Protein 6FNW (pdb70)

B-factor: mean 54.75, std 22.1, range [22.87, 188.76]

Nearest PDB structures (foldseek):
  7p5y-assembly1_B  TM=9.742E-01  e=2.264E-50  Mus musculus
  8ben-assembly4_D  TM=9.569E-01  e=2.189E-40  Mus musculus
  6djb-assembly1_A  TM=9.454E-01  e=6.236E-39  Homo sapiens
  8rts-assembly1_A  TM=9.700E-01  e=1.092E-35  Homo sapiens
  8f79-assembly1_F  TM=9.368E-01  e=4.057E-35  Mus musculus

Foldseek 3Di:
DVVVVVLQVVVQVVCDLVNQVVQWDCDPVSFIEGEDEDGQEDHPSVLVPQRHAEYEYAHHEPYEDELSVVSNVNHAEYEAHQYAYHYDDNNLVSQLPHHAEYHYEHADCSRQHPSPLSSQQYAYYAYHEAQADVVGHNVNCLSVVSNLNYAYYEYAHQDQEDDLSVLVSLVRHAEYAYANLQRAYDYPQSNLSNQNYQYYHDENNLPQADDPSVLSNLNHQEYAYADNQHAEHPVCLSVLNNQNHAYYHPAHHAHAEDDLSCLSNQNHAAYHHANYAYAEHDLSNLNVQNHAHYAHAHYAYAADDLSCLSNQNHAEYAHHQYAYAEYDPSPLNNQNHAEYHHEQYAHAADDLSVLSNQNHAAYAYYNYNYPEHHQSVLSHVNYAPVRYHYDVVNVVRHPPVSSVVNPVNVVD

Secondary structure (DSSP, 8-state):
-HHHHHHHHHHHHHS-HHHHHHH-EE-TTS-EEEEEES-SS--GGGGG-TT--EEEEES-SSEEE-GGGGG-TT--EEEEES--EEE-HHHHHHHHHH--EEEEE-SSGGGS-GGGGG-TT--EEEEES---BTTBTTHHHHGGGG-TT--EEEEES--SB--HHHHHGGGT--EEEEE-TTPPPB-TTGGGG-TT-SEEEEES---SS--GGGGG-TT--EEE--SS-----GGGGGGGG-TT--EEE--SS------GGGGG-TT-SEEE--SS------GGGGG-TT--EEE--SS------GGGGG-TT--EEE-TTS------GGGGG-TT--EEE--SS--S---GGGGG-TT--EEE--SS--SS--GGGGG-TT--GGGEE--HHHHHTS-HHHHHHHHHHHH-

GO terms:
  GO:0005225 volume-sensitive anion channel activity (F, IDA)
  GO:0034214 protein hexamerization (P, IDA)
  GO:0005886 plasma membrane (C, IDA)
  GO:0034702 monoatomic ion channel complex (C, IDA)
  GO:0140361 cyclic-GMP-AMP transmembrane import across plasma membrane (P, IDA)
  GO:0098656 monoatomic anion transmembrane transport (P, IDA)
  GO:0140360 cyclic-GMP-AMP transmembrane transporter activity (F, IDA)
  GO:0005886 plasma membrane (C, EXP)
  GO:0001678 intracellular glucose homeostasis (P, IMP)
  GO:0002329 pre-B cell differentiation (P, IMP)
  GO:0005225 volume-sensitive anion channel activity (F, IMP)
  GO:0045663 positive regulation of myoblast differentiation (P, IMP)
  GO:0032024 positive regulation of insulin secretion (P, IMP)
  GO:0007283 spermatogenesis (P, IMP)
  GO:0042802 identical protein binding (F, IPI)

Organism: Mus musculus (NCBI:txid10090)

Structure (mmCIF, N/CA/C/O backbone):
data_6FNW
#
_entry.id   6FNW
#
_cell.length_a   140.130
_cell.length_b   140.130
_cell.length_c   42.270
_cell.angle_alpha   90.00
_cell.angle_beta   90.00
_cell.angle_gamma   120.00
#
_symmetry.space_group_name_H-M   'P 65'
#
loop_
_entity.id
_entity.type
_entity.pdbx_description
1 polymer 'Volume-regulated anion channel subunit LRRC8A'
2 non-polymer 1,2-ETHANEDIOL
3 water water
#
loop_
_atom_site.group_PDB
_atom_site.id
_atom_site.type_symbol
_atom_site.label_atom_id
_atom_site.label_alt_id
_atom_site.label_comp_id
_atom_site.label_asym_id
_atom_site.label_entity_id
_atom_site.label_seq_id
_atom_site.pdbx_PDB_ins_code
_atom_site.Cartn_x
_atom_site.Cartn_y
_atom_site.Cartn_z
_atom_site.occupancy
_atom_site.B_iso_or_equiv
_atom_site.auth_seq_id
_atom_site.auth_comp_id
_atom_site.auth_asym_id
_atom_site.auth_atom_id
_atom_site.pdbx_PDB_model_num
ATOM 1 N N . SER A 1 3 ? -9.942 -80.420 6.487 1.00 69.56 397 SER A N 1
ATOM 2 C CA . SER A 1 3 ? -10.882 -80.293 7.595 1.00 72.11 397 SER A CA 1
ATOM 3 C C . SER A 1 3 ? -12.091 -79.462 7.194 1.00 77.22 397 SER A C 1
ATOM 4 O O . SER A 1 3 ? -11.968 -78.492 6.449 1.00 71.47 397 SER A O 1
ATOM 11 N N . SER A 1 4 ? -13.255 -79.849 7.714 1.00 87.89 398 SER A N 1
ATOM 12 C CA . SER A 1 4 ? -14.502 -79.206 7.321 1.00 92.86 398 SER A CA 1
ATOM 13 C C . SER A 1 4 ? -14.532 -77.746 7.743 1.00 94.34 398 SER A C 1
ATOM 14 O O . SER A 1 4 ? -15.041 -76.890 7.010 1.00 90.50 398 SER A O 1
ATOM 22 N N . GLU A 1 5 ? -14.015 -77.444 8.932 1.00 100.39 399 GLU A N 1
ATOM 23 C CA . GLU A 1 5 ? -13.978 -76.061 9.393 1.00 103.23 399 GLU A CA 1
ATOM 24 C C . GLU A 1 5 ? -13.127 -75.210 8.464 1.00 93.50 399 GLU A C 1
ATOM 25 O O . GLU A 1 5 ? -13.550 -74.139 8.017 1.00 98.08 399 GLU A O 1
ATOM 37 N N . ASN A 1 6 ? -11.928 -75.682 8.145 1.00 79.08 400 ASN A N 1
ATOM 38 C CA . ASN A 1 6 ? -11.071 -74.952 7.226 1.00 70.88 400 ASN A CA 1
ATOM 39 C C . ASN A 1 6 ? -11.724 -74.788 5.861 1.00 63.00 400 ASN A C 1
ATOM 40 O O . ASN A 1 6 ? -11.516 -73.767 5.194 1.00 63.98 400 ASN A O 1
ATOM 51 N N . LYS A 1 7 ? -12.471 -75.801 5.394 1.00 52.85 401 LYS A N 1
ATOM 52 C CA . LYS A 1 7 ? -13.032 -75.711 4.049 1.00 46.26 401 LYS A CA 1
ATOM 53 C C . LYS A 1 7 ? -14.072 -74.591 3.967 1.00 42.59 401 LYS A C 1
ATOM 54 O O . LYS A 1 7 ? -14.067 -73.783 3.028 1.00 38.20 401 LYS A O 1
ATOM 73 N N . LEU A 1 8 ? -14.957 -74.517 4.956 1.00 48.21 402 LEU A N 1
ATOM 74 C CA . LEU A 1 8 ? -16.017 -73.512 4.934 1.00 53.06 402 LEU A CA 1
ATOM 75 C C . LEU A 1 8 ? -15.449 -72.098 5.020 1.00 57.11 402 LEU A C 1
ATOM 76 O O . LEU A 1 8 ? -15.924 -71.188 4.332 1.00 58.17 402 LEU A O 1
ATOM 92 N N . ARG A 1 9 ? -14.447 -71.911 5.850 1.00 58.61 403 ARG A N 1
ATOM 93 C CA . ARG A 1 9 ? -13.828 -70.615 5.972 1.00 57.86 403 ARG A CA 1
ATOM 94 C C . ARG A 1 9 ? -13.156 -70.236 4.655 1.00 47.35 403 ARG A C 1
ATOM 95 O O . ARG A 1 9 ? -13.230 -69.106 4.217 1.00 46.83 403 ARG A O 1
ATOM 116 N N . GLN A 1 10 ? -12.538 -71.205 4.003 1.00 37.85 404 GLN A N 1
ATOM 117 C CA . GLN A 1 10 ? -11.869 -70.956 2.743 1.00 32.61 404 GLN A CA 1
ATOM 118 C C . GLN A 1 10 ? -12.866 -70.630 1.642 1.00 31.23 404 GLN A C 1
ATOM 119 O O . GLN A 1 10 ? -12.633 -69.737 0.816 1.00 31.41 404 GLN A O 1
ATOM 133 N N . LEU A 1 11 ? -13.955 -71.386 1.575 1.00 30.80 405 LEU A N 1
ATOM 134 C CA . LEU A 1 11 ? -15.014 -71.088 0.627 1.00 31.79 405 LEU A CA 1
ATOM 135 C C . LEU A 1 11 ? -15.541 -69.665 0.807 1.00 33.44 405 LEU A C 1
ATOM 136 O O . LEU A 1 11 ? -15.754 -68.950 -0.171 1.00 31.49 405 LEU A O 1
ATOM 152 N N . ASN A 1 12 ? -15.789 -69.262 2.047 1.00 36.02 406 ASN A N 1
ATOM 153 C CA A ASN A 1 12 ? -16.284 -67.907 2.297 0.52 38.56 406 ASN A CA 1
ATOM 154 C CA B ASN A 1 12 ? -16.236 -67.897 2.353 0.48 38.55 406 ASN A CA 1
ATOM 155 C C . ASN A 1 12 ? -15.272 -66.850 1.806 1.00 36.97 406 ASN A C 1
ATOM 156 O O . ASN A 1 12 ? -15.666 -65.886 1.145 1.00 34.94 406 ASN A O 1
ATOM 177 N N . LEU A 1 13 ? -13.982 -67.018 2.116 1.00 33.24 407 LEU A N 1
ATOM 178 C CA . LEU A 1 13 ? -12.939 -66.110 1.642 1.00 32.28 407 LEU A CA 1
ATOM 179 C C . LEU A 1 13 ? -12.887 -66.052 0.117 1.00 32.71 407 LEU A C 1
ATOM 180 O O . LEU A 1 13 ? -12.783 -64.974 -0.463 1.00 31.64 407 LEU A O 1
ATOM 196 N N . ASN A 1 14 ? -12.972 -67.204 -0.561 1.00 30.05 408 ASN A N 1
ATOM 197 C CA . ASN A 1 14 ? -12.993 -67.209 -2.026 1.00 28.71 408 ASN A CA 1
ATOM 198 C C . ASN A 1 14 ? -14.216 -66.469 -2.577 1.00 32.69 408 ASN A C 1
ATOM 199 O O . ASN A 1 14 ? -14.121 -65.778 -3.600 1.00 35.87 408 ASN A O 1
ATOM 210 N N . ASN A 1 15 ? -15.373 -66.659 -1.960 1.00 32.59 409 ASN A N 1
ATOM 211 C CA . ASN A 1 15 ? -16.584 -65.947 -2.421 1.00 33.76 409 ASN A CA 1
ATOM 212 C C . ASN A 1 15 ? -16.432 -64.441 -2.232 1.00 35.67 409 ASN A C 1
ATOM 213 O O . ASN A 1 15 ? -17.027 -63.659 -2.981 1.00 36.24 409 ASN A O 1
ATOM 224 N N . GLU A 1 16 ? -15.695 -64.027 -1.215 1.00 34.92 410 GLU A N 1
ATOM 225 C CA . GLU A 1 16 ? -15.514 -62.590 -0.945 1.00 34.85 410 GLU A CA 1
ATOM 226 C C . GLU A 1 16 ? -14.467 -61.958 -1.837 1.00 33.97 410 GLU A C 1
ATOM 227 O O . GLU A 1 16 ? -14.434 -60.729 -1.969 1.00 36.34 410 GLU A O 1
ATOM 239 N N . TRP A 1 17 ? -13.600 -62.763 -2.461 1.00 29.64 411 TRP A N 1
ATOM 240 C CA . TRP A 1 17 ? -12.483 -62.266 -3.228 1.00 30.87 411 TRP A CA 1
ATOM 241 C C . TRP A 1 17 ? -12.536 -62.889 -4.624 1.00 34.60 411 TRP A C 1
ATOM 242 O O . TRP A 1 17 ? -11.703 -63.747 -4.951 1.00 33.51 411 TRP A O 1
ATOM 263 N N . THR A 1 18 ? -13.481 -62.407 -5.429 1.00 35.60 412 THR A N 1
ATOM 264 C CA . THR A 1 18 ? -13.602 -62.822 -6.817 1.00 36.51 412 THR A CA 1
ATOM 265 C C . THR A 1 18 ? -12.397 -62.326 -7.629 1.00 37.94 412 THR A C 1
ATOM 266 O O . THR A 1 18 ? -11.654 -61.406 -7.242 1.00 33.21 412 THR A O 1
ATOM 277 N N . LEU A 1 19 ? -12.241 -62.895 -8.815 1.00 41.02 413 LEU A N 1
ATOM 278 C CA . LEU A 1 19 ? -11.134 -62.471 -9.656 1.00 44.30 413 LEU A CA 1
ATOM 279 C C . LEU A 1 19 ? -11.255 -61.003 -10.047 1.00 44.88 413 LEU A C 1
ATOM 280 O O . LEU A 1 19 ? -10.241 -60.306 -10.145 1.00 44.25 413 LEU A O 1
ATOM 296 N N . ASP A 1 20 ? -12.476 -60.514 -10.318 1.00 46.67 414 ASP A N 1
ATOM 297 C CA . ASP A 1 20 ? -12.611 -59.097 -10.665 1.00 48.20 414 ASP A CA 1
ATOM 298 C C . ASP A 1 20 ? -12.175 -58.200 -9.513 1.00 43.23 414 ASP A C 1
ATOM 299 O O . ASP A 1 20 ? -11.540 -57.165 -9.739 1.00 42.41 414 ASP A O 1
ATOM 308 N N . LYS A 1 21 ? -12.540 -58.560 -8.276 1.00 39.82 415 LYS A N 1
ATOM 309 C CA . LYS A 1 21 ? -12.161 -57.770 -7.107 1.00 38.92 415 LYS A CA 1
ATOM 310 C C . LYS A 1 21 ? -10.659 -57.779 -6.880 1.00 37.17 415 LYS A C 1
ATOM 311 O O . LYS A 1 21 ? -10.074 -56.763 -6.508 1.00 32.35 415 LYS A O 1
ATOM 330 N N . LEU A 1 22 ? -10.012 -58.929 -7.062 1.00 33.97 416 LEU A N 1
ATOM 331 C CA . LEU A 1 22 ? -8.577 -58.991 -6.971 1.00 31.87 416 LEU A CA 1
ATOM 332 C C . LEU A 1 22 ? -7.901 -58.167 -8.053 1.00 30.01 416 LEU A C 1
ATOM 333 O O . LEU A 1 22 ? -6.868 -57.534 -7.807 1.00 30.89 416 LEU A O 1
ATOM 349 N N . ARG A 1 23 ? -8.434 -58.189 -9.266 1.00 31.97 417 ARG A N 1
ATOM 350 C CA . ARG A 1 23 ? -7.808 -57.399 -10.318 1.00 36.13 417 ARG A CA 1
ATOM 351 C C . ARG A 1 23 ? -7.945 -55.901 -10.052 1.00 34.48 417 ARG A C 1
ATOM 352 O O . ARG A 1 23 ? -7.032 -55.126 -10.358 1.00 38.49 417 ARG A O 1
ATOM 373 N N . GLN A 1 24 ? -9.062 -55.484 -9.465 1.00 35.33 418 GLN A N 1
ATOM 374 C CA . GLN A 1 24 ? -9.226 -54.090 -9.053 1.00 38.05 418 GLN A CA 1
ATOM 375 C C . GLN A 1 24 ? -8.280 -53.699 -7.930 1.00 38.03 418 GLN A C 1
ATOM 376 O O . GLN A 1 24 ? -7.903 -52.531 -7.827 1.00 40.07 418 GLN A O 1
ATOM 390 N N . ARG A 1 25 ? -7.848 -54.642 -7.115 1.00 33.21 419 ARG A N 1
ATOM 391 C CA . ARG A 1 25 ? -6.919 -54.383 -6.044 1.00 30.98 419 ARG A CA 1
ATOM 392 C C . ARG A 1 25 ? -5.454 -54.400 -6.494 1.00 31.93 419 ARG A C 1
ATOM 393 O O . ARG A 1 25 ? -4.622 -53.731 -5.880 1.00 32.86 419 ARG A O 1
ATOM 414 N N . LEU A 1 26 ? -5.144 -55.034 -7.603 1.00 34.06 420 LEU A N 1
ATOM 415 C CA . LEU A 1 26 ? -3.765 -55.007 -8.092 1.00 32.62 420 LEU A CA 1
ATOM 416 C C . LEU A 1 26 ? -3.233 -53.593 -8.267 1.00 35.54 420 LEU A C 1
ATOM 417 O O . LEU A 1 26 ? -3.931 -52.685 -8.747 1.00 37.04 420 LEU A O 1
ATOM 433 N N . THR A 1 27 ? -1.945 -53.469 -8.069 1.00 34.62 421 THR A N 1
ATOM 434 C CA . THR A 1 27 ? -1.259 -52.203 -8.298 1.00 40.31 421 THR A CA 1
ATOM 435 C C . THR A 1 27 ? 0.002 -52.424 -9.117 1.00 40.00 421 THR A C 1
ATOM 436 O O . THR A 1 27 ? 0.763 -53.361 -8.863 1.00 36.54 421 THR A O 1
ATOM 447 N N . LYS A 1 28 ? 0.231 -51.548 -10.093 1.00 43.22 422 LYS A N 1
ATOM 448 C CA . LYS A 1 28 ? 1.551 -51.442 -10.716 1.00 43.89 422 LYS A CA 1
ATOM 449 C C . LYS A 1 28 ? 2.385 -50.559 -9.800 1.00 43.41 422 LYS A C 1
ATOM 450 O O . LYS A 1 28 ? 2.116 -49.354 -9.691 1.00 44.64 422 LYS A O 1
ATOM 469 N N . ASN A 1 29 ? 3.353 -51.152 -9.092 1.00 41.39 423 ASN A N 1
ATOM 470 C CA . ASN A 1 29 ? 3.931 -50.453 -7.968 1.00 41.67 423 ASN A CA 1
ATOM 471 C C . ASN A 1 29 ? 5.087 -49.582 -8.450 1.00 44.60 423 ASN A C 1
ATOM 472 O O . ASN A 1 29 ? 5.376 -49.486 -9.645 1.00 42.87 423 ASN A O 1
ATOM 483 N N . ALA A 1 30 ? 5.733 -48.923 -7.502 1.00 46.18 424 ALA A N 1
ATOM 484 C CA . ALA A 1 30 ? 6.701 -47.884 -7.857 1.00 53.39 424 ALA A CA 1
ATOM 485 C C . ALA A 1 30 ? 7.863 -48.436 -8.680 1.00 56.04 424 ALA A C 1
ATOM 486 O O . ALA A 1 30 ? 8.492 -47.691 -9.455 1.00 57.69 424 ALA A O 1
ATOM 493 N N . GLN A 1 31 ? 8.174 -49.727 -8.516 1.00 49.86 425 GLN A N 1
ATOM 494 C CA . GLN A 1 31 ? 9.257 -50.367 -9.243 1.00 47.15 425 GLN A CA 1
ATOM 495 C C . GLN A 1 31 ? 8.783 -50.983 -10.544 1.00 44.93 425 GLN A C 1
ATOM 496 O O . GLN A 1 31 ? 9.481 -51.831 -11.102 1.00 45.94 425 GLN A O 1
ATOM 510 N N . ASP A 1 32 ? 7.599 -50.579 -11.016 1.00 47.41 426 ASP A N 1
ATOM 511 C CA . ASP A 1 32 ? 6.958 -51.097 -12.221 1.00 54.83 426 ASP A CA 1
ATOM 512 C C . ASP A 1 32 ? 6.621 -52.586 -12.108 1.00 50.93 426 ASP A C 1
ATOM 513 O O . ASP A 1 32 ? 6.589 -53.304 -13.110 1.00 52.42 426 ASP A O 1
ATOM 522 N N . LYS A 1 33 ? 6.373 -53.069 -10.898 1.00 44.16 427 LYS A N 1
ATOM 523 C CA . LYS A 1 33 ? 6.039 -54.473 -10.690 1.00 37.27 427 LYS A CA 1
ATOM 524 C C . LYS A 1 33 ? 4.571 -54.608 -10.320 1.00 35.99 427 LYS A C 1
ATOM 525 O O . LYS A 1 33 ? 4.053 -53.827 -9.517 1.00 37.57 427 LYS A O 1
ATOM 544 N N . LEU A 1 34 ? 3.942 -55.620 -10.901 1.00 32.66 428 LEU A N 1
ATOM 545 C CA . LEU A 1 34 ? 2.538 -55.940 -10.614 1.00 34.26 428 LEU A CA 1
ATOM 546 C C . LEU A 1 34 ? 2.477 -56.590 -9.234 1.00 34.14 428 LEU A C 1
ATOM 547 O O . LEU A 1 34 ? 3.069 -57.662 -9.011 1.00 30.94 428 LEU A O 1
ATOM 563 N N . GLU A 1 35 ? 1.774 -55.955 -8.322 1.00 32.48 429 GLU A N 1
ATOM 564 C CA . GLU A 1 35 ? 1.679 -56.480 -6.996 1.00 31.01 429 GLU A CA 1
ATOM 565 C C . GLU A 1 35 ? 0.264 -56.547 -6.483 1.00 28.18 429 GLU A C 1
ATOM 566 O O . GLU A 1 35 ? -0.590 -55.785 -6.872 1.00 29.15 429 GLU A O 1
ATOM 578 N N . LEU A 1 36 ? 0.058 -57.512 -5.613 1.00 27.35 430 LEU A N 1
ATOM 579 C CA . LEU A 1 36 ? -1.181 -57.693 -4.874 1.00 26.07 430 LEU A CA 1
ATOM 580 C C . LEU A 1 36 ? -0.8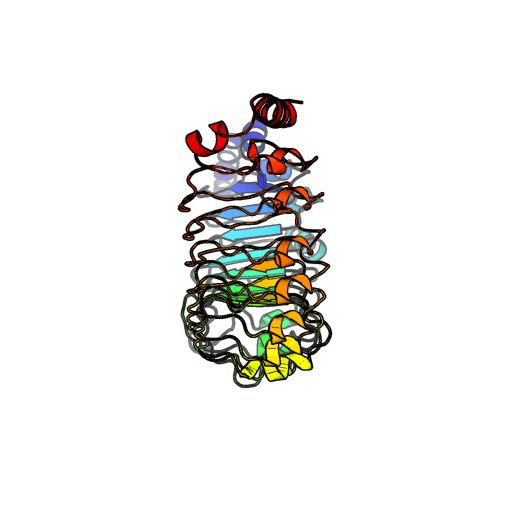27 -57.569 -3.394 1.00 24.60 430 LEU A C 1
ATOM 581 O O . LEU A 1 36 ? 0.009 -58.312 -2.883 1.00 27.88 430 LEU A O 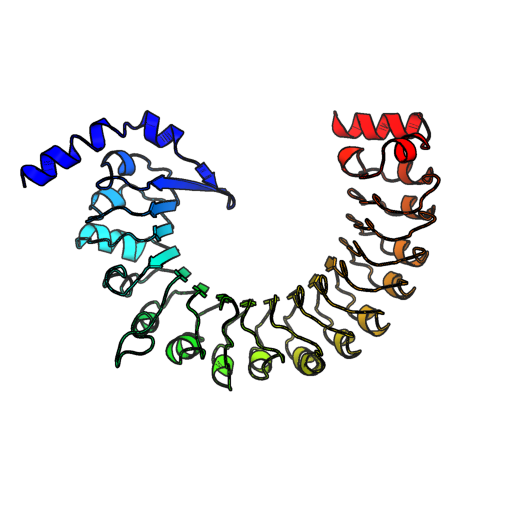1
ATOM 597 N N . HIS A 1 37 ? -1.519 -56.725 -2.708 1.00 24.55 431 HIS A N 1
ATOM 598 C CA . HIS A 1 37 ? -1.418 -56.512 -1.270 1.00 27.80 431 HIS A CA 1
ATOM 599 C C . HIS A 1 37 ? -2.740 -56.904 -0.631 1.00 29.48 431 HIS A C 1
ATOM 600 O O . HIS A 1 37 ? -3.785 -56.286 -0.921 1.00 28.97 431 HIS A O 1
ATOM 614 N N . LEU A 1 38 ? -2.671 -57.855 0.316 1.00 26.69 432 LEU A N 1
ATOM 615 C CA . LEU A 1 38 ? -3.811 -58.273 1.094 1.00 25.16 432 LEU A CA 1
ATOM 616 C C . LEU A 1 38 ? -3.522 -58.040 2.560 1.00 24.26 432 LEU A C 1
ATOM 617 O O . LEU A 1 38 ? -2.397 -58.211 2.997 1.00 28.28 432 LEU A O 1
ATOM 633 N N . PHE A 1 39 ? -4.515 -57.638 3.314 1.00 24.99 433 PHE A N 1
ATOM 634 C CA . PHE A 1 39 ? -4.326 -57.281 4.718 1.00 27.79 433 PHE A CA 1
ATOM 635 C C . PHE A 1 39 ? -5.564 -57.567 5.524 1.00 30.81 433 PHE A C 1
ATOM 636 O O . PHE A 1 39 ? -6.686 -57.351 5.050 1.00 30.16 433 PHE A O 1
ATOM 653 N N A MET A 1 40 ? -5.348 -58.046 6.755 0.44 31.72 434 MET A N 1
ATOM 654 N N B MET A 1 40 ? -5.375 -57.988 6.774 0.56 31.79 434 MET A N 1
ATOM 655 C CA A MET A 1 40 ? -6.409 -58.197 7.752 0.44 33.73 434 MET A CA 1
ATOM 656 C CA B MET A 1 40 ? -6.488 -58.128 7.711 0.56 33.31 434 MET A CA 1
ATOM 657 C C A MET A 1 40 ? -7.560 -59.044 7.222 0.44 31.31 434 MET A C 1
ATOM 658 C C B MET A 1 40 ? -7.587 -59.054 7.206 0.56 31.24 434 MET A C 1
ATOM 659 O O A MET A 1 40 ? -8.733 -58.752 7.464 0.44 31.49 434 MET A O 1
ATOM 660 O O B MET A 1 40 ? -8.775 -58.798 7.433 0.56 31.54 434 MET A O 1
ATOM 687 N N . LEU A 1 41 ? -7.218 -60.084 6.477 1.00 30.83 435 LEU A N 1
ATOM 688 C CA . LEU A 1 41 ? -8.154 -61.131 6.070 1.00 30.84 435 LEU A CA 1
ATOM 689 C C . LEU A 1 41 ? -7.944 -62.350 6.958 1.00 33.99 435 LEU A C 1
ATOM 690 O O . LEU A 1 41 ? -6.934 -62.453 7.647 1.00 31.03 435 LEU A O 1
ATOM 707 N N . SER A 1 42 ? -8.858 -63.333 6.860 1.00 32.83 436 SER A N 1
ATOM 708 C CA . SER A 1 42 ? -8.726 -64.574 7.631 1.00 34.79 436 SER A CA 1
ATOM 709 C C . SER A 1 42 ? -7.759 -65.590 7.011 1.00 34.90 436 SER A C 1
ATOM 710 O O . SER A 1 42 ? -7.373 -66.561 7.674 1.00 36.00 436 SER A O 1
ATOM 718 N N . GLY A 1 43 ? -7.407 -65.454 5.743 1.00 31.73 437 GLY A N 1
ATOM 719 C CA . GLY A 1 43 ? -6.393 -66.298 5.133 1.00 34.47 437 GLY A CA 1
ATOM 720 C C . GLY A 1 43 ? -6.069 -65.770 3.747 1.00 32.25 437 GLY A C 1
ATOM 721 O O . GLY A 1 43 ? -6.325 -64.577 3.513 1.00 31.75 437 GLY A O 1
ATOM 725 N N . ILE A 1 44 ? -5.619 -66.611 2.826 1.00 29.16 438 ILE A N 1
ATOM 726 C CA . ILE A 1 44 ? -5.385 -66.227 1.431 1.00 27.42 438 ILE A CA 1
ATOM 727 C C . ILE A 1 44 ? -6.481 -66.807 0.571 1.00 30.27 438 ILE A C 1
ATOM 728 O O . ILE A 1 44 ? -6.660 -68.038 0.545 1.00 29.76 438 ILE A O 1
ATOM 744 N N . PRO A 1 45 ? -7.258 -65.992 -0.149 1.00 32.50 439 PRO A N 1
ATOM 745 C CA . PRO A 1 45 ? -8.223 -66.530 -1.101 1.00 34.25 439 PRO A CA 1
ATOM 746 C C . PRO A 1 45 ? -7.535 -67.351 -2.180 1.00 32.81 439 PRO A C 1
ATOM 747 O O . PRO A 1 45 ? -6.477 -66.977 -2.684 1.00 32.79 439 PRO A O 1
ATOM 758 N N . ASP A 1 46 ? -8.169 -68.497 -2.551 1.00 31.29 440 ASP A N 1
ATOM 759 C CA . ASP A 1 46 ? -7.587 -69.354 -3.567 1.00 30.12 440 ASP A CA 1
ATOM 760 C C . ASP A 1 46 ? -7.571 -68.669 -4.915 1.00 32.06 440 ASP A C 1
ATOM 761 O O . ASP A 1 46 ? -6.708 -68.951 -5.733 1.00 31.28 440 ASP A O 1
ATOM 770 N N . THR A 1 47 ? -8.454 -67.700 -5.143 1.00 28.83 441 THR A N 1
ATOM 771 C CA . THR A 1 47 ? -8.427 -66.969 -6.414 1.00 31.09 441 THR A CA 1
ATOM 772 C C . THR A 1 47 ? -7.150 -66.163 -6.629 1.00 27.98 441 THR A C 1
ATOM 773 O O . THR A 1 47 ? -6.817 -65.814 -7.771 1.00 31.32 441 THR A O 1
ATOM 784 N N . VAL A 1 48 ? -6.374 -65.937 -5.583 1.00 28.35 442 VAL A N 1
ATOM 785 C CA . VAL A 1 48 ? -5.114 -65.226 -5.762 1.00 30.49 442 VAL A CA 1
ATOM 786 C C . VAL A 1 48 ? -4.304 -65.940 -6.795 1.00 33.87 442 VAL A C 1
ATOM 787 O O . VAL A 1 48 ? -3.603 -65.309 -7.584 1.00 30.87 442 VAL A O 1
ATOM 800 N N . PHE A 1 49 ? -4.329 -67.280 -6.790 1.00 32.44 443 PHE A N 1
ATOM 801 C CA . PHE A 1 49 ? -3.351 -68.023 -7.573 1.00 33.23 443 PHE A CA 1
ATOM 802 C C . PHE A 1 49 ? -3.748 -68.193 -9.018 1.00 32.69 443 PHE A C 1
ATOM 803 O O . PHE A 1 49 ? -2.957 -68.752 -9.794 1.00 36.96 443 PHE A O 1
ATOM 820 N N . ASP A 1 50 ? -4.876 -67.602 -9.417 1.00 30.46 444 ASP A N 1
ATOM 821 C CA . ASP A 1 50 ? -5.209 -67.389 -10.826 1.00 32.52 444 ASP A CA 1
ATOM 822 C C . ASP A 1 50 ? -4.667 -66.076 -11.401 1.00 33.53 444 ASP A C 1
ATOM 823 O O . ASP A 1 50 ? -4.813 -65.827 -12.604 1.00 36.33 444 ASP A O 1
ATOM 832 N N . LEU A 1 51 ? -4.016 -65.260 -10.599 1.00 32.34 445 LEU A N 1
ATOM 833 C CA . LEU A 1 51 ? -3.427 -64.024 -11.112 1.00 33.39 445 LEU A CA 1
ATOM 834 C C . LEU A 1 51 ? -2.026 -64.286 -11.672 1.00 33.22 445 LEU A C 1
ATOM 835 O O . LEU A 1 51 ? -1.039 -63.831 -11.130 1.00 31.28 445 LEU A O 1
ATOM 851 N N . VAL A 1 52 ? -1.959 -64.942 -12.841 1.00 36.65 446 VAL A N 1
ATOM 852 C CA . VAL A 1 52 ? -0.698 -65.530 -13.303 1.00 40.19 446 VAL A CA 1
ATOM 853 C C . VAL A 1 52 ? 0.342 -64.489 -13.676 1.00 43.34 446 VAL A C 1
ATOM 854 O O . VAL A 1 52 ? 1.534 -64.819 -13.806 1.00 44.75 446 VAL A O 1
ATOM 867 N N . GLU A 1 53 ? -0.058 -63.234 -13.828 1.00 42.93 447 GLU A N 1
ATOM 868 C CA . GLU A 1 53 ? 0.887 -62.175 -14.162 1.00 45.15 447 GLU A CA 1
ATOM 869 C C . GLU A 1 53 ? 1.542 -61.560 -12.932 1.00 38.53 447 GLU A C 1
ATOM 870 O O . GLU A 1 53 ? 2.418 -60.685 -13.072 1.00 37.57 447 GLU A O 1
ATOM 882 N N . LEU A 1 54 ? 1.181 -62.009 -11.734 1.00 34.84 448 LEU A N 1
ATOM 883 C CA . LEU A 1 54 ? 1.651 -61.354 -10.516 1.00 34.64 448 LEU A CA 1
ATOM 884 C C . LEU A 1 54 ? 3.154 -61.512 -10.301 1.00 34.40 448 LEU A C 1
ATOM 885 O O . LEU A 1 54 ? 3.688 -62.620 -10.418 1.00 34.15 448 LEU A O 1
ATOM 901 N N . GLU A 1 55 ? 3.828 -60.412 -9.916 1.00 32.15 449 GLU A N 1
ATOM 902 C CA A GLU A 1 55 ? 5.248 -60.443 -9.605 0.49 30.37 449 GLU A CA 1
ATOM 903 C CA B GLU A 1 55 ? 5.251 -60.459 -9.602 0.51 30.37 449 GLU A CA 1
ATOM 904 C C . GLU A 1 55 ? 5.547 -60.336 -8.117 1.00 29.35 449 GLU A C 1
ATOM 905 O O . GLU A 1 55 ? 6.554 -60.887 -7.653 1.00 31.61 449 GLU A O 1
ATOM 928 N N . VAL A 1 56 ? 4.701 -59.650 -7.365 1.00 26.99 450 VAL A N 1
ATOM 929 C CA . VAL A 1 56 ? 4.890 -59.344 -5.947 1.00 25.09 450 VAL A CA 1
ATOM 930 C C . VAL A 1 56 ? 3.614 -59.676 -5.190 1.00 24.86 450 VAL A C 1
ATOM 931 O O . VAL A 1 56 ? 2.545 -59.134 -5.498 1.00 26.58 450 VAL A O 1
ATOM 944 N N . LEU A 1 57 ? 3.739 -60.494 -4.142 1.00 25.92 451 LEU A N 1
ATOM 945 C CA . LEU A 1 57 ? 2.648 -60.749 -3.219 1.00 26.76 451 LEU A CA 1
ATOM 946 C C . LEU A 1 57 ? 2.997 -60.221 -1.842 1.00 26.38 451 LEU A C 1
ATOM 947 O O . LEU A 1 57 ? 4.027 -60.594 -1.262 1.00 27.84 451 LEU A O 1
ATOM 963 N N . LYS A 1 58 ? 2.132 -59.360 -1.311 1.00 25.67 452 LYS A N 1
ATOM 964 C CA . LYS A 1 58 ? 2.334 -58.782 0.011 1.00 26.24 452 LYS A CA 1
ATOM 965 C C . LYS A 1 58 ? 1.204 -59.188 0.931 1.00 27.79 452 LYS A C 1
ATOM 966 O O . LYS A 1 58 ? 0.059 -58.816 0.684 1.00 27.45 452 LYS A O 1
ATOM 985 N N . LEU A 1 59 ? 1.530 -59.845 2.045 1.00 28.15 453 LEU A N 1
ATOM 986 C CA . LEU A 1 59 ? 0.550 -60.275 3.040 1.00 27.71 453 LEU A CA 1
ATOM 987 C C . LEU A 1 59 ? 0.785 -59.555 4.355 1.00 29.66 453 LEU A C 1
ATOM 988 O O . LEU A 1 59 ? 1.897 -59.588 4.896 1.00 30.12 453 LEU A O 1
ATOM 1004 N N . GLU A 1 60 ? -0.240 -58.884 4.855 1.00 27.44 454 GLU A N 1
ATOM 1005 C CA . GLU A 1 60 ? -0.104 -58.055 6.041 1.00 26.65 454 GLU A CA 1
ATOM 1006 C C . GLU A 1 60 ? -1.166 -58.409 7.052 1.00 31.01 454 GLU A C 1
ATOM 1007 O O . GLU A 1 60 ? -2.367 -58.267 6.792 1.00 31.66 454 GLU A O 1
ATOM 1019 N N . LEU A 1 61 ? -0.716 -58.775 8.240 1.00 30.67 455 LEU A N 1
ATOM 1020 C CA . LEU A 1 61 ? -1.607 -58.971 9.365 1.00 32.43 455 LEU A CA 1
ATOM 1021 C C . LEU A 1 61 ? -2.700 -59.990 9.020 1.00 32.36 455 LEU A C 1
ATOM 1022 O O . LEU A 1 61 ? -3.904 -59.744 9.175 1.00 32.63 455 LEU A O 1
ATOM 1038 N N . ILE A 1 62 ? -2.267 -61.151 8.546 1.00 31.76 456 ILE A N 1
ATOM 1039 C CA . ILE A 1 62 ? -3.147 -62.264 8.226 1.00 31.32 456 ILE A CA 1
ATOM 1040 C C . ILE A 1 62 ? -2.792 -63.418 9.156 1.00 34.64 456 ILE A C 1
ATOM 1041 O O . ILE A 1 62 ? -1.649 -63.893 9.133 1.00 33.94 456 ILE A O 1
ATOM 1057 N N . PRO A 1 63 ? -3.726 -63.933 9.952 1.00 37.79 457 PRO A N 1
ATOM 1058 C CA . PRO A 1 63 ? -3.388 -65.001 10.900 1.00 42.06 457 PRO A CA 1
ATOM 1059 C C . PRO A 1 63 ? -3.371 -66.410 10.296 1.00 44.52 457 PRO A C 1
ATOM 1060 O O . PRO A 1 63 ? -4.030 -66.730 9.305 1.00 41.83 457 PRO A O 1
ATOM 1071 N N . ASP A 1 64 ? -2.607 -67.277 10.950 1.00 47.70 458 ASP A N 1
ATOM 1072 C CA . ASP A 1 64 ? -2.677 -68.729 10.699 1.00 50.95 458 ASP A CA 1
ATOM 1073 C C . ASP A 1 64 ? -2.531 -69.081 9.217 1.00 46.16 458 ASP A C 1
ATOM 1074 O O . ASP A 1 64 ? -3.210 -69.968 8.692 1.00 49.98 458 ASP A O 1
ATOM 1083 N N . VAL A 1 65 ? -1.636 -68.413 8.535 1.00 38.08 459 VAL A N 1
ATOM 1084 C CA . VAL A 1 65 ? -1.604 -68.511 7.083 1.00 37.85 459 VAL A CA 1
ATOM 1085 C C . VAL A 1 65 ? -0.893 -69.803 6.702 1.00 37.02 459 VAL A C 1
ATOM 1086 O O . VAL A 1 65 ? 0.152 -70.124 7.270 1.00 36.59 459 VAL A O 1
ATOM 1099 N N . THR A 1 66 ? -1.428 -70.513 5.708 1.00 36.68 460 THR A N 1
ATOM 1100 C CA . THR A 1 66 ? -0.724 -71.595 5.033 1.00 37.40 460 THR A CA 1
ATOM 1101 C C . THR A 1 66 ? -0.559 -71.228 3.564 1.00 35.56 460 THR A C 1
ATOM 1102 O O . THR A 1 66 ? -1.528 -70.870 2.895 1.00 36.90 460 THR A O 1
ATOM 1113 N N . ILE A 1 67 ? 0.678 -71.209 3.089 1.00 30.63 461 ILE A N 1
ATOM 1114 C CA A ILE A 1 67 ? 0.973 -70.964 1.681 0.28 31.37 461 ILE A CA 1
ATOM 1115 C CA B ILE A 1 67 ? 0.945 -70.956 1.679 0.72 30.91 461 ILE A CA 1
ATOM 1116 C C . ILE A 1 67 ? 0.693 -72.260 0.923 1.00 31.43 461 ILE A C 1
ATOM 1117 O O . ILE A 1 67 ? 1.405 -73.237 1.166 1.00 31.55 461 ILE A O 1
ATOM 1148 N N . PRO A 1 68 ? -0.258 -72.283 -0.012 1.00 31.62 462 PRO A N 1
ATOM 1149 C CA . PRO A 1 68 ? -0.698 -73.563 -0.628 1.00 29.04 462 PRO A CA 1
ATOM 1150 C C . PRO A 1 68 ? 0.048 -73.903 -1.905 1.00 29.37 462 PRO A C 1
ATOM 1151 O O . PRO A 1 68 ? 0.686 -73.033 -2.527 1.00 29.48 462 PRO A O 1
ATOM 1162 N N . PRO A 1 69 ? -0.069 -75.168 -2.352 1.00 31.19 463 PRO A N 1
ATOM 1163 C CA . PRO A 1 69 ? 0.702 -75.613 -3.519 1.00 30.84 463 PRO A CA 1
ATOM 1164 C C . PRO A 1 69 ? 0.348 -74.869 -4.787 1.00 30.22 463 PRO A C 1
ATOM 1165 O O . PRO A 1 69 ? 1.189 -74.805 -5.704 1.00 30.89 463 PRO A O 1
ATOM 1176 N N . SER A 1 70 ? -0.854 -74.259 -4.850 1.00 30.39 464 SER A N 1
ATOM 1177 C CA . SER A 1 70 ? -1.220 -73.448 -6.010 1.00 29.78 464 SER A CA 1
ATOM 1178 C C . SER A 1 70 ? -0.375 -72.203 -6.167 1.00 29.35 464 SER A C 1
ATOM 1179 O O . SER A 1 70 ? -0.479 -71.561 -7.218 1.00 33.03 464 SER A O 1
ATOM 1187 N N . ILE A 1 71 ? 0.459 -71.869 -5.189 1.00 28.51 465 ILE A N 1
ATOM 1188 C CA . ILE A 1 71 ? 1.387 -70.743 -5.408 1.00 29.01 465 ILE A CA 1
ATOM 1189 C C . ILE A 1 71 ? 2.280 -71.005 -6.611 1.00 30.47 465 ILE A C 1
ATOM 1190 O O . ILE A 1 71 ? 2.699 -70.066 -7.291 1.00 30.98 465 ILE A O 1
ATOM 1206 N N . ALA A 1 72 ? 2.540 -72.281 -6.947 1.00 30.09 466 ALA A N 1
ATOM 1207 C CA . ALA A 1 72 ? 3.328 -72.570 -8.134 1.00 30.24 466 ALA A CA 1
ATOM 1208 C C . ALA A 1 72 ? 2.666 -72.150 -9.448 1.00 31.89 466 ALA A C 1
ATOM 1209 O O . ALA A 1 72 ? 3.348 -72.120 -10.477 1.00 34.96 466 ALA A O 1
ATOM 1216 N N . GLN A 1 73 ? 1.364 -71.850 -9.452 1.00 31.94 467 GLN A N 1
ATOM 1217 C CA . GLN A 1 73 ? 0.725 -71.292 -10.632 1.00 34.04 467 GLN A CA 1
ATOM 1218 C C . GLN A 1 73 ? 1.193 -69.877 -10.959 1.00 33.66 467 GLN A C 1
ATOM 1219 O O . GLN A 1 73 ? 1.072 -69.450 -12.115 1.00 34.58 467 GLN A O 1
ATOM 1233 N N . LEU A 1 74 ? 1.742 -69.181 -9.979 1.00 32.54 468 LEU A N 1
ATOM 1234 C CA . LEU A 1 74 ? 2.239 -67.808 -10.158 1.00 32.30 468 LEU A CA 1
ATOM 1235 C C . LEU A 1 74 ? 3.671 -67.882 -10.672 1.00 32.38 468 LEU A C 1
ATOM 1236 O O . LEU A 1 74 ? 4.635 -67.600 -9.962 1.00 33.57 468 LEU A O 1
ATOM 1252 N N . THR A 1 75 ? 3.804 -68.220 -11.954 1.00 35.75 469 THR A N 1
ATOM 1253 C CA . THR A 1 75 ? 5.092 -68.571 -12.524 1.00 41.02 469 THR A CA 1
ATOM 1254 C C . THR A 1 75 ? 6.049 -67.397 -12.588 1.00 41.93 469 THR A C 1
ATOM 1255 O O . THR A 1 75 ? 7.258 -67.615 -12.663 1.00 43.10 469 THR A O 1
ATOM 1266 N N . GLY A 1 76 ? 5.541 -66.174 -12.503 1.00 38.45 470 GLY A N 1
ATOM 1267 C CA . GLY A 1 76 ? 6.348 -64.967 -12.469 1.00 36.64 470 GLY A CA 1
ATOM 1268 C C . GLY A 1 76 ? 6.497 -64.332 -11.110 1.00 35.68 470 GLY A C 1
ATOM 1269 O O . GLY A 1 76 ? 7.010 -63.207 -11.022 1.00 36.94 470 GLY A O 1
ATOM 1273 N N . LEU A 1 77 ? 6.078 -65.010 -10.046 1.00 33.16 471 LEU A N 1
ATOM 1274 C CA . LEU A 1 77 ? 6.247 -64.481 -8.702 1.00 30.87 471 LEU A CA 1
ATOM 1275 C C . LEU A 1 77 ? 7.720 -64.363 -8.360 1.00 31.55 471 LEU A C 1
ATOM 1276 O O . LEU A 1 77 ? 8.476 -65.335 -8.492 1.00 33.45 471 LEU A O 1
ATOM 1292 N N . LYS A 1 78 ? 8.146 -63.162 -7.949 1.00 30.10 472 LYS A N 1
ATOM 1293 C CA . LYS A 1 78 ? 9.556 -62.925 -7.607 1.00 30.07 472 LYS A CA 1
ATOM 1294 C C . LYS A 1 78 ? 9.745 -62.456 -6.179 1.00 28.46 472 LYS A C 1
ATOM 1295 O O . LYS A 1 78 ? 10.828 -62.617 -5.598 1.00 28.89 472 LYS A O 1
ATOM 1314 N N . GLU A 1 79 ? 8.737 -61.859 -5.600 1.00 27.57 473 GLU A N 1
ATOM 1315 C CA . GLU A 1 79 ? 8.845 -61.288 -4.274 1.00 23.78 473 GLU A CA 1
ATOM 1316 C C . GLU A 1 79 ? 7.661 -61.627 -3.391 1.00 26.81 473 GLU A C 1
ATOM 1317 O O . GLU A 1 79 ? 6.500 -61.574 -3.821 1.00 27.83 473 GLU A O 1
ATOM 1329 N N . LEU A 1 80 ? 7.972 -61.897 -2.129 1.00 28.95 474 LEU A N 1
ATOM 1330 C CA . LEU A 1 80 ? 6.979 -62.156 -1.104 1.00 28.68 474 LEU A CA 1
ATOM 1331 C C . LEU A 1 80 ? 7.279 -61.296 0.095 1.00 28.83 474 LEU A C 1
ATOM 1332 O O . LEU A 1 80 ? 8.429 -61.271 0.581 1.00 28.30 474 LEU A O 1
ATOM 1348 N N . TRP A 1 81 ? 6.265 -60.545 0.513 1.00 26.69 475 TRP A N 1
ATOM 1349 C CA . TRP A 1 81 ? 6.375 -59.711 1.700 1.00 27.06 475 TRP A CA 1
ATOM 1350 C C . TRP A 1 81 ? 5.431 -60.231 2.784 1.00 31.43 475 TRP A C 1
ATOM 1351 O O . TRP A 1 81 ? 4.210 -60.374 2.567 1.00 27.45 475 TRP A O 1
ATOM 1372 N N . LEU A 1 82 ? 6.005 -60.490 3.946 1.00 28.19 476 LEU A N 1
ATOM 1373 C CA . LEU A 1 82 ? 5.266 -60.992 5.103 1.00 26.57 476 LEU A CA 1
ATOM 1374 C C . LEU A 1 82 ? 5.347 -59.917 6.192 1.00 31.52 476 LEU A C 1
ATOM 1375 O O . LEU A 1 82 ? 6.359 -59.777 6.901 1.00 31.62 476 LEU A O 1
ATOM 1391 N N . TYR A 1 83 ? 4.266 -59.167 6.362 1.00 26.22 477 TYR A N 1
ATOM 1392 C CA . TYR A 1 83 ? 4.194 -58.187 7.420 1.00 26.46 477 TYR A CA 1
ATOM 1393 C C . TYR A 1 83 ? 3.292 -58.691 8.533 1.00 28.88 477 TYR A C 1
ATOM 1394 O O . TYR A 1 83 ? 2.050 -58.740 8.396 1.00 30.46 477 TYR A O 1
ATOM 1412 N N . HIS A 1 84 ? 3.919 -58.997 9.672 1.00 26.50 478 HIS A N 1
ATOM 1413 C CA . HIS A 1 84 ? 3.186 -59.538 10.831 1.00 29.42 478 HIS A CA 1
ATOM 1414 C C . HIS A 1 84 ? 2.276 -60.687 10.408 1.00 29.38 478 HIS A C 1
ATOM 1415 O O . HIS A 1 84 ? 1.091 -60.760 10.766 1.00 28.69 478 HIS A O 1
ATOM 1429 N N . THR A 1 85 ? 2.840 -61.598 9.605 1.00 27.51 479 THR A N 1
ATOM 1430 C CA . THR A 1 85 ? 2.082 -62.714 9.047 1.00 28.45 479 THR A CA 1
ATOM 1431 C C . THR A 1 85 ? 2.975 -63.946 9.150 1.00 33.13 479 THR A C 1
ATOM 1432 O O . THR A 1 85 ? 3.859 -64.134 8.287 1.00 31.32 479 THR A O 1
ATOM 1443 N N . ALA A 1 86 ? 2.738 -64.780 10.167 1.00 35.57 480 ALA A N 1
ATOM 1444 C CA . ALA A 1 86 ? 3.384 -66.090 10.220 1.00 37.50 480 ALA A CA 1
ATOM 1445 C C . ALA A 1 86 ? 2.868 -66.915 9.056 1.00 38.46 480 ALA A C 1
ATOM 1446 O O . ALA A 1 86 ? 1.726 -66.760 8.620 1.00 43.74 480 ALA A O 1
ATOM 1453 N N . ALA A 1 87 ? 3.727 -67.746 8.494 1.00 34.92 481 ALA A N 1
ATOM 1454 C CA . ALA A 1 87 ? 3.343 -68.488 7.304 1.00 34.20 481 ALA A CA 1
ATOM 1455 C C . ALA A 1 87 ? 3.864 -69.914 7.387 1.00 34.59 481 ALA A C 1
ATOM 1456 O O . ALA A 1 87 ? 5.069 -70.145 7.510 1.00 32.80 481 ALA A O 1
ATOM 1463 N N . LYS A 1 88 ? 2.928 -70.855 7.351 1.00 31.77 482 LYS A N 1
ATOM 1464 C CA A LYS A 1 88 ? 3.223 -72.273 7.242 0.38 34.45 482 LYS A CA 1
ATOM 1465 C CA B LYS A 1 88 ? 3.221 -72.275 7.243 0.62 34.62 482 LYS A CA 1
ATOM 1466 C C . LYS A 1 88 ? 3.269 -72.653 5.767 1.00 34.77 482 LYS A C 1
ATOM 1467 O O . LYS A 1 88 ? 2.734 -71.943 4.909 1.00 34.83 482 LYS A O 1
ATOM 1504 N N . ILE A 1 89 ? 3.895 -73.795 5.473 1.00 35.14 483 ILE A N 1
ATOM 1505 C CA . ILE A 1 89 ? 3.990 -74.249 4.087 1.00 34.22 483 ILE A CA 1
ATOM 1506 C C . ILE A 1 89 ? 4.280 -75.744 4.100 1.00 35.21 483 ILE A C 1
ATOM 1507 O O . ILE A 1 89 ? 4.954 -76.239 5.008 1.00 34.71 483 ILE A O 1
ATOM 1523 N N . GLU A 1 90 ? 3.795 -76.464 3.066 1.00 36.39 484 GLU A N 1
ATOM 1524 C CA . GLU A 1 90 ? 4.212 -77.847 2.800 1.00 37.00 484 GLU A CA 1
ATOM 1525 C C . GLU A 1 90 ? 5.248 -77.899 1.687 1.00 36.10 484 GLU A C 1
ATOM 1526 O O . GLU A 1 90 ? 5.583 -76.875 1.042 1.00 36.49 484 GLU A O 1
ATOM 1538 N N . ALA A 1 91 ? 5.779 -79.109 1.473 1.00 36.49 485 ALA A N 1
ATOM 1539 C CA . ALA A 1 91 ? 6.947 -79.243 0.626 1.00 37.23 485 ALA A CA 1
ATOM 1540 C C . ALA A 1 91 ? 6.765 -78.830 -0.828 1.00 36.78 485 ALA A C 1
ATOM 1541 O O . ALA A 1 91 ? 7.701 -78.220 -1.375 1.00 37.52 485 ALA A O 1
ATOM 1548 N N . PRO A 1 92 ? 5.653 -79.099 -1.493 1.00 37.56 486 PRO A N 1
ATOM 1549 C CA . PRO A 1 92 ? 5.536 -78.676 -2.899 1.00 36.64 486 PRO A CA 1
ATOM 1550 C C . PRO A 1 92 ? 5.583 -77.167 -3.065 1.00 32.79 486 PRO A C 1
ATOM 1551 O O . PRO A 1 92 ? 6.380 -76.665 -3.867 1.00 31.62 486 PRO A O 1
ATOM 1562 N N . ALA A 1 93 ? 4.818 -76.429 -2.261 1.00 32.64 487 ALA A N 1
ATOM 1563 C CA . ALA A 1 93 ? 4.866 -74.963 -2.306 1.00 31.25 487 ALA A CA 1
ATOM 1564 C C . ALA A 1 93 ? 6.259 -74.452 -1.970 1.00 33.76 487 ALA A C 1
ATOM 1565 O O . ALA A 1 93 ? 6.775 -73.552 -2.642 1.00 31.33 487 ALA A O 1
ATOM 1572 N N . LEU A 1 94 ? 6.893 -75.033 -0.943 1.00 31.51 488 LEU A N 1
ATOM 1573 C CA . LEU A 1 94 ? 8.250 -74.615 -0.578 1.00 32.26 488 LEU A CA 1
ATOM 1574 C C . LEU A 1 94 ? 9.239 -74.883 -1.701 1.00 31.33 488 LEU A C 1
ATOM 1575 O O . LEU A 1 94 ? 10.146 -74.078 -1.914 1.00 34.22 488 LEU A O 1
ATOM 1591 N N . ALA A 1 95 ? 9.119 -76.024 -2.400 1.00 33.48 489 ALA A N 1
ATOM 1592 C CA . ALA A 1 95 ? 10.068 -76.316 -3.484 1.00 35.17 489 ALA A CA 1
ATOM 1593 C C . ALA A 1 95 ? 9.942 -75.269 -4.582 1.00 33.23 489 ALA A C 1
ATOM 1594 O O . ALA A 1 95 ? 10.939 -74.836 -5.175 1.00 35.74 489 ALA A O 1
ATOM 1601 N N . PHE A 1 96 ? 8.712 -74.811 -4.838 1.00 33.75 490 PHE A N 1
ATOM 1602 C CA . PHE A 1 96 ? 8.526 -73.737 -5.805 1.00 33.11 490 PHE A CA 1
ATOM 1603 C C . PHE A 1 96 ? 9.217 -72.465 -5.332 1.00 31.36 490 PHE A C 1
ATOM 1604 O O . PHE A 1 96 ? 9.961 -71.817 -6.097 1.00 33.38 490 PHE A O 1
ATOM 1621 N N . LEU A 1 97 ? 9.013 -72.095 -4.070 1.00 27.51 491 LEU A N 1
ATOM 1622 C CA . LEU A 1 97 ? 9.664 -70.868 -3.593 1.00 28.66 491 LEU A CA 1
ATOM 1623 C C . LEU A 1 97 ? 11.177 -71.008 -3.569 1.00 30.12 491 LEU A C 1
ATOM 1624 O O . LEU A 1 97 ? 11.894 -70.050 -3.906 1.00 29.14 491 LEU A O 1
ATOM 1640 N N . ARG A 1 98 ? 11.667 -72.203 -3.209 1.00 31.15 492 ARG A N 1
ATOM 1641 C CA . ARG A 1 98 ? 13.101 -72.427 -3.144 1.00 32.61 492 ARG A CA 1
ATOM 1642 C C . ARG A 1 98 ? 13.732 -72.207 -4.496 1.00 36.33 492 ARG A C 1
ATOM 1643 O O . ARG A 1 98 ? 14.867 -71.732 -4.559 1.00 33.84 492 ARG A O 1
ATOM 1664 N N . GLU A 1 99 ? 13.024 -72.530 -5.582 1.00 38.28 493 GLU A N 1
ATOM 1665 C CA . GLU A 1 99 ? 13.576 -72.429 -6.929 1.00 44.45 493 GLU A CA 1
ATOM 1666 C C . GLU A 1 99 ? 13.239 -71.138 -7.674 1.00 42.34 493 GLU A C 1
ATOM 1667 O O . GLU A 1 99 ? 13.833 -70.876 -8.727 1.00 42.67 493 GLU A O 1
ATOM 1679 N N . ASN A 1 100 ? 12.337 -70.314 -7.172 1.00 38.83 494 ASN A N 1
ATOM 1680 C CA . ASN A 1 100 ? 11.905 -69.147 -7.945 1.00 38.32 494 ASN A CA 1
ATOM 1681 C C . ASN A 1 100 ? 11.878 -67.820 -7.203 1.00 34.16 494 ASN A C 1
ATOM 1682 O O . ASN A 1 100 ? 11.938 -66.777 -7.866 1.00 34.90 494 ASN A O 1
ATOM 1693 N N . LEU A 1 101 ? 11.791 -67.799 -5.879 1.00 30.17 495 LEU A N 1
ATOM 1694 C CA . LEU A 1 101 ? 11.633 -66.553 -5.176 1.00 26.71 495 LEU A CA 1
ATOM 1695 C C . LEU A 1 101 ? 12.961 -65.784 -5.122 1.00 28.88 495 LEU A C 1
ATOM 1696 O O . LEU A 1 101 ? 13.994 -66.325 -4.697 1.00 28.70 495 LEU A O 1
ATOM 1712 N N . ARG A 1 102 ? 12.907 -64.510 -5.483 1.00 28.75 496 ARG A N 1
ATOM 1713 C CA . ARG A 1 102 ? 14.132 -63.683 -5.514 1.00 30.46 496 ARG A CA 1
ATOM 1714 C C . ARG A 1 102 ? 14.260 -62.703 -4.363 1.00 29.25 496 ARG A C 1
ATOM 1715 O O . ARG A 1 102 ? 15.380 -62.373 -3.965 1.00 29.41 496 ARG A O 1
ATOM 1736 N N . ALA A 1 103 ? 13.182 -62.194 -3.814 1.00 24.97 497 ALA A N 1
ATOM 1737 C CA . ALA A 1 103 ? 13.243 -61.259 -2.714 1.00 25.15 497 ALA A CA 1
ATOM 1738 C C . ALA A 1 103 ? 12.224 -61.625 -1.649 1.00 29.12 497 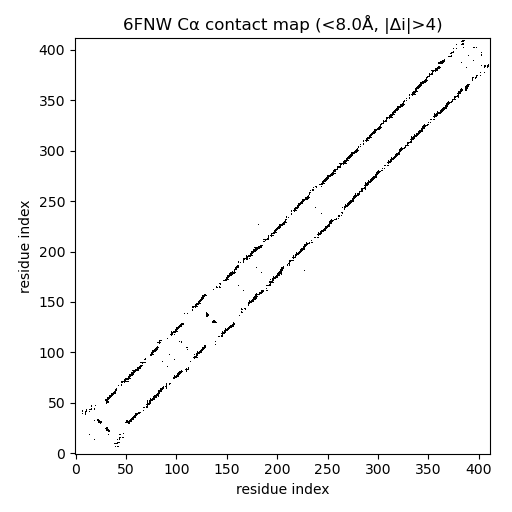ALA A C 1
ATOM 1739 O O . ALA A 1 103 ? 11.080 -61.986 -1.959 1.00 29.15 497 ALA A O 1
ATOM 1746 N N . LEU A 1 104 ? 12.634 -61.517 -0.399 1.00 28.49 498 LEU A N 1
ATOM 1747 C CA . LEU A 1 104 ? 11.769 -61.799 0.738 1.00 27.88 498 LEU A CA 1
ATOM 1748 C C . LEU A 1 104 ? 11.880 -60.649 1.711 1.00 25.80 498 LEU A C 1
ATOM 1749 O O . LEU A 1 104 ? 12.989 -60.234 2.075 1.00 26.74 498 LEU A O 1
ATOM 1765 N N . HIS A 1 105 ? 10.748 -60.074 2.027 1.00 23.67 499 HIS A N 1
ATOM 1766 C CA . HIS A 1 105 ? 10.636 -59.037 3.019 1.00 23.83 499 HIS A CA 1
ATOM 1767 C C . HIS A 1 105 ? 9.835 -59.541 4.204 1.00 28.17 499 HIS A C 1
ATOM 1768 O O . HIS A 1 105 ? 8.699 -60.008 4.039 1.00 27.93 499 HIS A O 1
ATOM 1782 N N . ILE A 1 106 ? 10.350 -59.324 5.399 1.00 26.47 500 ILE A N 1
ATOM 1783 C CA . ILE A 1 106 ? 9.655 -59.775 6.600 1.00 27.03 500 ILE A CA 1
ATOM 1784 C C . ILE A 1 106 ? 9.688 -58.647 7.619 1.00 29.00 500 ILE A C 1
ATOM 1785 O O . ILE A 1 106 ? 10.768 -58.126 7.943 1.00 27.05 500 ILE A O 1
ATOM 1801 N N . LYS A 1 107 ? 8.520 -58.242 8.094 1.00 26.53 501 LYS A N 1
ATOM 1802 C CA . LYS A 1 107 ? 8.407 -57.342 9.225 1.00 25.31 501 LYS A CA 1
ATOM 1803 C C . LYS A 1 107 ? 7.755 -58.117 10.347 1.00 29.82 501 LYS A C 1
ATOM 1804 O O . LYS A 1 107 ? 6.689 -58.730 10.170 1.00 28.90 501 LYS A O 1
ATOM 1823 N N . PHE A 1 108 ? 8.419 -58.146 11.487 1.00 31.32 502 PHE A N 1
ATOM 1824 C CA . PHE A 1 108 ? 7.997 -59.092 12.495 1.00 31.27 502 PHE A CA 1
ATOM 1825 C C . PHE A 1 108 ? 8.159 -58.473 13.864 1.00 34.72 502 PHE A C 1
ATOM 1826 O O . PHE A 1 108 ? 8.960 -57.556 14.077 1.00 34.50 502 PHE A O 1
ATOM 1843 N N . THR A 1 109 ? 7.342 -58.970 14.783 1.00 36.97 503 THR A N 1
ATOM 1844 C CA . THR A 1 109 ? 7.380 -58.592 16.181 1.00 43.42 503 THR A CA 1
ATOM 1845 C C . THR A 1 109 ? 8.295 -59.495 16.976 1.00 48.94 503 THR A C 1
ATOM 1846 O O . THR A 1 109 ? 9.022 -59.015 17.851 1.00 51.62 503 THR A O 1
ATOM 1857 N N . ASP A 1 110 ? 8.277 -60.791 16.699 1.00 49.91 504 ASP A N 1
ATOM 1858 C CA . ASP A 1 110 ? 9.217 -61.683 17.366 1.00 53.51 504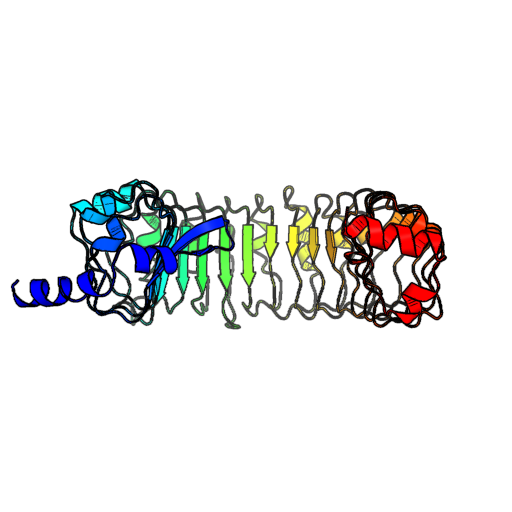 ASP A CA 1
ATOM 1859 C C . ASP A 1 110 ? 9.345 -62.960 16.546 1.00 49.10 504 ASP A C 1
ATOM 1860 O O . ASP A 1 110 ? 8.789 -63.071 15.448 1.00 40.94 504 ASP A O 1
ATOM 1869 N N . ILE A 1 111 ? 10.048 -63.949 17.108 1.00 50.87 505 ILE A N 1
ATOM 1870 C CA . ILE A 1 111 ? 10.508 -65.081 16.319 1.00 50.98 505 ILE A CA 1
ATOM 1871 C C . ILE A 1 111 ? 9.323 -65.858 15.811 1.00 48.25 505 ILE A C 1
ATOM 1872 O O . ILE A 1 111 ? 9.389 -66.475 14.741 1.00 47.93 505 ILE A O 1
ATOM 1888 N N . LYS A 1 112 ? 8.195 -65.784 16.528 1.00 47.83 506 LYS A N 1
ATOM 1889 C CA . LYS A 1 112 ? 7.000 -66.474 16.088 1.00 51.07 506 LYS A CA 1
ATOM 1890 C C . LYS A 1 112 ? 6.581 -66.054 14.693 1.00 46.42 506 LYS A C 1
ATOM 1891 O O . LYS A 1 112 ? 5.863 -66.789 14.029 1.00 48.25 506 LYS A O 1
ATOM 1910 N N . GLU A 1 113 ? 6.977 -64.883 14.231 1.00 42.61 507 GLU A N 1
ATOM 1911 C CA . GLU A 1 113 ? 6.586 -64.439 12.908 1.00 41.53 507 GLU A CA 1
ATOM 1912 C C . GLU A 1 113 ? 7.696 -64.627 11.883 1.00 45.13 507 GLU A C 1
ATOM 1913 O O . GLU A 1 113 ? 7.622 -64.039 10.801 1.00 47.12 507 GLU A O 1
ATOM 1925 N N . ILE A 1 114 ? 8.726 -65.404 12.207 1.00 43.17 508 ILE A N 1
ATOM 1926 C CA . ILE A 1 114 ? 9.793 -65.750 11.265 1.00 39.59 508 ILE A CA 1
ATOM 1927 C C . ILE A 1 114 ? 9.584 -67.199 10.826 1.00 34.72 508 ILE A C 1
ATOM 1928 O O . ILE A 1 114 ? 9.645 -68.102 11.668 1.00 39.45 508 ILE A O 1
ATOM 1944 N N . PRO A 1 115 ? 9.294 -67.454 9.554 1.00 30.84 509 PRO A N 1
ATOM 1945 C CA . PRO A 1 115 ? 9.120 -68.865 9.134 1.00 32.00 509 PRO A CA 1
ATOM 1946 C C . PRO A 1 115 ? 10.449 -69.594 9.197 1.00 35.54 509 PRO A C 1
ATOM 1947 O O . PRO A 1 115 ? 11.445 -69.128 8.639 1.00 36.87 509 PRO A O 1
ATOM 1958 N N . LEU A 1 116 ? 10.459 -70.777 9.822 1.00 34.43 510 LEU A N 1
ATOM 1959 C CA . LEU A 1 116 ? 11.753 -71.470 9.888 1.00 36.57 510 LEU A CA 1
ATOM 1960 C C . LEU A 1 116 ? 12.276 -71.918 8.526 1.00 34.88 510 LEU A C 1
ATOM 1961 O O . LEU A 1 116 ? 13.468 -72.262 8.421 1.00 36.54 510 LEU A O 1
ATOM 1977 N N . TRP A 1 117 ? 11.421 -71.981 7.504 1.00 35.38 511 TRP A N 1
ATOM 1978 C CA . TRP A 1 117 ? 11.834 -72.467 6.194 1.00 35.24 511 TRP A CA 1
ATOM 1979 C C . TRP A 1 117 ? 12.550 -71.408 5.357 1.00 35.20 511 TRP A C 1
ATOM 1980 O O . TRP A 1 117 ? 13.053 -71.733 4.279 1.00 36.88 511 TRP A O 1
ATOM 2001 N N . ILE A 1 118 ? 12.609 -70.152 5.798 1.00 33.73 512 ILE A N 1
ATOM 2002 C CA . ILE A 1 118 ? 13.173 -69.134 4.916 1.00 31.16 512 ILE A CA 1
ATOM 2003 C C . ILE A 1 118 ? 14.654 -69.357 4.624 1.00 31.66 512 ILE A C 1
ATOM 2004 O O . ILE A 1 118 ? 15.109 -68.969 3.553 1.00 31.65 512 ILE A O 1
ATOM 2020 N N . TYR A 1 119 ? 15.419 -69.962 5.542 1.00 34.77 513 TYR A N 1
ATOM 2021 C CA . TYR A 1 119 ? 16.846 -70.138 5.314 1.00 38.82 513 TYR A CA 1
ATOM 2022 C C . TYR A 1 119 ? 17.120 -71.174 4.246 1.00 39.50 513 TYR A C 1
ATOM 2023 O O . TYR A 1 119 ? 18.253 -71.250 3.767 1.00 36.73 513 TYR A O 1
ATOM 2041 N N . SER A 1 120 ? 16.122 -71.979 3.877 1.00 36.38 514 SER A N 1
ATOM 2042 C CA . SER A 1 120 ? 16.244 -72.957 2.806 1.00 35.71 514 SER A CA 1
ATOM 2043 C C . SER A 1 120 ? 15.892 -72.378 1.439 1.00 33.44 514 SER A C 1
ATOM 2044 O O . SER A 1 120 ? 15.900 -73.122 0.458 1.00 33.95 514 SER A O 1
ATOM 2052 N N . LEU A 1 121 ? 15.730 -71.053 1.320 1.00 31.26 515 LEU A N 1
ATOM 2053 C CA . LEU A 1 121 ? 15.335 -70.465 0.044 1.00 29.55 515 LEU A CA 1
ATOM 2054 C C . LEU A 1 121 ? 16.581 -70.212 -0.779 1.00 31.37 515 LEU A C 1
ATOM 2055 O O . LEU A 1 121 ? 17.141 -69.094 -0.822 1.00 33.90 515 LEU A O 1
ATOM 2071 N N . LYS A 1 122 ? 16.980 -71.261 -1.477 1.00 35.86 516 LYS A N 1
ATOM 2072 C CA . LYS A 1 122 ? 18.313 -71.342 -2.031 1.00 38.46 516 LYS A CA 1
ATOM 2073 C C . LYS A 1 122 ? 18.541 -70.355 -3.154 1.00 37.69 516 LYS A C 1
ATOM 2074 O O . LYS A 1 122 ? 19.680 -69.973 -3.367 1.00 38.89 516 LYS A O 1
ATOM 2093 N N . THR A 1 123 ? 17.511 -69.889 -3.859 1.00 38.25 517 THR A N 1
ATOM 2094 C CA . THR A 1 123 ? 17.805 -68.926 -4.912 1.00 40.68 517 THR A CA 1
ATOM 2095 C C . THR A 1 123 ? 17.512 -67.485 -4.516 1.00 33.35 517 THR A C 1
ATOM 2096 O O . THR A 1 123 ? 17.528 -66.608 -5.375 1.00 31.52 517 THR A O 1
ATOM 2107 N N . LEU A 1 124 ? 17.241 -67.218 -3.249 1.00 30.11 518 LEU A N 1
ATOM 2108 C CA . LEU A 1 124 ? 16.920 -65.862 -2.847 1.00 28.90 518 LEU A CA 1
ATOM 2109 C C . LEU A 1 124 ? 18.118 -64.928 -3.107 1.00 28.56 518 LEU A C 1
ATOM 2110 O O . LEU A 1 124 ? 19.274 -65.249 -2.753 1.00 27.77 518 LEU A O 1
ATOM 2126 N N . GLU A 1 125 ? 17.821 -63.766 -3.692 1.00 28.00 519 GLU A N 1
ATOM 2127 C CA . GLU A 1 125 ? 18.827 -62.717 -3.916 1.00 28.99 519 GLU A CA 1
ATOM 2128 C C . GLU A 1 125 ? 18.683 -61.533 -2.980 1.00 28.02 519 GLU A C 1
ATOM 2129 O O . GLU A 1 125 ? 19.662 -60.774 -2.798 1.00 29.14 519 GLU A O 1
ATOM 2141 N N . GLU A 1 126 ? 17.517 -61.320 -2.375 1.00 25.58 520 GLU A N 1
ATOM 2142 C CA . GLU A 1 126 ? 17.361 -60.228 -1.426 1.00 25.04 520 GLU A CA 1
ATOM 2143 C C . GLU A 1 126 ? 16.573 -60.627 -0.201 1.00 30.21 520 GLU A C 1
ATOM 2144 O O . GLU A 1 126 ? 15.522 -61.284 -0.281 1.00 29.92 520 GLU A O 1
ATOM 2156 N N . LEU A 1 127 ? 17.045 -60.153 0.935 1.00 28.30 521 LEU A N 1
ATOM 2157 C CA . LEU A 1 127 ? 16.335 -60.341 2.192 1.00 28.86 521 LEU A CA 1
ATOM 2158 C C . LEU A 1 127 ? 16.261 -59.032 2.953 1.00 30.31 521 LEU A C 1
ATOM 2159 O O . LEU A 1 127 ? 17.298 -58.401 3.210 1.00 26.78 521 LEU A O 1
ATOM 2175 N N . HIS A 1 128 ? 15.051 -58.655 3.365 1.00 25.11 522 HIS A N 1
ATOM 2176 C CA . HIS A 1 128 ? 14.788 -57.384 4.038 1.00 26.65 522 HIS A CA 1
ATOM 2177 C C . HIS A 1 128 ? 14.098 -57.722 5.340 1.00 26.33 522 HIS A C 1
ATOM 2178 O O . HIS A 1 128 ? 12.999 -58.283 5.321 1.00 26.99 522 HIS A O 1
ATOM 2192 N N . LEU A 1 129 ? 14.735 -57.440 6.451 1.00 24.65 523 LEU A N 1
ATOM 2193 C CA . LEU A 1 129 ? 14.165 -57.734 7.756 1.00 27.47 523 LEU A CA 1
ATOM 2194 C C . LEU A 1 129 ? 13.937 -56.452 8.564 1.00 30.09 523 LEU A C 1
ATOM 2195 O O . LEU A 1 129 ? 14.838 -55.598 8.739 1.00 28.54 523 LEU A O 1
ATOM 2211 N N . THR A 1 130 ? 12.738 -56.325 9.073 1.00 25.23 524 THR A N 1
ATOM 2212 C CA . THR A 1 130 ? 12.386 -55.243 9.983 1.00 26.27 524 THR A CA 1
ATOM 2213 C C . THR A 1 130 ? 11.886 -55.838 11.289 1.00 27.75 524 THR A C 1
ATOM 2214 O O . THR A 1 130 ? 10.809 -56.461 11.321 1.00 28.61 524 THR A O 1
ATOM 2225 N N . GLY A 1 131 ? 12.646 -55.652 12.355 1.00 28.88 525 GLY A N 1
ATOM 2226 C CA . GLY A 1 131 ? 12.291 -56.199 13.654 1.00 33.00 525 GLY A CA 1
ATOM 2227 C C . GLY A 1 131 ? 13.518 -56.582 14.449 1.00 36.42 525 GLY A C 1
ATOM 2228 O O . GLY A 1 131 ? 14.620 -56.634 13.939 1.00 33.17 525 GLY A O 1
ATOM 2232 N N . ASN A 1 132 ? 13.291 -56.942 15.709 1.00 42.99 526 ASN A N 1
ATOM 2233 C CA . ASN A 1 132 ? 14.390 -57.320 16.605 1.00 49.55 526 ASN A CA 1
ATOM 2234 C C . ASN A 1 132 ? 14.985 -58.682 16.248 1.00 50.18 526 ASN A C 1
ATOM 2235 O O . ASN A 1 132 ? 14.269 -59.677 16.110 1.00 48.21 526 ASN A O 1
ATOM 2246 N N . LEU A 1 133 ? 16.314 -58.766 16.153 1.00 52.92 527 LEU A N 1
ATOM 2247 C CA . LEU A 1 133 ? 16.888 -60.010 15.647 1.00 53.11 527 LEU A CA 1
ATOM 2248 C C . LEU A 1 133 ? 17.306 -61.019 16.729 1.00 56.51 527 LEU A C 1
ATOM 2249 O O . LEU A 1 133 ? 17.840 -62.086 16.393 1.00 60.26 527 LEU A O 1
ATOM 2265 N N . SER A 1 134 ? 17.081 -60.732 18.006 1.00 53.37 528 SER A N 1
ATOM 2266 C CA . SER A 1 134 ? 17.694 -61.510 19.070 1.00 54.59 528 SER A CA 1
ATOM 2267 C C . SER A 1 134 ? 16.646 -62.035 20.038 1.00 58.38 528 SER A C 1
ATOM 2268 O O . SER A 1 134 ? 15.507 -61.555 20.090 1.00 58.06 528 SER A O 1
ATOM 2276 N N . ALA A 1 135 ? 17.056 -63.061 20.788 1.00 61.42 529 ALA A N 1
ATOM 2277 C CA . ALA A 1 135 ? 16.315 -63.602 21.918 1.00 65.64 529 ALA A CA 1
ATOM 2278 C C . ALA A 1 135 ? 17.287 -63.827 23.071 1.00 70.06 529 ALA A C 1
ATOM 2279 O O . ALA A 1 135 ? 18.503 -63.662 22.926 1.00 68.27 529 ALA A O 1
ATOM 2286 N N . GLU A 1 136 ? 16.740 -64.170 24.235 1.00 75.25 530 GLU A N 1
ATOM 2287 C CA . GLU A 1 136 ? 17.571 -64.440 25.400 1.00 79.33 530 GLU A CA 1
ATOM 2288 C C . GLU A 1 136 ? 18.540 -65.570 25.086 1.00 79.60 530 GLU A C 1
ATOM 2289 O O . GLU A 1 136 ? 18.139 -66.628 24.594 1.00 78.15 530 GLU A O 1
ATOM 2301 N N . ASN A 1 137 ? 19.821 -65.340 25.364 1.00 82.29 531 ASN A N 1
ATOM 2302 C CA . ASN A 1 137 ? 20.874 -66.322 25.109 1.00 86.38 531 ASN A CA 1
ATOM 2303 C C . ASN A 1 137 ? 20.941 -66.752 23.644 1.00 85.38 531 ASN A C 1
ATOM 2304 O O . ASN A 1 137 ? 21.430 -67.849 23.338 1.00 88.38 531 ASN A O 1
ATOM 2315 N N . ASN A 1 138 ? 20.458 -65.905 22.737 1.00 79.55 532 ASN A N 1
ATOM 2316 C CA . ASN A 1 138 ? 20.359 -66.224 21.315 1.00 73.33 532 ASN A CA 1
ATOM 2317 C C . ASN A 1 138 ? 20.573 -64.956 20.484 1.00 68.12 532 ASN A C 1
ATOM 2318 O O . ASN A 1 138 ? 19.733 -64.548 19.663 1.00 63.20 532 ASN A O 1
ATOM 2329 N N . ARG A 1 139 ? 21.694 -64.287 20.681 1.00 66.06 533 ARG A N 1
ATOM 2330 C CA . ARG A 1 139 ? 21.896 -63.050 19.954 1.00 61.29 533 ARG A CA 1
ATOM 2331 C C . ARG A 1 139 ? 21.970 -63.278 18.445 1.00 55.12 533 ARG A C 1
ATOM 2332 O O . ARG A 1 139 ? 22.700 -64.122 17.956 1.00 53.95 533 ARG A O 1
ATOM 2353 N N . TYR A 1 140 ? 21.185 -62.492 17.722 1.00 52.75 534 TYR A N 1
ATOM 2354 C CA . TYR A 1 140 ? 21.153 -62.513 16.261 1.00 51.53 534 TYR A CA 1
ATOM 2355 C C . TYR A 1 140 ? 20.750 -63.876 15.680 1.00 51.91 534 TYR A C 1
ATOM 2356 O O . TYR A 1 140 ? 21.011 -64.148 14.509 1.00 50.20 534 TYR A O 1
ATOM 2374 N N . ILE A 1 141 ? 20.045 -64.723 16.443 1.00 51.50 535 ILE A N 1
ATOM 2375 C CA . ILE A 1 141 ? 19.715 -66.067 15.945 1.00 49.67 535 ILE A CA 1
ATOM 2376 C C . ILE A 1 141 ? 18.887 -65.985 14.666 1.00 44.17 535 ILE A C 1
ATOM 2377 O O . ILE A 1 141 ? 19.030 -66.807 13.760 1.00 48.90 535 ILE A O 1
ATOM 2393 N N . VAL A 1 142 ? 18.095 -64.945 14.522 1.00 43.55 536 VAL A N 1
ATOM 2394 C CA . VAL A 1 142 ? 17.244 -64.795 13.350 1.00 43.87 536 VAL A CA 1
ATOM 2395 C C . VAL A 1 142 ? 18.056 -64.774 12.067 1.00 41.77 536 VAL A C 1
ATOM 2396 O O . VAL A 1 142 ? 17.526 -65.089 10.993 1.00 41.45 536 VAL A O 1
ATOM 2409 N N . ILE A 1 143 ? 19.347 -64.425 12.152 1.00 39.22 537 ILE A N 1
ATOM 2410 C CA . ILE A 1 143 ? 20.165 -64.356 10.953 1.00 34.03 537 ILE A CA 1
ATOM 2411 C C . ILE A 1 143 ? 21.327 -65.343 10.969 1.00 31.77 537 ILE A C 1
ATOM 2412 O O . ILE A 1 143 ? 22.119 -65.333 10.037 1.00 32.58 537 ILE A O 1
ATOM 2428 N N . ASP A 1 144 ? 21.455 -66.171 12.009 1.00 34.92 538 ASP A N 1
ATOM 2429 C CA . ASP A 1 144 ? 22.459 -67.233 11.992 1.00 41.19 538 ASP A CA 1
ATOM 2430 C C . ASP A 1 144 ? 22.392 -68.031 10.691 1.00 38.19 538 ASP A C 1
ATOM 2431 O O . ASP A 1 144 ? 23.413 -68.480 10.176 1.00 40.01 538 ASP A O 1
ATOM 2440 N N . GLY A 1 145 ? 21.186 -68.296 10.193 1.00 35.95 539 GLY A N 1
ATOM 2441 C CA . GLY A 1 145 ? 21.026 -69.042 8.958 1.00 37.79 539 GLY A CA 1
ATOM 2442 C C . GLY A 1 145 ? 21.302 -68.351 7.667 1.00 41.29 539 GLY A C 1
ATOM 2443 O O . GLY A 1 145 ? 21.160 -68.987 6.621 1.00 39.63 539 GLY A O 1
ATOM 2447 N N . LEU A 1 146 ? 21.787 -67.103 7.701 1.00 39.99 540 LEU A N 1
ATOM 2448 C CA . LEU A 1 146 ? 22.085 -66.410 6.463 1.00 37.66 540 LEU A CA 1
ATOM 2449 C C . LEU A 1 146 ? 23.123 -67.144 5.626 1.00 36.03 540 LEU A C 1
ATOM 2450 O O . LEU A 1 146 ? 23.152 -66.990 4.400 1.00 36.94 540 LEU A O 1
ATOM 2466 N N . ARG A 1 147 ? 24.024 -67.879 6.267 1.00 39.04 541 ARG A N 1
ATOM 2467 C CA . ARG A 1 147 ? 25.073 -68.557 5.532 1.00 45.38 541 ARG A CA 1
ATOM 2468 C C . ARG A 1 147 ? 24.513 -69.455 4.445 1.00 46.28 541 ARG A C 1
ATOM 2469 O O . ARG A 1 147 ? 25.192 -69.692 3.428 1.00 43.94 541 ARG A O 1
ATOM 2490 N N . GLU A 1 148 ? 23.307 -70.022 4.665 1.00 43.74 542 GLU A N 1
ATOM 2491 C CA . GLU A 1 148 ? 22.775 -70.961 3.698 1.00 44.96 542 GLU A CA 1
ATOM 2492 C C . GLU A 1 148 ? 22.166 -70.261 2.511 1.00 40.69 542 GLU A C 1
ATOM 2493 O O . GLU A 1 148 ? 21.846 -70.924 1.517 1.00 40.14 542 GLU A O 1
ATOM 2505 N N . LEU A 1 149 ? 21.951 -68.941 2.599 1.00 36.52 543 LEU A N 1
ATOM 2506 C CA . LEU A 1 149 ? 21.400 -68.201 1.479 1.00 34.21 543 LEU A CA 1
ATOM 2507 C C . LEU A 1 149 ? 22.561 -67.770 0.586 1.00 34.99 543 LEU A C 1
ATOM 2508 O O . LEU A 1 149 ? 22.962 -66.600 0.547 1.00 34.11 543 LEU A O 1
ATOM 2524 N N . LYS A 1 150 ? 23.058 -68.726 -0.188 1.00 37.07 544 LYS A N 1
ATOM 2525 C CA . LYS A 1 150 ? 24.341 -68.572 -0.876 1.00 38.06 544 LYS A CA 1
ATOM 2526 C C . LYS A 1 150 ? 24.271 -67.697 -2.116 1.00 35.56 544 LYS A C 1
ATOM 2527 O O . LYS A 1 150 ? 25.325 -67.233 -2.587 1.00 36.72 544 LYS A O 1
ATOM 2546 N N . ARG A 1 151 ? 23.080 -67.350 -2.561 1.00 34.24 545 ARG A N 1
ATOM 2547 C CA . ARG A 1 151 ? 22.891 -66.500 -3.723 1.00 37.66 545 ARG A CA 1
ATOM 2548 C C . ARG A 1 151 ? 22.558 -65.066 -3.337 1.00 32.30 545 ARG A C 1
ATOM 2549 O O . ARG A 1 151 ? 22.229 -64.259 -4.202 1.00 32.73 545 ARG A O 1
ATOM 2570 N N . LEU A 1 152 ? 22.563 -64.759 -2.051 1.00 30.34 546 LEU A N 1
ATOM 2571 C CA . LEU A 1 152 ? 22.067 -63.470 -1.591 1.00 28.34 546 LEU A CA 1
ATOM 2572 C C . LEU A 1 152 ? 22.987 -62.355 -2.065 1.00 30.01 546 LEU A C 1
ATOM 2573 O O . LEU A 1 152 ? 24.232 -62.480 -2.009 1.00 29.61 546 LEU A O 1
ATOM 2589 N N . LYS A 1 153 ? 22.377 -61.329 -2.617 1.00 31.21 547 LYS A N 1
ATOM 2590 C CA . LYS A 1 153 ? 23.063 -60.124 -3.087 1.00 33.10 547 LYS A CA 1
ATOM 2591 C C . LYS A 1 153 ? 22.786 -58.890 -2.246 1.00 29.97 547 LYS A C 1
ATOM 2592 O O . LYS A 1 153 ? 23.625 -57.961 -2.215 1.00 28.99 547 LYS A O 1
ATOM 2611 N N . VAL A 1 154 ? 21.614 -58.823 -1.609 1.00 26.86 548 VAL A N 1
ATOM 2612 C CA . VAL A 1 154 ? 21.110 -57.632 -0.921 1.00 26.76 548 VAL A CA 1
ATOM 2613 C C . VAL A 1 154 ? 20.585 -58.080 0.435 1.00 28.18 548 VAL A C 1
ATOM 2614 O O . VAL A 1 154 ? 19.690 -58.945 0.512 1.00 27.67 548 VAL A O 1
ATOM 2627 N N . LEU A 1 155 ? 21.095 -57.470 1.485 1.00 26.40 549 LEU A N 1
ATOM 2628 C CA . LEU A 1 155 ? 20.621 -57.650 2.848 1.00 26.08 549 LEU A CA 1
ATOM 2629 C C . LEU A 1 155 ? 20.286 -56.283 3.414 1.00 27.83 549 LEU A C 1
ATOM 2630 O O . LEU A 1 155 ? 21.150 -55.386 3.472 1.00 25.40 549 LEU A O 1
ATOM 2646 N N . ARG A 1 156 ? 19.050 -56.138 3.869 1.00 23.71 550 ARG A N 1
ATOM 2647 C CA . ARG A 1 156 ? 18.590 -54.926 4.511 1.00 24.14 550 ARG A CA 1
ATOM 2648 C C . ARG A 1 156 ? 18.110 -55.271 5.908 1.00 25.59 550 ARG A C 1
ATOM 2649 O O . ARG A 1 156 ? 17.241 -56.141 6.085 1.00 28.67 550 ARG A O 1
ATOM 2670 N N . LEU A 1 157 ? 18.622 -54.559 6.884 1.00 24.43 551 LEU A N 1
ATOM 2671 C CA . LEU A 1 157 ? 18.266 -54.757 8.280 1.00 27.63 551 LEU A CA 1
ATOM 2672 C C . LEU A 1 157 ? 17.769 -53.470 8.916 1.00 29.29 551 LEU A C 1
ATOM 2673 O O . LEU A 1 157 ? 18.477 -52.463 8.921 1.00 28.04 551 LEU A O 1
ATOM 2689 N N . LYS A 1 158 ? 16.583 -53.519 9.515 1.00 27.11 552 LYS A N 1
ATOM 2690 C CA . LYS A 1 158 ? 16.062 -52.427 10.325 1.00 27.68 552 LYS A CA 1
ATOM 2691 C C . LYS A 1 158 ? 15.708 -53.036 11.680 1.00 31.02 552 LYS A C 1
ATOM 2692 O O . LYS A 1 158 ? 14.559 -53.424 11.949 1.00 32.55 552 LYS A O 1
ATOM 2711 N N . SER A 1 159 ? 16.710 -53.093 12.537 1.00 31.41 553 SER A N 1
ATOM 2712 C CA . SER A 1 159 ? 16.685 -53.964 13.704 1.00 32.71 553 SER A CA 1
ATOM 2713 C C . SER A 1 159 ? 17.361 -53.394 14.947 1.00 35.91 553 SER A C 1
ATOM 2714 O O . SER A 1 159 ? 17.640 -54.170 15.868 1.00 38.54 553 SER A O 1
ATOM 2722 N N . ASN A 1 160 ? 17.660 -52.091 15.010 1.00 34.83 554 ASN A N 1
ATOM 2723 C CA . ASN A 1 160 ? 18.199 -51.459 16.205 1.00 37.17 554 ASN A CA 1
ATOM 2724 C C . ASN A 1 160 ? 19.428 -52.200 16.740 1.00 39.41 554 ASN A C 1
ATOM 2725 O O . ASN A 1 160 ? 19.469 -52.625 17.889 1.00 42.31 554 ASN A O 1
ATOM 2736 N N . LEU A 1 161 ? 20.412 -52.396 15.874 1.00 40.13 555 LEU A N 1
ATOM 2737 C CA . LEU A 1 161 ? 21.600 -53.162 16.234 1.00 41.40 555 LEU A CA 1
ATOM 2738 C C . LEU A 1 161 ? 22.615 -52.309 16.973 1.00 43.45 555 LEU A C 1
ATOM 2739 O O . LEU A 1 161 ? 23.006 -51.230 16.506 1.00 43.33 555 LEU A O 1
ATOM 2755 N N . SER A 1 162 ? 23.099 -52.842 18.095 1.00 49.47 556 SER A N 1
ATOM 2756 C CA . SER A 1 162 ? 24.239 -52.256 18.787 1.00 54.21 556 SER A CA 1
ATOM 2757 C C . SER A 1 162 ? 25.536 -52.484 18.023 1.00 49.91 556 SER A C 1
ATOM 2758 O O . SER A 1 162 ? 26.445 -51.656 18.095 1.00 51.42 556 SER A O 1
ATOM 2766 N N . LYS A 1 163 ? 25.620 -53.566 17.254 1.00 46.31 557 LYS A N 1
ATOM 2767 C CA . LYS A 1 163 ? 26.829 -53.870 16.504 1.00 45.72 557 LYS A CA 1
ATOM 2768 C C . LYS A 1 163 ? 26.440 -54.590 15.228 1.00 40.95 557 LYS A C 1
ATOM 2769 O O . LYS A 1 163 ? 25.333 -55.103 15.098 1.00 40.97 557 LYS A O 1
ATOM 2788 N N . LEU A 1 164 ? 27.363 -54.666 14.289 1.00 37.87 558 LEU A N 1
ATOM 2789 C CA . LEU A 1 164 ? 27.082 -55.445 13.086 1.00 35.40 558 LEU A CA 1
ATOM 2790 C C . LEU A 1 164 ? 27.307 -56.920 13.398 1.00 35.23 558 LEU A C 1
ATOM 2791 O O . LEU A 1 164 ? 28.424 -57.304 13.776 1.00 39.84 558 LEU A O 1
ATOM 2807 N N . PRO A 1 165 ? 26.320 -57.767 13.251 1.00 33.85 559 PRO A N 1
ATOM 2808 C CA . PRO A 1 165 ? 26.506 -59.171 13.645 1.00 35.68 559 PRO A CA 1
ATOM 2809 C C . PRO A 1 165 ? 27.637 -59.841 12.854 1.00 34.43 559 PRO A C 1
ATOM 2810 O O . PRO A 1 165 ? 27.755 -59.665 11.633 1.00 35.58 559 PRO A O 1
ATOM 2821 N N . GLN A 1 166 ? 28.392 -60.695 13.539 1.00 39.18 560 GLN A N 1
ATOM 2822 C CA . GLN A 1 166 ? 29.465 -61.414 12.856 1.00 40.60 560 GLN A CA 1
ATOM 2823 C C . GLN A 1 166 ? 28.934 -62.176 11.642 1.00 39.13 560 GLN A C 1
ATOM 2824 O O . GLN A 1 166 ? 29.588 -62.227 10.597 1.00 38.75 560 GLN A O 1
ATOM 2838 N N . VAL A 1 167 ? 27.720 -62.741 11.738 1.00 38.58 561 VAL A N 1
ATOM 2839 C CA . VAL A 1 167 ? 27.240 -63.562 10.624 1.00 40.87 561 VAL A CA 1
ATOM 2840 C C . VAL A 1 167 ? 27.053 -62.744 9.365 1.00 41.99 561 VAL A C 1
ATOM 2841 O O . VAL A 1 167 ? 27.101 -63.287 8.250 1.00 45.23 561 VAL A O 1
ATOM 2854 N N . VAL A 1 168 ? 26.778 -61.444 9.513 1.00 40.30 562 VAL A N 1
ATOM 2855 C CA . VAL A 1 168 ? 26.637 -60.581 8.356 1.00 45.11 562 VAL A CA 1
ATOM 2856 C C . VAL A 1 168 ? 27.979 -60.459 7.676 1.00 54.53 562 VAL A C 1
ATOM 2857 O O . VAL A 1 168 ? 28.145 -60.868 6.517 1.00 54.92 562 VAL A O 1
ATOM 2870 N N . THR A 1 169 ? 28.974 -59.966 8.443 1.00 60.58 563 THR A N 1
ATOM 2871 C CA . THR A 1 169 ? 30.332 -59.796 7.940 1.00 67.15 563 THR A CA 1
ATOM 2872 C C . THR A 1 169 ? 30.859 -61.073 7.316 1.00 68.33 563 THR A C 1
ATOM 2873 O O . THR A 1 169 ? 31.678 -61.016 6.394 1.00 69.68 563 THR A O 1
ATOM 2884 N N . ASP A 1 170 ? 30.391 -62.233 7.778 1.00 66.72 564 ASP A N 1
ATOM 2885 C CA . ASP A 1 170 ? 30.847 -63.470 7.164 1.00 69.58 564 ASP A CA 1
ATOM 2886 C C . ASP A 1 170 ? 30.271 -63.633 5.756 1.00 66.77 564 ASP A C 1
ATOM 2887 O O . ASP A 1 170 ? 30.950 -64.150 4.873 1.00 66.92 564 ASP A O 1
ATOM 2896 N N . VAL A 1 171 ? 29.044 -63.173 5.498 1.00 64.38 565 VAL A N 1
ATOM 2897 C CA . VAL A 1 171 ? 28.411 -63.355 4.182 1.00 58.93 565 VAL A CA 1
ATOM 2898 C C . VAL A 1 171 ? 28.967 -62.356 3.150 1.00 58.23 565 VAL A C 1
ATOM 2899 O O . VAL A 1 171 ? 28.445 -62.205 2.033 1.00 46.19 565 VAL A O 1
ATOM 2912 N N . GLY A 1 172 ? 30.082 -61.713 3.483 1.00 70.47 566 GLY A N 1
ATOM 2913 C CA . GLY A 1 172 ? 30.642 -60.693 2.611 1.00 72.77 566 GLY A CA 1
ATOM 2914 C C . GLY A 1 172 ? 31.245 -61.193 1.312 1.00 68.32 566 GLY A C 1
ATOM 2915 O O . GLY A 1 172 ? 31.562 -60.365 0.450 1.00 67.97 566 GLY A O 1
ATOM 2919 N N . VAL A 1 173 ? 31.378 -62.501 1.124 1.00 64.32 567 VAL A N 1
ATOM 2920 C CA . VAL A 1 173 ? 32.020 -62.968 -0.099 1.00 61.58 567 VAL A CA 1
ATOM 2921 C C . VAL A 1 173 ? 31.138 -62.671 -1.293 1.00 55.29 567 VAL A C 1
ATOM 2922 O O . VAL A 1 173 ? 31.635 -62.405 -2.396 1.00 51.39 567 VAL A O 1
ATOM 2935 N N . HIS A 1 174 ? 29.808 -62.738 -1.107 1.00 50.66 568 HIS A N 1
ATOM 2936 C CA . HIS A 1 174 ? 28.894 -62.669 -2.238 1.00 46.54 568 HIS A CA 1
ATOM 2937 C C . HIS A 1 174 ? 27.940 -61.488 -2.154 1.00 35.23 568 HIS A C 1
ATOM 2938 O O . HIS A 1 174 ? 27.411 -61.061 -3.182 1.00 37.08 568 HIS A O 1
ATOM 2952 N N . LEU A 1 175 ? 27.700 -60.969 -0.967 1.00 32.78 569 LEU A N 1
ATOM 2953 C CA . LEU A 1 175 ? 26.798 -59.833 -0.838 1.00 32.78 569 LEU A CA 1
ATOM 2954 C C . LEU A 1 175 ? 27.334 -58.632 -1.620 1.00 32.20 569 LEU A C 1
ATOM 2955 O O . LEU A 1 175 ? 28.536 -58.317 -1.605 1.00 33.20 569 LEU A O 1
ATOM 2971 N N . GLN A 1 176 ? 26.419 -57.960 -2.275 1.00 29.92 570 GLN A N 1
ATOM 2972 C CA . GLN A 1 176 ? 26.694 -56.775 -3.055 1.00 32.49 570 GLN A CA 1
ATOM 2973 C C . GLN A 1 176 ? 26.195 -55.492 -2.414 1.00 32.27 570 GLN A C 1
ATOM 2974 O O . GLN A 1 176 ? 26.830 -54.439 -2.594 1.00 30.93 570 GLN A O 1
ATOM 2988 N N . LYS A 1 177 ? 25.084 -55.557 -1.669 1.00 27.84 571 LYS A N 1
ATOM 2989 C CA . LYS A 1 177 ? 24.480 -54.373 -1.049 1.00 26.60 571 LYS A CA 1
ATOM 2990 C C . LYS A 1 177 ? 24.094 -54.703 0.383 1.00 27.98 571 LYS A C 1
ATOM 2991 O O . LYS A 1 177 ? 23.429 -55.709 0.657 1.00 28.18 571 LYS A O 1
ATOM 3010 N N . LEU A 1 178 ? 24.627 -53.926 1.301 1.00 25.21 572 LEU A N 1
ATOM 3011 C CA . LEU A 1 178 ? 24.242 -53.976 2.695 1.00 25.91 572 LEU A CA 1
ATOM 3012 C C . LEU A 1 178 ? 23.595 -52.662 3.092 1.00 26.88 572 LEU A C 1
ATOM 3013 O O . LEU A 1 178 ? 24.180 -51.590 2.917 1.00 25.27 572 LEU A O 1
ATOM 3029 N N . SER A 1 179 ? 22.386 -52.732 3.644 1.00 24.25 573 SER A N 1
ATOM 3030 C CA . SER A 1 179 ? 21.671 -51.528 4.056 1.00 24.08 573 SER A CA 1
ATOM 3031 C C . SER A 1 179 ? 21.223 -51.713 5.496 1.00 26.63 573 SER A C 1
ATOM 3032 O O . SER A 1 179 ? 20.449 -52.643 5.802 1.00 28.35 573 SER A O 1
ATOM 3040 N N . ILE A 1 180 ? 21.698 -50.844 6.372 1.00 24.05 574 ILE A N 1
ATOM 3041 C CA . ILE A 1 180 ? 21.289 -50.827 7.773 1.00 25.87 574 ILE A CA 1
ATOM 3042 C C . ILE A 1 180 ? 20.545 -49.531 8.060 1.00 29.85 574 ILE A C 1
ATOM 3043 O O . ILE A 1 180 ? 21.143 -48.464 7.942 1.00 29.86 574 ILE A O 1
ATOM 3059 N N . ASN A 1 181 ? 19.264 -49.606 8.489 1.00 27.05 575 ASN A N 1
ATOM 3060 C CA . ASN A 1 181 ? 18.578 -48.431 9.044 1.00 29.84 575 ASN A CA 1
ATOM 3061 C C . ASN A 1 181 ? 18.372 -48.695 10.530 1.00 32.21 575 ASN A C 1
ATOM 3062 O O . ASN A 1 181 ? 17.541 -49.519 10.903 1.00 33.17 575 ASN A O 1
ATOM 3073 N N . ASN A 1 182 ? 19.113 -47.994 11.378 1.00 30.04 576 ASN A N 1
ATOM 3074 C CA . ASN A 1 182 ? 19.142 -48.295 12.807 1.00 32.17 576 ASN A CA 1
ATOM 3075 C C . ASN A 1 182 ? 18.230 -47.401 13.624 1.00 35.79 576 ASN A C 1
ATOM 3076 O O . ASN A 1 182 ? 18.278 -47.460 14.855 1.00 37.58 576 ASN A O 1
ATOM 3087 N N . GLU A 1 183 ? 17.400 -46.581 12.970 1.00 36.62 577 GLU A N 1
ATOM 3088 C CA . GLU A 1 183 ? 16.416 -45.734 13.671 1.00 38.58 577 GLU A CA 1
ATOM 3089 C C . GLU A 1 183 ? 17.046 -44.957 14.833 1.00 40.51 577 GLU A C 1
ATOM 3090 O O . GLU A 1 183 ? 16.480 -44.788 15.916 1.00 42.05 577 GLU A O 1
ATOM 3102 N N . GLY A 1 184 ? 18.254 -44.501 14.619 1.00 39.28 578 GLY A N 1
ATOM 3103 C CA . GLY A 1 184 ? 18.934 -43.667 15.594 1.00 42.79 578 GLY A CA 1
ATOM 3104 C C . GLY A 1 184 ? 19.698 -44.423 16.659 1.00 43.59 578 GLY A C 1
ATOM 3105 O O . GLY A 1 184 ? 20.373 -43.793 17.486 1.00 45.68 578 GLY A O 1
ATOM 3109 N N . THR A 1 185 ? 19.636 -45.755 16.642 1.00 40.66 579 THR A N 1
ATOM 3110 C CA . THR A 1 185 ? 20.433 -46.565 17.550 1.00 42.19 579 THR A CA 1
ATOM 3111 C C . THR A 1 185 ? 21.883 -46.532 17.087 1.00 42.94 579 THR A C 1
ATOM 3112 O O . THR A 1 185 ? 22.169 -46.697 15.895 1.00 43.06 579 THR A O 1
ATOM 3123 N N . LYS A 1 186 ? 22.804 -46.305 18.014 1.00 44.71 580 LYS A N 1
ATOM 3124 C CA . LYS A 1 186 ? 24.197 -46.171 17.613 1.00 44.99 580 LYS A CA 1
ATOM 3125 C C . LYS A 1 186 ? 24.738 -47.541 17.231 1.00 41.64 580 LYS A C 1
ATOM 3126 O O . LYS A 1 186 ? 24.682 -48.479 18.027 1.00 46.07 580 LYS A O 1
ATOM 3145 N N . LEU A 1 187 ? 25.212 -47.668 16.001 1.00 40.32 581 LEU A N 1
ATOM 3146 C CA . LEU A 1 187 ? 25.870 -48.880 15.539 1.00 41.96 581 LEU A CA 1
ATOM 3147 C C . LEU A 1 187 ? 27.376 -48.752 15.765 1.00 49.25 581 LEU A C 1
ATOM 3148 O O . LEU A 1 187 ? 27.982 -47.772 15.327 1.00 49.40 581 LEU A O 1
ATOM 3164 N N . ILE A 1 188 ? 27.975 -49.749 16.409 1.00 56.71 582 ILE A N 1
ATOM 3165 C CA . ILE A 1 188 ? 29.434 -49.859 16.514 1.00 63.00 582 ILE A CA 1
ATOM 3166 C C . ILE A 1 188 ? 29.933 -50.861 15.468 1.00 63.42 582 ILE A C 1
ATOM 3167 O O . ILE A 1 188 ? 29.486 -52.016 15.420 1.00 63.40 582 ILE A O 1
ATOM 3183 N N . VAL A 1 189 ? 30.845 -50.413 14.614 1.00 64.52 583 VAL A N 1
ATOM 3184 C CA . VAL A 1 189 ? 31.315 -51.193 13.470 1.00 66.35 583 VAL A CA 1
ATOM 3185 C C . VAL A 1 189 ? 32.599 -51.943 13.801 1.00 73.30 583 VAL A C 1
ATOM 3186 O O . VAL A 1 189 ? 32.732 -53.121 13.466 1.00 67.27 583 VAL A O 1
ATOM 3199 N N . LEU A 1 190 ? 33.561 -51.246 14.426 1.00 86.31 584 LEU A N 1
ATOM 3200 C CA . LEU A 1 190 ? 34.746 -51.829 15.050 1.00 95.82 584 LEU A CA 1
ATOM 3201 C C . LEU A 1 190 ? 35.289 -53.018 14.265 1.00 98.42 584 LEU A C 1
ATOM 3202 O O . LEU A 1 190 ? 35.144 -54.178 14.668 1.00 103.80 584 LEU A O 1
ATOM 3218 N N . ASN A 1 191 ? 35.882 -52.690 13.111 1.00 92.70 585 ASN A N 1
ATOM 3219 C CA . ASN A 1 191 ? 36.795 -53.500 12.308 1.00 88.67 585 ASN A CA 1
ATOM 3220 C C . ASN A 1 191 ? 36.217 -54.747 11.641 1.00 85.34 585 ASN A C 1
ATOM 3221 O O . ASN A 1 191 ? 36.847 -55.271 10.716 1.00 84.80 585 ASN A O 1
ATOM 3232 N N . SER A 1 192 ? 35.018 -55.202 12.026 1.00 81.37 586 SER A N 1
ATOM 3233 C CA . SER A 1 192 ? 34.505 -56.429 11.422 1.00 78.42 586 SER A CA 1
ATOM 3234 C C . SER A 1 192 ? 34.031 -56.197 9.985 1.00 70.85 586 SER A C 1
ATOM 3235 O O . SER A 1 192 ? 34.037 -57.127 9.167 1.00 67.46 586 SER A O 1
ATOM 3243 N N . LEU A 1 193 ? 33.582 -54.981 9.666 1.00 67.48 587 LEU A N 1
ATOM 3244 C CA . LEU A 1 193 ? 33.055 -54.688 8.333 1.00 58.15 587 LEU A CA 1
ATOM 3245 C C . LEU A 1 193 ? 34.095 -54.913 7.248 1.00 50.06 587 LEU A C 1
ATOM 3246 O O . LEU A 1 193 ? 33.741 -55.085 6.079 1.00 42.67 587 LEU A O 1
ATOM 3262 N N . LYS A 1 194 ? 35.375 -54.954 7.614 1.00 53.43 588 LYS A N 1
ATOM 3263 C CA . LYS A 1 194 ? 36.428 -55.104 6.620 1.00 55.06 588 LYS A CA 1
ATOM 3264 C C . LYS A 1 194 ? 36.273 -56.377 5.809 1.00 52.24 588 LYS A C 1
ATOM 3265 O O . LYS A 1 194 ? 36.840 -56.480 4.719 1.00 46.85 588 LYS A O 1
ATOM 3284 N N . LYS A 1 195 ? 35.507 -57.337 6.307 1.00 55.82 589 LYS A N 1
ATOM 3285 C CA . LYS A 1 195 ? 35.394 -58.628 5.646 1.00 55.51 589 LYS A CA 1
ATOM 3286 C C . LYS A 1 195 ? 34.442 -58.616 4.463 1.00 48.20 589 LYS A C 1
ATOM 3287 O O . LYS A 1 195 ? 34.387 -59.610 3.738 1.00 48.46 589 LYS A O 1
ATOM 3306 N N A MET A 1 196 ? 33.710 -57.521 4.223 0.52 43.65 590 MET A N 1
ATOM 3307 N N B MET A 1 196 ? 33.699 -57.524 4.236 0.48 43.64 590 MET A N 1
ATOM 3308 C CA A MET A 1 196 ? 32.682 -57.524 3.187 0.52 42.38 590 MET A CA 1
ATOM 3309 C CA B MET A 1 196 ? 32.673 -57.500 3.194 0.48 41.30 590 MET A CA 1
ATOM 3310 C C A MET A 1 196 ? 33.236 -57.005 1.861 0.52 40.86 590 MET A C 1
ATOM 3311 C C B MET A 1 196 ? 33.243 -57.000 1.864 0.48 40.85 590 MET A C 1
ATOM 3312 O O A MET A 1 196 ? 32.769 -56.017 1.279 0.52 38.37 590 MET A O 1
ATOM 3313 O O B MET A 1 196 ? 32.799 -56.001 1.284 0.48 38.34 590 MET A O 1
ATOM 3340 N N . VAL A 1 197 ? 34.192 -57.774 1.338 1.00 43.56 591 VAL A N 1
ATOM 3341 C CA . VAL A 1 197 ? 35.015 -57.288 0.253 1.00 43.86 591 VAL A CA 1
ATOM 3342 C C . VAL A 1 197 ? 34.269 -57.178 -1.047 1.00 39.52 591 VAL A C 1
ATOM 3343 O O . VAL A 1 197 ? 34.699 -56.424 -1.913 1.00 38.16 591 VAL A O 1
ATOM 3357 N N . ASN A 1 198 ? 33.131 -57.872 -1.211 1.00 37.86 592 ASN A N 1
ATOM 3358 C CA . ASN A 1 198 ? 32.417 -57.858 -2.487 1.00 35.72 592 ASN A CA 1
ATOM 3359 C C . ASN A 1 198 ? 31.380 -56.737 -2.604 1.00 29.90 592 ASN A C 1
ATOM 3360 O O . ASN A 1 198 ? 30.785 -56.584 -3.665 1.00 31.55 592 ASN A O 1
ATOM 3371 N N . LEU A 1 199 ? 31.160 -55.997 -1.537 1.00 28.98 593 LEU A N 1
ATOM 3372 C CA . LEU A 1 199 ? 30.139 -54.966 -1.482 1.00 30.71 593 LEU A CA 1
ATOM 3373 C C . LEU A 1 199 ? 30.439 -53.847 -2.450 1.00 30.86 593 LEU A C 1
ATOM 3374 O O . LEU A 1 199 ? 31.569 -53.329 -2.517 1.00 30.15 593 LEU A O 1
ATOM 3390 N N . THR A 1 200 ? 29.440 -53.523 -3.253 1.00 29.62 594 THR A N 1
ATOM 3391 C CA . THR A 1 200 ? 29.478 -52.352 -4.095 1.00 30.96 594 THR A CA 1
ATOM 3392 C C . THR A 1 200 ? 28.607 -51.215 -3.591 1.00 30.09 594 THR A C 1
ATOM 3393 O O . THR A 1 200 ? 28.793 -50.065 -4.034 1.00 28.78 594 THR A O 1
ATOM 3404 N N . GLU A 1 201 ? 27.622 -51.502 -2.731 1.00 28.70 595 GLU A N 1
ATOM 3405 C CA . GLU A 1 201 ? 26.725 -50.477 -2.194 1.00 25.77 595 GLU A CA 1
ATOM 3406 C C . GLU A 1 201 ? 26.582 -50.676 -0.687 1.00 28.34 595 GLU A C 1
ATOM 3407 O O . GLU A 1 201 ? 26.308 -51.782 -0.194 1.00 31.72 595 GLU A O 1
ATOM 3419 N N . LEU A 1 202 ? 26.803 -49.603 0.045 1.00 24.33 596 LEU A N 1
ATOM 3420 C CA . LEU A 1 202 ? 26.697 -49.613 1.487 1.00 24.06 596 LEU A CA 1
ATOM 3421 C C . LEU A 1 202 ? 25.838 -48.461 1.944 1.00 29.34 596 LEU A C 1
ATOM 3422 O O . LEU A 1 202 ? 26.142 -47.307 1.635 1.00 27.07 596 LEU A O 1
ATOM 3438 N N . GLU A 1 203 ? 24.797 -48.772 2.714 1.00 28.88 597 GLU A N 1
ATOM 3439 C CA . GLU A 1 203 ? 23.959 -47.763 3.338 1.00 29.22 597 GLU A CA 1
ATOM 3440 C C . GLU A 1 203 ? 23.972 -47.981 4.839 1.00 28.88 597 GLU A C 1
ATOM 3441 O O . GLU A 1 203 ? 23.527 -49.030 5.328 1.00 28.81 597 GLU A O 1
ATOM 3453 N N . LEU A 1 204 ? 24.477 -47.006 5.577 1.00 26.00 598 LEU A N 1
ATOM 3454 C CA . LEU A 1 204 ? 24.397 -47.010 7.046 1.00 26.89 598 LEU A CA 1
ATOM 3455 C C . LEU A 1 204 ? 23.592 -45.769 7.449 1.00 30.68 598 LEU A C 1
ATOM 3456 O O . LEU A 1 204 ? 24.140 -44.665 7.589 1.00 32.67 598 LEU A O 1
ATOM 3472 N N . ILE A 1 205 ? 22.280 -45.953 7.577 1.00 29.90 599 ILE A N 1
ATOM 3473 C CA . ILE A 1 205 ? 21.320 -44.868 7.722 1.00 34.96 599 ILE A CA 1
ATOM 3474 C C . ILE A 1 205 ? 20.911 -44.794 9.180 1.00 35.29 599 ILE A C 1
ATOM 3475 O O . ILE A 1 205 ? 20.527 -45.806 9.769 1.00 34.63 599 ILE A O 1
ATOM 3491 N N . ARG A 1 206 ? 20.875 -43.594 9.738 1.00 33.67 600 ARG A N 1
ATOM 3492 C CA . ARG A 1 206 ? 20.332 -43.392 11.081 1.00 35.75 600 ARG A CA 1
ATOM 3493 C C . ARG A 1 206 ? 20.989 -44.355 12.075 1.00 37.95 600 ARG A C 1
ATOM 3494 O O . ARG A 1 206 ? 20.340 -44.984 12.920 1.00 39.28 600 ARG A O 1
ATOM 3515 N N . CYS A 1 207 ? 22.315 -44.435 11.990 1.00 37.22 601 CYS A N 1
ATOM 3516 C CA . CYS A 1 207 ? 23.109 -45.316 12.835 1.00 38.86 601 CYS A CA 1
ATOM 3517 C C . CYS A 1 207 ? 23.914 -44.554 13.880 1.00 41.96 601 CYS A C 1
ATOM 3518 O O . CYS A 1 207 ? 24.777 -45.147 14.541 1.00 41.35 601 CYS A O 1
ATOM 3526 N N . ASP A 1 208 ? 23.642 -43.257 14.052 1.00 43.74 602 ASP A N 1
ATOM 3527 C CA . ASP A 1 208 ? 24.332 -42.402 15.013 1.00 44.15 602 ASP A CA 1
ATOM 3528 C C . ASP A 1 208 ? 25.847 -42.638 14.984 1.00 42.71 602 ASP A C 1
ATOM 3529 O O . ASP A 1 208 ? 26.494 -42.816 16.018 1.00 45.05 602 ASP A O 1
ATOM 3538 N N . LEU A 1 209 ? 26.415 -42.649 13.780 1.00 41.37 603 LEU A N 1
ATOM 3539 C CA . LEU A 1 209 ? 27.820 -43.034 13.664 1.00 43.87 603 LEU A CA 1
ATOM 3540 C C . LEU A 1 209 ? 28.740 -41.965 14.235 1.00 49.32 603 LEU A C 1
ATOM 3541 O O . LEU A 1 209 ? 29.799 -42.287 14.790 1.00 52.58 603 LEU A O 1
ATOM 3557 N N . GLU A 1 210 ? 28.360 -40.695 14.077 1.00 47.44 604 GLU A N 1
ATOM 3558 C CA . GLU A 1 210 ? 29.146 -39.536 14.528 1.00 50.50 604 GLU A CA 1
ATOM 3559 C C . GLU A 1 210 ? 30.471 -39.317 13.799 1.00 49.87 604 GLU A C 1
ATOM 3560 O O . GLU A 1 210 ? 30.826 -38.166 13.481 1.00 51.78 604 GLU A O 1
ATOM 3572 N N . ARG A 1 211 ? 31.227 -40.387 13.567 1.00 47.66 605 ARG A N 1
ATOM 3573 C CA . ARG A 1 211 ? 32.430 -40.335 12.754 1.00 49.81 605 ARG A CA 1
ATOM 3574 C C . ARG A 1 211 ? 32.333 -41.433 11.712 1.00 46.02 605 ARG A C 1
ATOM 3575 O O . ARG A 1 211 ? 31.823 -42.521 11.997 1.00 47.14 605 ARG A O 1
ATOM 3596 N N . ILE A 1 212 ? 32.802 -41.151 10.502 1.00 41.43 606 ILE A N 1
ATOM 3597 C CA . ILE A 1 212 ? 32.870 -42.179 9.466 1.00 38.13 606 ILE A CA 1
ATOM 3598 C C . ILE A 1 212 ? 33.731 -43.353 9.909 1.00 38.87 606 ILE A C 1
ATOM 3599 O O . ILE A 1 212 ? 34.913 -43.181 10.190 1.00 39.80 606 ILE A O 1
ATOM 3615 N N . PRO A 1 213 ? 33.194 -44.561 9.961 1.00 40.23 607 PRO A N 1
ATOM 3616 C CA . PRO A 1 213 ? 33.971 -45.692 10.498 1.00 41.38 607 PRO A CA 1
ATOM 3617 C C . PRO A 1 213 ? 35.118 -46.146 9.590 1.00 42.56 607 PRO A C 1
ATOM 3618 O O . PRO A 1 213 ? 34.965 -46.317 8.383 1.00 40.87 607 PRO A O 1
ATOM 3629 N N . HIS A 1 214 ? 36.264 -46.405 10.208 1.00 48.99 608 HIS A N 1
ATOM 3630 C CA A HIS A 1 214 ? 37.492 -46.736 9.490 0.45 49.88 608 HIS A CA 1
ATOM 3631 C CA B HIS A 1 214 ? 37.462 -46.697 9.433 0.55 49.79 608 HIS A CA 1
ATOM 3632 C C . HIS A 1 214 ? 37.361 -48.016 8.682 1.00 49.60 608 HIS A C 1
ATOM 3633 O O . HIS A 1 214 ? 38.004 -48.160 7.650 1.00 50.79 608 HIS A O 1
ATOM 3660 N N . SER A 1 215 ? 36.530 -48.945 9.127 1.00 48.19 609 SER A N 1
ATOM 3661 C CA . SER A 1 215 ? 36.343 -50.193 8.386 1.00 50.89 609 SER A CA 1
ATOM 3662 C C . SER A 1 215 ? 35.981 -49.971 6.916 1.00 47.18 609 SER A C 1
ATOM 3663 O O . SER A 1 215 ? 36.293 -50.813 6.063 1.00 46.23 609 SER A O 1
ATOM 3671 N N . ILE A 1 216 ? 35.273 -48.874 6.608 1.00 42.88 610 ILE A N 1
ATOM 3672 C CA . ILE A 1 216 ? 34.806 -48.6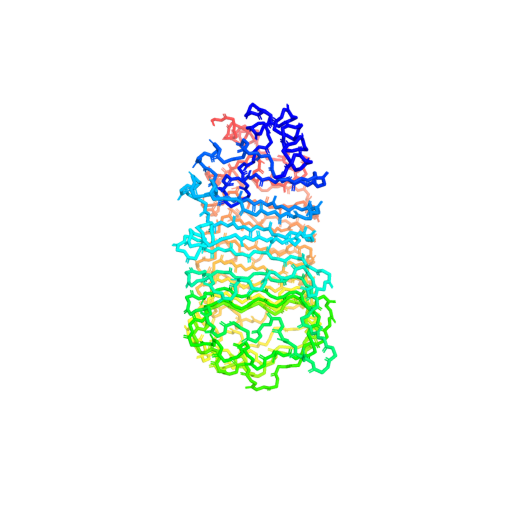37 5.251 1.00 39.74 610 ILE A CA 1
ATOM 3673 C C . ILE A 1 216 ? 35.950 -48.588 4.256 1.00 39.94 610 ILE A C 1
ATOM 3674 O O . ILE A 1 216 ? 35.761 -48.946 3.079 1.00 38.32 610 ILE A O 1
ATOM 3690 N N . PHE A 1 217 ? 37.148 -48.175 4.707 1.00 43.29 611 PHE A N 1
ATOM 3691 C CA . PHE A 1 217 ? 38.290 -47.981 3.824 1.00 48.03 611 PHE A CA 1
ATOM 3692 C C . PHE A 1 217 ? 38.796 -49.292 3.250 1.00 44.57 611 PHE A C 1
ATOM 3693 O O . PHE A 1 217 ? 39.413 -49.289 2.191 1.00 44.79 611 PHE A O 1
ATOM 3710 N N . SER A 1 218 ? 38.468 -50.414 3.875 1.00 44.71 612 SER A N 1
ATOM 3711 C CA . SER A 1 218 ? 38.873 -51.713 3.373 1.00 47.21 612 SER A CA 1
ATOM 3712 C C . SER A 1 218 ? 37.966 -52.236 2.290 1.00 44.09 612 SER A C 1
ATOM 3713 O O . SER A 1 218 ? 38.254 -53.303 1.736 1.00 45.86 612 SER A O 1
ATOM 3721 N N . LEU A 1 219 ? 36.864 -51.544 1.988 1.00 36.46 613 LEU A N 1
ATOM 3722 C CA . LEU A 1 219 ? 35.872 -52.059 1.053 1.00 34.71 613 LEU A CA 1
ATOM 3723 C C . LEU A 1 219 ? 36.166 -51.566 -0.364 1.00 36.51 613 LEU A C 1
ATOM 3724 O O . LEU A 1 219 ? 35.492 -50.687 -0.917 1.00 32.69 613 LEU A O 1
ATOM 3740 N N . HIS A 1 220 ? 37.194 -52.165 -0.970 1.00 38.42 614 HIS A N 1
ATOM 3741 C CA . HIS A 1 220 ? 37.795 -51.540 -2.140 1.00 40.94 614 HIS A CA 1
ATOM 3742 C C . HIS A 1 220 ? 36.947 -51.694 -3.384 1.00 35.27 614 HIS A C 1
ATOM 3743 O O . HIS A 1 220 ? 37.220 -51.014 -4.371 1.00 34.38 614 HIS A O 1
ATOM 3757 N N . ASN A 1 221 ? 35.815 -52.423 -3.320 1.00 33.55 615 ASN A N 1
ATOM 3758 C CA . ASN A 1 221 ? 34.901 -52.496 -4.454 1.00 32.34 615 ASN A CA 1
ATOM 3759 C C . ASN A 1 221 ? 33.708 -51.549 -4.348 1.00 29.70 615 ASN A C 1
ATOM 3760 O O . ASN A 1 221 ? 32.903 -51.487 -5.290 1.00 29.25 615 ASN A O 1
ATOM 3771 N N . LEU A 1 222 ? 33.624 -50.749 -3.278 1.00 30.76 616 LEU A N 1
ATOM 3772 C CA . LEU A 1 222 ? 32.494 -49.853 -3.095 1.00 28.30 616 LEU A CA 1
ATOM 3773 C C . LEU A 1 222 ? 32.358 -48.875 -4.239 1.00 29.66 616 LEU A C 1
ATOM 3774 O O . LEU A 1 222 ? 33.314 -48.147 -4.600 1.00 29.38 616 LEU A O 1
ATOM 3790 N N . GLN A 1 223 ? 31.145 -48.841 -4.788 1.00 29.78 617 GLN A N 1
ATOM 3791 C CA . GLN A 1 223 ? 30.733 -47.829 -5.758 1.00 31.21 617 GLN A CA 1
ATOM 3792 C C . GLN A 1 223 ? 29.849 -46.748 -5.172 1.00 31.70 617 GLN A C 1
ATOM 3793 O O . GLN A 1 223 ? 29.871 -45.603 -5.661 1.00 30.61 617 GLN A O 1
ATOM 3807 N N . GLU A 1 224 ? 29.054 -47.076 -4.157 1.00 27.82 618 GLU A N 1
ATOM 3808 C CA . GLU A 1 224 ? 28.108 -46.118 -3.600 1.00 27.45 618 GLU A CA 1
ATOM 3809 C C . GLU A 1 224 ? 28.057 -46.238 -2.087 1.00 27.99 618 GLU A C 1
ATOM 3810 O O . GLU A 1 224 ? 27.947 -47.333 -1.540 1.00 27.97 618 GLU A O 1
ATOM 3822 N N . ILE A 1 225 ? 28.084 -45.121 -1.404 1.00 25.51 619 ILE A N 1
ATOM 3823 C CA . ILE A 1 225 ? 28.037 -45.088 0.058 1.00 27.25 619 ILE A CA 1
ATOM 3824 C C . ILE A 1 225 ? 26.971 -44.070 0.473 1.00 29.16 619 ILE A C 1
ATOM 3825 O O . ILE A 1 225 ? 26.984 -42.933 -0.010 1.00 29.80 619 ILE A O 1
ATOM 3841 N N . ASP A 1 226 ? 26.122 -44.433 1.438 1.00 27.85 620 ASP A N 1
ATOM 3842 C CA . ASP A 1 226 ? 25.084 -43.530 1.959 1.00 27.77 620 ASP A CA 1
ATOM 3843 C C . ASP A 1 226 ? 25.176 -43.548 3.475 1.00 28.63 620 ASP A C 1
ATOM 3844 O O . ASP A 1 226 ? 24.928 -44.579 4.106 1.00 29.78 620 ASP A O 1
ATOM 3853 N N . LEU A 1 227 ? 25.491 -42.413 4.065 1.00 27.14 621 LEU A N 1
ATOM 3854 C CA . LEU A 1 227 ? 25.598 -42.271 5.507 1.00 29.69 621 LEU A CA 1
ATOM 3855 C C . LEU A 1 227 ? 24.615 -41.210 6.007 1.00 32.51 621 LEU A C 1
ATOM 3856 O O . LEU A 1 227 ? 24.907 -40.459 6.915 1.00 32.97 621 LEU A O 1
ATOM 3872 N N . LYS A 1 228 ? 23.435 -41.164 5.415 1.00 31.86 622 LYS A N 1
ATOM 3873 C CA . LYS A 1 228 ? 22.349 -40.301 5.881 1.00 33.17 622 LYS A CA 1
ATOM 3874 C C . LYS A 1 228 ? 22.133 -40.337 7.392 1.00 36.05 622 LYS A C 1
ATOM 3875 O O . LYS A 1 228 ? 22.002 -41.397 7.999 1.00 35.47 622 LYS A O 1
ATOM 3894 N N . ASP A 1 229 ? 21.987 -39.146 7.974 1.00 37.79 623 ASP A N 1
ATOM 3895 C CA . ASP A 1 229 ? 21.519 -38.966 9.348 1.00 37.92 623 ASP A CA 1
ATOM 3896 C C . ASP A 1 229 ? 22.341 -39.742 10.384 1.00 39.88 623 ASP A C 1
ATOM 3897 O O . ASP A 1 229 ? 21.819 -40.568 11.143 1.00 42.56 623 ASP A O 1
ATOM 3906 N N . ASN A 1 230 ? 23.614 -39.393 10.480 1.00 38.45 624 ASN A N 1
ATOM 3907 C CA . ASN A 1 230 ? 24.521 -39.998 11.449 1.00 38.53 624 ASN A CA 1
ATOM 3908 C C . ASN A 1 230 ? 25.185 -38.985 12.366 1.00 41.05 624 ASN A C 1
ATOM 3909 O O . ASN A 1 230 ? 26.158 -39.315 13.048 1.00 43.41 624 ASN A O 1
ATOM 3920 N N . ASN A 1 231 ? 24.666 -37.769 12.393 1.00 43.31 625 ASN A N 1
ATOM 3921 C CA . ASN A 1 231 ? 25.201 -36.691 13.211 1.00 47.75 625 ASN A CA 1
ATOM 3922 C C . ASN A 1 231 ? 26.677 -36.452 12.921 1.00 43.37 625 ASN A C 1
ATOM 3923 O O . ASN A 1 231 ? 27.448 -36.108 13.813 1.00 46.28 625 ASN A O 1
ATOM 3934 N N . LEU A 1 232 ? 27.078 -36.629 11.661 1.00 41.39 626 LEU A N 1
ATOM 3935 C CA . LEU A 1 232 ? 28.443 -36.296 11.279 1.00 39.67 626 LEU A CA 1
ATOM 3936 C C . LEU A 1 232 ? 28.623 -34.789 11.344 1.00 44.50 626 LEU A C 1
ATOM 3937 O O . LEU A 1 232 ? 27.852 -34.045 10.734 1.00 46.08 626 LEU A O 1
ATOM 3953 N N . LYS A 1 233 ? 29.656 -34.354 12.073 1.00 45.92 627 LYS A N 1
ATOM 3954 C CA . LYS A 1 233 ? 30.083 -32.961 12.162 1.00 50.16 627 LYS A CA 1
ATOM 3955 C C . LYS A 1 233 ? 31.309 -32.675 11.303 1.00 50.00 627 LYS A C 1
ATOM 3956 O O . LYS A 1 233 ? 31.349 -31.648 10.621 1.00 52.38 627 LYS A O 1
ATOM 3975 N N . THR A 1 234 ? 32.304 -33.562 11.305 1.00 49.08 628 THR A N 1
ATOM 3976 C CA . THR A 1 234 ? 33.494 -33.412 10.474 1.00 49.51 628 THR A CA 1
ATOM 3977 C C . THR A 1 234 ? 33.714 -34.700 9.694 1.00 44.31 628 THR A C 1
ATOM 3978 O O . THR A 1 234 ? 33.300 -35.777 10.133 1.00 45.72 628 THR A O 1
ATOM 3989 N N . ILE A 1 235 ? 34.312 -34.578 8.504 1.00 39.90 629 ILE A N 1
ATOM 3990 C CA . ILE A 1 235 ? 34.489 -35.738 7.628 1.00 36.36 629 ILE A CA 1
ATOM 3991 C C . ILE A 1 235 ? 35.902 -35.806 7.061 1.00 37.65 629 ILE A C 1
ATOM 3992 O O . ILE A 1 235 ? 36.098 -36.195 5.896 1.00 35.09 629 ILE A O 1
ATOM 4008 N N . GLU A 1 236 ? 36.891 -35.500 7.905 1.00 39.76 630 GLU A N 1
ATOM 4009 C CA . GLU A 1 236 ? 38.294 -35.618 7.496 1.00 39.48 630 GLU A CA 1
ATOM 4010 C C . GLU A 1 236 ? 38.623 -37.031 7.025 1.00 38.26 630 GLU A C 1
ATOM 4011 O O . GLU A 1 236 ? 39.496 -37.221 6.163 1.00 35.30 630 GLU A O 1
ATOM 4023 N N . GLU A 1 237 ? 37.878 -38.024 7.519 1.00 39.04 631 GLU A N 1
ATOM 4024 C CA . GLU A 1 237 ? 38.111 -39.414 7.166 1.00 38.71 631 GLU A CA 1
ATOM 4025 C C . GLU A 1 237 ? 37.945 -39.711 5.683 1.00 34.96 631 GLU A C 1
ATOM 4026 O O . GLU A 1 237 ? 38.422 -40.758 5.225 1.00 33.65 631 GLU A O 1
ATOM 4038 N N . ILE A 1 238 ? 37.273 -38.854 4.916 1.00 32.20 632 ILE A N 1
ATOM 4039 C CA . ILE A 1 238 ? 37.198 -39.120 3.489 1.00 32.14 632 ILE A CA 1
ATOM 4040 C C . ILE A 1 238 ? 38.562 -39.165 2.810 1.00 34.86 632 ILE A C 1
ATOM 4041 O O . ILE A 1 238 ? 38.635 -39.575 1.652 1.00 36.98 632 ILE A O 1
ATOM 4057 N N . ILE A 1 239 ? 39.645 -38.717 3.465 1.00 37.26 633 ILE A N 1
ATOM 4058 C CA . ILE A 1 239 ? 40.959 -38.840 2.846 1.00 41.65 633 ILE A CA 1
ATOM 4059 C C . ILE A 1 239 ? 41.213 -40.274 2.437 1.00 41.53 633 ILE A C 1
ATOM 4060 O O . ILE A 1 239 ? 41.849 -40.523 1.408 1.00 42.50 633 ILE A O 1
ATOM 4076 N N . SER A 1 240 ? 40.708 -41.233 3.218 1.00 40.43 634 SER A N 1
ATOM 4077 C CA . SER A 1 240 ? 40.940 -42.639 2.935 1.00 41.83 634 SER A CA 1
ATOM 4078 C C . SER A 1 240 ? 40.021 -43.166 1.861 1.00 38.78 634 SER A C 1
ATOM 4079 O O . SER A 1 240 ? 40.266 -44.247 1.352 1.00 41.27 634 SER A O 1
ATOM 4087 N N . PHE A 1 241 ? 38.965 -42.441 1.499 1.00 34.77 635 PHE A N 1
ATOM 4088 C CA . PHE A 1 241 ? 38.211 -42.817 0.314 1.00 35.12 635 PHE A CA 1
ATOM 4089 C C . PHE A 1 241 ? 39.031 -42.715 -0.968 1.00 34.46 635 PHE A C 1
ATOM 4090 O O . PHE A 1 241 ? 38.625 -43.259 -1.999 1.00 33.03 635 PHE A O 1
ATOM 4107 N N . GLN A 1 242 ? 40.157 -41.992 -0.959 1.00 36.88 636 GLN A N 1
ATOM 4108 C CA . GLN A 1 242 ? 40.902 -41.810 -2.204 1.00 35.78 636 GLN A CA 1
ATOM 4109 C C . GLN A 1 242 ? 41.385 -43.128 -2.766 1.00 36.88 636 GLN A C 1
ATOM 4110 O O . GLN A 1 242 ? 41.731 -43.192 -3.959 1.00 36.73 636 GLN A O 1
ATOM 4124 N N . HIS A 1 243 ? 41.352 -44.181 -1.950 1.00 37.15 637 HIS A N 1
ATOM 4125 C CA . HIS A 1 243 ? 41.823 -45.488 -2.343 1.00 40.73 637 HIS A CA 1
ATOM 4126 C C . HIS A 1 243 ? 40.697 -46.387 -2.829 1.00 43.22 637 HIS A C 1
ATOM 4127 O O . HIS A 1 243 ? 40.955 -47.521 -3.241 1.00 46.49 637 HIS A O 1
ATOM 4141 N N . LEU A 1 244 ? 39.472 -45.891 -2.808 1.00 40.45 638 LEU A N 1
ATOM 4142 C CA . LEU A 1 244 ? 38.304 -46.638 -3.274 1.00 40.75 638 LEU A CA 1
ATOM 4143 C C . LEU A 1 244 ? 38.044 -46.217 -4.710 1.00 40.56 638 LEU A C 1
ATOM 4144 O O . LEU A 1 244 ? 37.285 -45.248 -4.983 1.00 38.59 638 LEU A O 1
ATOM 4160 N N . HIS A 1 245 ? 38.692 -46.932 -5.632 1.00 36.45 639 HIS A N 1
ATOM 4161 C CA . HIS A 1 245 ? 38.809 -46.474 -7.009 1.00 39.41 639 HIS A CA 1
ATOM 4162 C C . HIS A 1 245 ? 37.536 -46.539 -7.817 1.00 37.40 639 HIS A C 1
ATOM 4163 O O . HIS A 1 245 ? 37.510 -45.987 -8.918 1.00 40.76 639 HIS A O 1
ATOM 4177 N N . ARG A 1 246 ? 36.516 -47.248 -7.349 1.00 30.24 640 ARG A N 1
ATOM 4178 C CA . ARG A 1 246 ? 35.271 -47.378 -8.076 1.00 32.08 640 ARG A CA 1
ATOM 4179 C C . ARG A 1 246 ? 34.188 -46.479 -7.494 1.00 30.97 640 ARG A C 1
ATOM 4180 O O . ARG A 1 246 ? 33.026 -46.622 -7.847 1.00 29.13 640 ARG A O 1
ATOM 4201 N N . LEU A 1 247 ? 34.535 -45.617 -6.545 1.00 30.86 641 LEU A N 1
ATOM 4202 C CA . LEU A 1 247 ? 33.528 -44.868 -5.816 1.00 28.52 641 LEU A CA 1
ATOM 4203 C C . LEU A 1 247 ? 33.002 -43.774 -6.725 1.00 27.23 641 LEU A C 1
ATOM 4204 O O . LEU A 1 247 ? 33.732 -42.809 -7.063 1.00 28.48 641 LEU A O 1
ATOM 4220 N N . THR A 1 248 ? 31.724 -43.874 -7.089 1.00 26.60 642 THR A N 1
ATOM 4221 C CA . THR A 1 248 ? 31.121 -42.880 -7.944 1.00 26.93 642 THR A CA 1
ATOM 4222 C C . THR A 1 248 ? 29.952 -42.107 -7.294 1.00 25.83 642 THR A C 1
ATOM 4223 O O . THR A 1 248 ? 29.507 -41.121 -7.862 1.00 26.94 642 THR A O 1
ATOM 4234 N N . CYS A 1 249 ? 29.456 -42.521 -6.135 1.00 26.17 643 CYS A N 1
ATOM 4235 C CA . CYS A 1 249 ? 28.277 -41.926 -5.509 1.00 25.41 643 CYS A CA 1
ATOM 4236 C C . CYS A 1 249 ? 28.578 -41.819 -4.022 1.00 25.97 643 CYS A C 1
ATOM 4237 O O . CYS A 1 249 ? 28.803 -42.832 -3.346 1.00 27.62 643 CYS A O 1
ATOM 4245 N N . LEU A 1 250 ? 28.667 -40.585 -3.517 1.00 26.22 644 LEU A N 1
ATOM 4246 C CA . LEU A 1 250 ? 28.866 -40.364 -2.088 1.00 24.00 644 LEU A CA 1
ATOM 4247 C C . LEU A 1 250 ? 27.724 -39.541 -1.516 1.00 25.98 644 LEU A C 1
ATOM 4248 O O . LEU A 1 250 ? 27.532 -38.372 -1.879 1.00 27.02 644 LEU A O 1
ATOM 4264 N N . LYS A 1 251 ? 26.964 -40.140 -0.596 1.00 27.07 645 LYS A N 1
ATOM 4265 C CA . LYS A 1 251 ? 25.847 -39.451 0.039 1.00 25.84 645 LYS A CA 1
ATOM 4266 C C . LYS A 1 251 ? 26.148 -39.208 1.513 1.00 27.87 645 LYS A C 1
ATOM 4267 O O . LYS A 1 251 ? 26.140 -40.139 2.320 1.00 29.44 645 LYS A O 1
ATOM 4286 N N . LEU A 1 252 ? 26.453 -37.959 1.862 1.00 27.76 646 LEU A N 1
ATOM 4287 C CA . LEU A 1 252 ? 26.642 -37.566 3.252 1.00 29.84 646 LEU A CA 1
ATOM 4288 C C . LEU A 1 252 ? 25.551 -36.572 3.669 1.00 32.36 646 LEU A C 1
ATOM 4289 O O . LEU A 1 252 ? 25.719 -35.747 4.580 1.00 33.59 646 LEU A O 1
ATOM 4305 N N . TRP A 1 253 ? 24.459 -36.585 2.925 1.00 33.43 647 TRP A N 1
ATOM 4306 C CA . TRP A 1 253 ? 23.310 -35.732 3.231 1.00 35.21 647 TRP A CA 1
ATOM 4307 C C . TRP A 1 253 ? 22.719 -35.978 4.616 1.00 36.65 647 TRP A C 1
ATOM 4308 O O . TRP A 1 253 ? 22.865 -37.037 5.228 1.00 34.02 647 TRP A O 1
ATOM 4329 N N . TYR A 1 254 ? 21.996 -34.971 5.092 1.00 39.47 648 TYR A N 1
ATOM 4330 C CA . TYR A 1 254 ? 21.299 -35.014 6.370 1.00 38.31 648 TYR A CA 1
ATOM 4331 C C . TYR A 1 254 ? 22.227 -35.341 7.536 1.00 39.11 648 TYR A C 1
ATOM 4332 O O . TYR A 1 254 ? 22.019 -36.301 8.281 1.00 39.67 648 TYR A O 1
ATOM 4350 N N . ASN A 1 255 ? 23.233 -34.504 7.709 1.00 39.31 649 ASN A N 1
ATOM 4351 C CA . ASN A 1 255 ? 24.130 -34.603 8.852 1.00 41.14 649 ASN A CA 1
ATOM 4352 C C . ASN A 1 255 ? 24.309 -33.187 9.389 1.00 44.90 649 ASN A C 1
ATOM 4353 O O . ASN A 1 255 ? 23.467 -32.318 9.128 1.00 45.98 649 ASN A O 1
ATOM 4364 N N . HIS A 1 256 ? 25.360 -32.987 10.190 1.00 45.33 650 HIS A N 1
ATOM 4365 C CA . HIS A 1 256 ? 25.690 -31.685 10.769 1.00 48.70 650 HIS A CA 1
ATOM 4366 C C . HIS A 1 256 ? 27.053 -31.206 10.279 1.00 48.78 650 HIS A C 1
ATOM 4367 O O . HIS A 1 256 ? 27.805 -30.565 11.029 1.00 49.17 650 HIS A O 1
ATOM 4381 N N . ILE A 1 257 ? 27.411 -31.523 9.033 1.00 46.50 651 ILE A N 1
ATOM 4382 C CA . ILE A 1 257 ? 28.784 -31.297 8.574 1.00 43.84 651 ILE A CA 1
ATOM 4383 C C . ILE A 1 257 ? 29.058 -29.795 8.474 1.00 44.78 651 ILE A C 1
ATOM 4384 O O . ILE A 1 257 ? 28.329 -29.059 7.800 1.00 42.61 651 ILE A O 1
ATOM 4400 N N . ALA A 1 258 ? 30.150 -29.350 9.093 1.00 46.58 652 ALA A N 1
ATOM 4401 C CA . ALA A 1 258 ? 30.492 -27.936 9.198 1.00 49.23 652 ALA A CA 1
ATOM 4402 C C . ALA A 1 258 ? 31.393 -27.437 8.065 1.00 47.47 652 ALA A C 1
ATOM 4403 O O . ALA A 1 258 ? 31.401 -26.238 7.777 1.00 48.20 652 ALA A O 1
ATOM 4410 N N . TYR A 1 259 ? 32.148 -28.312 7.415 1.00 44.58 653 TYR A N 1
ATOM 4411 C CA . TYR A 1 259 ? 32.988 -27.891 6.307 1.00 44.05 653 TYR A CA 1
ATOM 4412 C C . TYR A 1 259 ? 33.336 -29.112 5.473 1.00 43.04 653 TYR A C 1
ATOM 4413 O O . TYR A 1 259 ? 33.252 -30.252 5.942 1.00 42.27 653 TYR A O 1
ATOM 4431 N N . ILE A 1 260 ? 33.756 -28.844 4.245 1.00 41.21 654 ILE A N 1
ATOM 4432 C CA . ILE A 1 260 ? 34.186 -29.878 3.303 1.00 38.94 654 ILE A CA 1
ATOM 4433 C C . ILE A 1 260 ? 35.722 -29.912 3.294 1.00 40.23 654 ILE A C 1
ATOM 4434 O O . ILE A 1 260 ? 36.341 -28.920 2.874 1.00 40.47 654 ILE A O 1
ATOM 4450 N N . PRO A 1 261 ? 36.346 -31.025 3.720 1.00 39.37 655 PRO A N 1
ATOM 4451 C CA . PRO A 1 261 ? 37.817 -31.134 3.629 1.00 38.91 655 PRO A CA 1
ATOM 4452 C C . PRO A 1 261 ? 38.302 -31.078 2.186 1.00 35.99 655 PRO A C 1
ATOM 4453 O O . PRO A 1 261 ? 37.696 -31.647 1.277 1.00 34.09 655 PRO A O 1
ATOM 4464 N N . ILE A 1 262 ? 39.454 -30.432 1.991 1.00 35.94 656 ILE A N 1
ATOM 4465 C CA . ILE A 1 262 ? 40.011 -30.281 0.650 1.00 34.39 656 ILE A CA 1
ATOM 4466 C C . ILE A 1 262 ? 40.281 -31.616 -0.015 1.00 32.33 656 ILE A C 1
ATOM 4467 O O . ILE A 1 262 ? 40.232 -31.720 -1.255 1.00 30.43 656 ILE A O 1
ATOM 4483 N N . GLN A 1 263 ? 40.536 -32.665 0.771 1.00 32.49 657 GLN A N 1
ATOM 4484 C CA . GLN A 1 263 ? 40.780 -33.972 0.143 1.00 31.27 657 GLN A CA 1
ATOM 4485 C C . GLN A 1 263 ? 39.560 -34.537 -0.600 1.00 30.14 657 GLN A C 1
ATOM 4486 O O . GLN A 1 263 ? 39.688 -35.556 -1.305 1.00 29.20 657 GLN A O 1
ATOM 4500 N N . ILE A 1 264 ? 38.398 -33.896 -0.530 1.00 28.39 658 ILE A N 1
ATOM 4501 C CA . ILE A 1 264 ? 37.297 -34.367 -1.355 1.00 29.20 658 ILE A CA 1
ATOM 4502 C C . ILE A 1 264 ? 37.699 -34.371 -2.826 1.00 27.49 658 ILE A C 1
ATOM 4503 O O . ILE A 1 264 ? 37.257 -35.232 -3.589 1.00 28.58 658 ILE A O 1
ATOM 4519 N N . GLY A 1 265 ? 38.612 -33.466 -3.220 1.00 29.68 659 GLY A N 1
ATOM 4520 C CA . GLY A 1 265 ? 39.084 -33.353 -4.589 1.00 28.57 659 GLY A CA 1
ATOM 4521 C C . GLY A 1 265 ? 39.919 -34.539 -5.090 1.00 28.20 659 GLY A C 1
ATOM 4522 O O . GLY A 1 265 ? 40.158 -34.635 -6.299 1.00 28.40 659 GLY A O 1
ATOM 4526 N N . ASN A 1 266 ? 40.386 -35.382 -4.195 1.00 27.90 660 ASN A N 1
ATOM 4527 C CA . ASN A 1 266 ? 41.044 -36.624 -4.613 1.00 27.67 660 ASN A CA 1
ATOM 4528 C C . ASN A 1 266 ? 40.070 -37.780 -4.813 1.00 28.15 660 ASN A C 1
ATOM 4529 O O . ASN A 1 266 ? 40.518 -38.898 -5.137 1.00 28.40 660 ASN A O 1
ATOM 4540 N N . LEU A 1 267 ? 38.765 -37.546 -4.697 1.00 26.24 661 LEU A N 1
ATOM 4541 C CA . LEU A 1 267 ? 37.769 -38.583 -5.041 1.00 29.02 661 LEU A CA 1
ATOM 4542 C C . LEU A 1 267 ? 37.354 -38.334 -6.487 1.00 29.70 661 LEU A C 1
ATOM 4543 O O . LEU A 1 267 ? 36.267 -37.849 -6.782 1.00 28.53 661 LEU A O 1
ATOM 4559 N N . THR A 1 268 ? 38.307 -38.594 -7.392 1.00 26.13 662 THR A N 1
ATOM 4560 C CA . THR A 1 268 ? 38.191 -38.105 -8.758 1.00 27.27 662 THR A CA 1
ATOM 4561 C C . THR A 1 268 ? 37.195 -38.884 -9.600 1.00 28.90 662 THR A C 1
ATOM 4562 O O . THR A 1 268 ? 36.852 -38.424 -10.704 1.00 30.13 662 THR A O 1
ATOM 4573 N N . ASN A 1 269 ? 36.725 -40.035 -9.130 1.00 29.96 663 ASN A N 1
ATOM 4574 C CA . ASN A 1 269 ? 35.706 -40.746 -9.883 1.00 29.89 663 ASN A CA 1
ATOM 4575 C C . ASN A 1 269 ? 34.296 -40.446 -9.424 1.00 29.60 663 ASN A C 1
ATOM 4576 O O . ASN A 1 269 ? 33.368 -41.078 -9.927 1.00 31.16 663 ASN A O 1
ATOM 4587 N N . LEU A 1 270 ? 34.093 -39.432 -8.567 1.00 27.42 664 LEU A N 1
ATOM 4588 C CA . LEU A 1 270 ? 32.746 -39.110 -8.136 1.00 27.02 664 LEU A CA 1
ATOM 4589 C C . LEU A 1 270 ? 31.895 -38.589 -9.289 1.00 27.46 664 LEU A C 1
ATOM 4590 O O . LEU A 1 270 ? 32.269 -37.646 -9.981 1.00 29.58 664 LEU A O 1
ATOM 4606 N N . GLU A 1 271 ? 30.690 -39.182 -9.452 1.00 29.89 665 GLU A N 1
ATOM 4607 C CA . GLU A 1 271 ? 29.699 -38.654 -10.394 1.00 32.54 665 GLU A CA 1
ATOM 4608 C C . GLU A 1 271 ? 28.488 -38.056 -9.714 1.00 31.11 665 GLU A C 1
ATOM 4609 O O . GLU A 1 271 ? 27.811 -37.229 -10.322 1.00 28.41 665 GLU A O 1
ATOM 4621 N N . ARG A 1 272 ? 28.191 -38.486 -8.490 1.00 28.35 666 ARG A N 1
ATOM 4622 C CA . ARG A 1 272 ? 27.062 -37.993 -7.725 1.00 31.74 666 ARG A CA 1
ATOM 4623 C C . ARG A 1 272 ? 27.568 -37.760 -6.320 1.00 30.47 666 ARG A C 1
ATOM 4624 O O . ARG A 1 272 ? 28.233 -38.622 -5.733 1.00 30.74 666 ARG A O 1
ATOM 4645 N N . LEU A 1 273 ? 27.376 -36.541 -5.849 1.00 30.03 667 LEU A N 1
ATOM 4646 C CA . LEU A 1 273 ? 27.776 -36.119 -4.512 1.00 29.03 667 LEU A CA 1
ATOM 4647 C C . LEU A 1 273 ? 26.638 -35.359 -3.861 1.00 30.87 667 LEU A C 1
ATOM 4648 O O . LEU A 1 273 ? 26.278 -34.280 -4.350 1.00 31.23 667 LEU A O 1
ATOM 4664 N N . TYR A 1 274 ? 26.111 -35.898 -2.742 1.00 30.46 668 TYR A N 1
ATOM 4665 C CA . TYR A 1 274 ? 25.004 -35.319 -1.990 1.00 31.36 668 TYR A CA 1
ATOM 4666 C C . TYR A 1 274 ? 25.549 -34.896 -0.637 1.00 32.18 668 TYR A C 1
ATOM 4667 O O . TYR A 1 274 ? 25.968 -35.739 0.152 1.00 32.65 668 TYR A O 1
ATOM 4685 N N . LEU A 1 275 ? 25.600 -33.568 -0.425 1.00 32.21 669 LEU A N 1
ATOM 4686 C CA . LEU A 1 275 ? 26.032 -32.891 0.800 1.00 33.55 669 LEU A CA 1
ATOM 4687 C C . LEU A 1 275 ? 24.893 -32.014 1.342 1.00 35.16 669 LEU A C 1
ATOM 4688 O O . LEU A 1 275 ? 25.125 -31.128 2.187 1.00 36.87 669 LEU A O 1
ATOM 4704 N N . ASN A 1 276 ? 23.684 -32.208 0.835 1.00 36.71 670 ASN A N 1
ATOM 4705 C CA . ASN A 1 276 ? 22.545 -31.365 1.233 1.00 40.48 670 ASN A CA 1
ATOM 4706 C C . ASN A 1 276 ? 22.146 -31.660 2.681 1.00 41.76 670 ASN A C 1
ATOM 4707 O O . ASN A 1 276 ? 22.440 -32.727 3.231 1.00 37.15 670 ASN A O 1
ATOM 4718 N N . ARG A 1 277 ? 21.520 -30.666 3.322 1.00 43.04 671 ARG A N 1
ATOM 4719 C CA . ARG A 1 277 ? 21.051 -30.772 4.705 1.00 46.11 671 ARG A CA 1
ATOM 4720 C C . ARG A 1 277 ? 22.222 -30.991 5.666 1.00 43.44 671 ARG A C 1
ATOM 4721 O O . ARG A 1 277 ? 22.295 -31.989 6.390 1.00 40.37 671 ARG A O 1
ATOM 4742 N N . ASN A 1 278 ? 23.143 -30.038 5.637 1.00 41.97 672 ASN A N 1
ATOM 4743 C CA . ASN A 1 278 ? 24.310 -29.988 6.525 1.00 40.95 672 ASN A CA 1
ATOM 4744 C C . ASN A 1 278 ? 24.496 -28.535 6.967 1.00 45.40 672 ASN A C 1
ATOM 4745 O O . ASN A 1 278 ? 23.556 -27.739 6.932 1.00 45.80 672 ASN A O 1
ATOM 4756 N N . LYS A 1 279 ? 25.711 -28.172 7.391 1.00 48.68 673 LYS A N 1
ATOM 4757 C CA . LYS A 1 279 ? 25.950 -26.852 7.966 1.00 51.03 673 LYS A CA 1
ATOM 4758 C C . LYS A 1 279 ? 27.095 -26.135 7.277 1.00 47.81 673 LYS A C 1
ATOM 4759 O O . LYS A 1 279 ? 27.762 -25.303 7.896 1.00 48.49 673 LYS A O 1
ATOM 4778 N N . ILE A 1 280 ? 27.284 -26.382 5.993 1.00 44.64 674 ILE A N 1
ATOM 4779 C CA . ILE A 1 280 ? 28.506 -25.984 5.302 1.00 43.87 674 ILE A CA 1
ATOM 4780 C C . ILE A 1 280 ? 28.377 -24.535 4.874 1.00 47.44 674 ILE A C 1
ATOM 4781 O O . ILE A 1 280 ? 27.345 -24.127 4.328 1.00 48.88 674 ILE A O 1
ATOM 4797 N N . GLU A 1 281 ? 29.438 -23.782 5.061 1.00 50.39 675 GLU A N 1
ATOM 4798 C CA . GLU A 1 281 ? 29.423 -22.341 4.788 1.00 55.32 675 GLU A CA 1
ATOM 4799 C C . GLU A 1 281 ? 30.101 -21.962 3.478 1.00 55.42 675 GLU A C 1
ATOM 4800 O O . GLU A 1 281 ? 29.796 -20.910 2.899 1.00 58.45 675 GLU A O 1
ATOM 4812 N N . LYS A 1 282 ? 31.030 -22.784 3.000 1.00 52.52 676 LYS A N 1
ATOM 4813 C CA . LYS A 1 282 ? 31.708 -22.492 1.758 1.00 54.22 676 LYS A CA 1
ATOM 4814 C C . LYS A 1 282 ? 32.166 -23.795 1.115 1.00 50.75 676 LYS A C 1
ATOM 4815 O O . LYS A 1 282 ? 32.183 -24.857 1.744 1.00 47.32 676 LYS A O 1
ATOM 4834 N N . ILE A 1 283 ? 32.491 -23.690 -0.160 1.00 50.59 677 ILE A N 1
ATOM 4835 C CA . ILE A 1 283 ? 32.942 -24.814 -0.972 1.00 45.63 677 ILE A CA 1
ATOM 4836 C C . ILE A 1 283 ? 34.434 -24.658 -1.216 1.00 41.87 677 ILE A C 1
ATOM 4837 O O . ILE A 1 283 ? 34.860 -23.636 -1.790 1.00 43.40 677 ILE A O 1
ATOM 4853 N N . PRO A 1 284 ? 35.281 -25.614 -0.803 1.00 39.43 678 PRO A N 1
ATOM 4854 C CA . PRO A 1 284 ? 36.705 -25.506 -1.139 1.00 38.81 678 PRO A CA 1
ATOM 4855 C C . PRO A 1 284 ? 36.899 -25.638 -2.641 1.00 36.42 678 PRO A C 1
ATOM 4856 O O . PRO A 1 284 ? 36.191 -26.407 -3.299 1.00 38.01 678 PRO A O 1
ATOM 4867 N N . THR A 1 285 ? 37.847 -24.902 -3.187 1.00 38.83 679 THR A N 1
ATOM 4868 C CA . THR A 1 285 ? 38.061 -24.937 -4.613 1.00 40.34 679 THR A CA 1
ATOM 4869 C C . THR A 1 285 ? 38.474 -26.327 -5.061 1.00 37.60 679 THR A C 1
ATOM 4870 O O . THR A 1 285 ? 38.267 -26.685 -6.198 1.00 36.75 679 THR A O 1
ATOM 4881 N N . GLN A 1 286 ? 39.055 -27.098 -4.160 1.00 33.73 680 GLN A N 1
ATOM 4882 C CA . GLN A 1 286 ? 39.518 -28.445 -4.518 1.00 34.92 680 GLN A CA 1
ATOM 4883 C C . GLN A 1 286 ? 38.370 -29.400 -4.858 1.00 34.82 680 GLN A C 1
ATOM 4884 O O . GLN A 1 286 ? 38.593 -30.425 -5.525 1.00 33.85 680 GLN A O 1
ATOM 4898 N N . LEU A 1 287 ? 37.151 -29.109 -4.407 1.00 33.28 681 LEU A N 1
ATOM 4899 C CA . LEU A 1 287 ? 36.007 -29.893 -4.814 1.00 33.88 681 LEU A CA 1
ATOM 4900 C C . LEU A 1 287 ? 35.887 -29.962 -6.319 1.00 30.69 681 LEU A C 1
ATOM 4901 O O . LEU A 1 287 ? 35.384 -30.954 -6.835 1.00 30.78 681 LEU A O 1
ATOM 4917 N N . PHE A 1 288 ? 36.256 -28.919 -7.025 1.00 31.87 682 PHE A N 1
ATOM 4918 C CA . PHE A 1 288 ? 36.122 -28.899 -8.476 1.00 35.55 682 PHE A CA 1
ATOM 4919 C C . PHE A 1 288 ? 37.205 -29.674 -9.191 1.00 35.80 682 PHE A C 1
ATOM 4920 O O . PHE A 1 288 ? 37.268 -29.605 -10.415 1.00 38.90 682 PHE A O 1
ATOM 4937 N N . TYR A 1 289 ? 38.006 -30.458 -8.463 1.00 32.93 683 TYR A N 1
ATOM 4938 C CA . TYR A 1 289 ? 38.835 -31.454 -9.102 1.00 30.97 683 TYR A CA 1
ATOM 4939 C C . TYR A 1 289 ? 38.052 -32.727 -9.303 1.00 31.33 683 TYR A C 1
ATOM 4940 O O . TYR A 1 289 ? 38.553 -33.641 -9.965 1.00 30.03 683 TYR A O 1
ATOM 4958 N N . CYS A 1 290 ? 36.829 -32.786 -8.763 1.00 29.22 684 CYS A N 1
ATOM 4959 C CA . CYS A 1 290 ? 35.970 -33.964 -8.959 1.00 28.68 684 CYS A CA 1
ATOM 4960 C C . CYS A 1 290 ? 35.278 -33.785 -10.304 1.00 33.40 684 CYS A C 1
ATOM 4961 O O . CYS A 1 290 ? 34.102 -33.456 -10.401 1.00 32.23 684 CYS A O 1
ATOM 4969 N N . ARG A 1 291 ? 36.062 -33.915 -11.360 1.00 32.02 685 ARG A N 1
ATOM 4970 C CA . ARG A 1 291 ? 35.639 -33.386 -12.645 1.00 34.05 685 ARG A CA 1
ATOM 4971 C C . ARG A 1 291 ? 34.703 -34.326 -13.403 1.00 32.62 685 ARG A C 1
ATOM 4972 O O . ARG A 1 291 ? 34.275 -33.981 -14.508 1.00 35.00 685 ARG A O 1
ATOM 4993 N N . LYS A 1 292 ? 34.408 -35.496 -12.881 1.00 31.41 686 LYS A N 1
ATOM 4994 C CA . LYS A 1 292 ? 33.377 -36.303 -13.496 1.00 33.17 686 LYS A CA 1
ATOM 4995 C C . LYS A 1 292 ? 31.994 -36.044 -12.883 1.00 35.02 686 LYS A C 1
ATOM 4996 O O . LYS A 1 292 ? 31.031 -36.757 -13.189 1.00 35.03 686 LYS A O 1
ATOM 5015 N N . LEU A 1 293 ? 31.880 -35.068 -12.001 1.00 33.73 687 LEU A N 1
ATOM 5016 C CA . LEU A 1 293 ? 30.608 -34.863 -11.313 1.00 31.32 687 LEU A CA 1
ATOM 5017 C C . LEU A 1 293 ? 29.500 -34.565 -12.313 1.00 33.25 687 LEU A C 1
ATOM 5018 O O . LEU A 1 293 ? 29.636 -33.692 -13.193 1.00 34.50 687 LEU A O 1
ATOM 5034 N N . ARG A 1 294 ? 28.403 -35.309 -12.162 1.00 33.53 688 ARG A N 1
ATOM 5035 C CA . ARG A 1 294 ? 27.160 -35.075 -12.904 1.00 36.03 688 ARG A CA 1
ATOM 5036 C C . ARG A 1 294 ? 26.032 -34.537 -12.037 1.00 35.60 688 ARG A C 1
ATOM 5037 O O . ARG A 1 294 ? 25.231 -33.677 -12.495 1.00 37.11 688 ARG A O 1
ATOM 5058 N N . TYR A 1 295 ? 25.943 -35.027 -10.801 1.00 35.47 689 TYR A N 1
ATOM 5059 C CA . TYR A 1 295 ? 24.914 -34.615 -9.858 1.00 38.43 689 TYR A CA 1
ATOM 5060 C C . TYR A 1 295 ? 25.591 -34.029 -8.635 1.00 37.66 689 TYR A C 1
ATOM 5061 O O . TYR A 1 295 ? 26.410 -34.710 -8.015 1.00 36.69 689 TYR A O 1
ATOM 5079 N N . LEU A 1 296 ? 25.238 -32.798 -8.269 1.00 35.91 690 LEU A N 1
ATOM 5080 C CA . LEU A 1 296 ? 25.811 -32.153 -7.090 1.00 36.18 690 LEU A CA 1
ATOM 5081 C C . LEU A 1 296 ? 24.696 -31.490 -6.305 1.00 38.57 690 LEU A C 1
ATOM 5082 O O . LEU A 1 296 ? 24.053 -30.558 -6.809 1.00 40.02 690 LEU A O 1
ATOM 5098 N N . ASP A 1 297 ? 24.495 -31.910 -5.059 1.00 38.05 691 ASP A N 1
ATOM 5099 C CA . ASP A 1 297 ? 23.441 -31.320 -4.244 1.00 39.22 691 ASP A CA 1
ATOM 5100 C C . ASP A 1 297 ? 24.065 -30.738 -2.989 1.00 37.08 691 ASP A C 1
ATOM 5101 O O . ASP A 1 297 ? 24.617 -31.466 -2.169 1.00 35.73 691 ASP A O 1
ATOM 5110 N N . LEU A 1 298 ? 23.974 -29.426 -2.855 1.00 36.45 692 LEU A N 1
ATOM 5111 C CA . LEU A 1 298 ? 24.489 -28.659 -1.730 1.00 35.33 692 LEU A CA 1
ATOM 5112 C C . LEU A 1 298 ? 23.374 -27.871 -1.059 1.00 39.13 692 LEU A C 1
ATOM 5113 O O . LEU A 1 298 ? 23.638 -26.888 -0.357 1.00 41.93 692 LEU A O 1
ATOM 5129 N N . SER A 1 299 ? 22.141 -28.287 -1.297 1.00 40.43 693 SER A N 1
ATOM 5130 C CA . SER A 1 299 ? 20.943 -27.628 -0.791 1.00 43.52 693 SER A CA 1
ATOM 5131 C C . SER A 1 299 ? 20.910 -27.656 0.729 1.00 46.20 693 SER A C 1
ATOM 5132 O O . SER A 1 299 ? 21.439 -28.565 1.371 1.00 44.33 693 SER A O 1
ATOM 5140 N N . HIS A 1 300 ? 20.261 -26.642 1.310 1.00 46.89 694 HIS A N 1
ATOM 5141 C CA . HIS A 1 300 ? 20.045 -26.609 2.748 1.00 45.18 694 HIS A CA 1
ATOM 5142 C C . HIS A 1 300 ? 21.377 -26.692 3.482 1.00 44.70 694 HIS A C 1
ATOM 5143 O O . HIS A 1 300 ? 21.578 -27.504 4.384 1.00 45.27 694 HIS A O 1
ATOM 5157 N N . ASN A 1 301 ? 22.307 -25.844 3.044 1.00 44.67 695 ASN A N 1
ATOM 5158 C CA . ASN A 1 301 ? 23.495 -25.517 3.803 1.00 45.88 695 ASN A CA 1
ATOM 5159 C C . ASN A 1 301 ? 23.498 -24.022 4.109 1.00 52.31 695 ASN A C 1
ATOM 5160 O O . ASN A 1 301 ? 22.427 -23.421 4.177 1.00 58.28 695 ASN A O 1
ATOM 5171 N N . ASN A 1 302 ? 24.673 -23.415 4.282 1.00 49.19 696 ASN A N 1
ATOM 5172 C CA . ASN A 1 302 ? 24.811 -21.989 4.625 1.00 54.39 696 ASN A CA 1
ATOM 5173 C C . ASN A 1 302 ? 25.692 -21.255 3.613 1.00 53.29 696 ASN A C 1
ATOM 5174 O O . ASN A 1 302 ? 26.492 -20.365 3.970 1.00 53.62 696 ASN A O 1
ATOM 5185 N N . LEU A 1 303 ? 25.603 -21.655 2.346 1.00 53.70 697 LEU A N 1
ATOM 5186 C CA . LEU A 1 303 ? 26.471 -21.100 1.318 1.00 53.79 697 LEU A CA 1
ATOM 5187 C C . LEU A 1 303 ? 26.071 -19.677 0.975 1.00 54.70 697 LEU A C 1
ATOM 5188 O O . LEU A 1 303 ? 24.884 -19.411 0.760 1.00 51.72 697 LEU A O 1
ATOM 5204 N N . THR A 1 304 ? 27.067 -18.773 0.892 1.00 54.12 698 THR A N 1
ATOM 5205 C CA . THR A 1 304 ? 26.837 -17.424 0.389 1.00 59.11 698 THR A CA 1
ATOM 5206 C C . THR A 1 304 ? 27.195 -17.263 -1.084 1.00 60.53 698 THR A C 1
ATOM 5207 O O . THR A 1 304 ? 26.630 -16.403 -1.763 1.00 59.88 698 THR A O 1
ATOM 5218 N N . PHE A 1 305 ? 28.146 -18.033 -1.604 1.00 58.34 699 PHE A N 1
ATOM 5219 C CA . PHE A 1 305 ? 28.544 -17.852 -2.994 1.00 59.85 699 PHE A CA 1
ATOM 5220 C C . PHE A 1 305 ? 29.007 -19.179 -3.579 1.00 54.77 699 PHE A C 1
ATOM 5221 O O . PHE A 1 305 ? 29.312 -20.121 -2.849 1.00 49.78 699 PHE A O 1
ATOM 5238 N N . LEU A 1 306 ? 29.009 -19.247 -4.914 1.00 56.22 700 LEU A N 1
ATOM 5239 C CA . LEU A 1 306 ? 29.510 -20.398 -5.651 1.00 53.75 700 LEU A CA 1
ATOM 5240 C C . LEU A 1 306 ? 30.839 -20.044 -6.301 1.00 52.92 700 LEU A C 1
ATOM 5241 O O . LEU A 1 306 ? 30.882 -19.101 -7.099 1.00 53.95 700 LEU A O 1
ATOM 5257 N N . PRO A 1 307 ? 31.932 -20.757 -6.027 1.00 51.31 701 PRO A N 1
ATOM 5258 C CA . PRO A 1 307 ? 33.219 -20.390 -6.642 1.00 50.89 701 PRO A CA 1
ATOM 5259 C C . PRO A 1 307 ? 33.193 -20.471 -8.163 1.00 49.60 701 PRO A C 1
ATOM 5260 O O . PRO A 1 307 ? 32.583 -21.369 -8.754 1.00 48.92 701 PRO A O 1
ATOM 5271 N N . ALA A 1 308 ? 33.952 -19.564 -8.779 1.00 52.77 702 ALA A N 1
ATOM 5272 C CA . ALA A 1 308 ? 34.110 -19.543 -10.230 1.00 55.69 702 ALA A CA 1
ATOM 5273 C C . ALA A 1 308 ? 34.568 -20.890 -10.780 1.00 52.20 702 ALA A C 1
ATOM 5274 O O . ALA A 1 308 ? 34.248 -21.231 -11.930 1.00 49.65 702 ALA A O 1
ATOM 5281 N N . ASP A 1 309 ? 35.311 -21.667 -9.980 1.00 48.98 703 ASP A N 1
ATOM 5282 C CA . ASP A 1 309 ? 35.806 -22.970 -10.431 1.00 46.96 703 ASP A CA 1
ATOM 5283 C C . ASP A 1 309 ? 34.694 -23.976 -10.666 1.00 45.92 703 ASP A C 1
ATOM 5284 O O . ASP A 1 309 ? 34.957 -25.081 -11.168 1.00 43.82 703 ASP A O 1
ATOM 5293 N N . ILE A 1 310 ? 33.442 -23.647 -10.336 1.00 44.96 704 ILE A N 1
ATOM 5294 C CA . ILE A 1 310 ? 32.394 -24.605 -10.673 1.00 44.18 704 ILE A CA 1
ATOM 5295 C C . ILE A 1 310 ? 32.333 -24.821 -12.189 1.00 43.09 704 ILE A C 1
ATOM 5296 O O . ILE A 1 310 ? 31.868 -25.881 -12.666 1.00 40.59 704 ILE A O 1
ATOM 5312 N N . GLY A 1 311 ? 32.782 -23.816 -12.957 1.00 48.77 705 GLY A N 1
ATOM 5313 C CA . GLY A 1 311 ? 32.785 -23.883 -14.404 1.00 52.95 705 GLY A CA 1
ATOM 5314 C C . GLY A 1 311 ? 33.649 -24.996 -14.949 1.00 50.28 705 GLY A C 1
ATOM 5315 O O . GLY A 1 311 ? 33.516 -25.350 -16.128 1.00 50.44 705 GLY A O 1
ATOM 5319 N N . LEU A 1 312 ? 34.531 -25.556 -14.115 1.00 45.51 706 LEU A N 1
ATOM 5320 C CA . LEU A 1 312 ? 35.371 -26.675 -14.514 1.00 45.16 706 LEU A CA 1
ATOM 5321 C C . LEU A 1 312 ? 34.652 -28.013 -14.474 1.00 45.57 706 LEU A C 1
ATOM 5322 O O . LEU A 1 312 ? 35.191 -29.010 -14.967 1.00 46.40 706 LEU A O 1
ATOM 5338 N N . LEU A 1 313 ? 33.446 -28.066 -13.920 1.00 44.02 707 LEU A N 1
ATOM 5339 C CA . LEU A 1 313 ? 32.670 -29.296 -13.884 1.00 42.34 707 LEU A CA 1
ATOM 5340 C C . LEU A 1 313 ? 31.921 -29.445 -15.204 1.00 47.46 707 LEU A C 1
ATOM 5341 O O . LEU A 1 313 ? 30.700 -29.274 -15.285 1.00 46.35 707 LEU A O 1
ATOM 5357 N N . GLN A 1 314 ? 32.660 -29.851 -16.240 1.00 47.05 708 GLN A N 1
ATOM 5358 C CA . GLN A 1 314 ? 32.116 -29.884 -17.592 1.00 48.62 708 GLN A CA 1
ATOM 5359 C C . GLN A 1 314 ? 31.007 -30.921 -17.784 1.00 46.32 708 GLN A C 1
ATOM 5360 O O . GLN A 1 314 ? 30.263 -30.827 -18.758 1.00 47.68 708 GLN A O 1
ATOM 5374 N N . ASN A 1 315 ? 30.877 -31.896 -16.897 1.00 44.10 709 ASN A N 1
ATOM 5375 C CA . ASN A 1 315 ? 29.861 -32.925 -17.029 1.00 48.00 709 ASN A CA 1
ATOM 5376 C C . ASN A 1 315 ? 28.684 -32.664 -16.112 1.00 42.62 709 ASN A C 1
ATOM 5377 O O . ASN A 1 315 ? 27.806 -33.508 -16.006 1.00 39.49 709 ASN A O 1
ATOM 5388 N N . LEU A 1 316 ? 28.633 -31.496 -15.463 1.00 42.12 710 LEU A N 1
ATOM 5389 C CA . LEU A 1 316 ? 27.575 -31.237 -14.492 1.00 40.57 710 LEU A CA 1
ATOM 5390 C C . LEU A 1 316 ? 26.229 -31.197 -15.211 1.00 39.41 710 LEU A C 1
ATOM 5391 O O . LEU A 1 316 ? 26.073 -30.510 -16.225 1.00 41.75 710 LEU A O 1
ATOM 5407 N N . GLN A 1 317 ? 25.279 -31.939 -14.708 1.00 43.17 711 GLN A N 1
ATOM 5408 C CA . GLN A 1 317 ? 23.951 -31.997 -15.321 1.00 50.79 711 GLN A CA 1
ATOM 5409 C C . GLN A 1 317 ? 22.830 -31.547 -14.399 1.00 51.43 711 GLN A C 1
ATOM 5410 O O . GLN A 1 317 ? 21.825 -30.982 -14.867 1.00 53.56 711 GLN A O 1
ATOM 5424 N N . ASN A 1 318 ? 22.952 -31.826 -13.108 1.00 47.81 712 ASN A N 1
ATOM 5425 C CA A ASN A 1 318 ? 21.935 -31.484 -12.126 0.54 45.69 712 ASN A CA 1
ATOM 5426 C CA B ASN A 1 318 ? 21.928 -31.488 -12.126 0.46 45.67 712 ASN A CA 1
ATOM 5427 C C . ASN A 1 318 ? 22.623 -30.836 -10.945 1.00 42.79 712 ASN A C 1
ATOM 5428 O O . ASN A 1 318 ? 23.421 -31.480 -10.261 1.00 43.11 712 ASN A O 1
ATOM 5449 N N . LEU A 1 319 ? 22.302 -29.593 -10.688 1.00 39.70 713 LEU A N 1
ATOM 5450 C CA . LEU A 1 319 ? 22.880 -28.852 -9.580 1.00 42.74 713 LEU A CA 1
ATOM 5451 C C . LEU A 1 319 ? 21.774 -28.305 -8.692 1.00 43.54 713 LEU A C 1
ATOM 5452 O O . LEU A 1 319 ? 20.872 -27.598 -9.164 1.00 43.94 713 LEU A O 1
ATOM 5468 N N . ALA A 1 320 ? 21.834 -28.621 -7.409 1.00 39.15 714 ALA A N 1
ATOM 5469 C CA . ALA A 1 320 ? 20.884 -28.062 -6.450 1.00 42.57 714 ALA A CA 1
ATOM 5470 C C . ALA A 1 320 ? 21.623 -27.312 -5.348 1.00 43.42 714 ALA A C 1
ATOM 5471 O O . ALA A 1 320 ? 22.561 -27.834 -4.732 1.00 37.75 714 ALA A O 1
ATOM 5478 N N . VAL A 1 321 ? 21.202 -26.084 -5.122 1.00 42.53 715 VAL A N 1
ATOM 5479 C CA . VAL A 1 321 ? 21.676 -25.272 -4.015 1.00 43.39 715 VAL A CA 1
ATOM 5480 C C . VAL A 1 321 ? 20.473 -24.605 -3.333 1.00 45.22 715 VAL A C 1
ATOM 5481 O O . VAL A 1 321 ? 20.592 -23.530 -2.748 1.00 48.03 715 VAL A O 1
ATOM 5494 N N . THR A 1 322 ? 19.340 -25.298 -3.303 1.00 47.80 716 THR A N 1
ATOM 5495 C CA . THR A 1 322 ? 18.151 -24.758 -2.651 1.00 49.13 716 THR A CA 1
ATOM 5496 C C . THR A 1 322 ? 18.426 -24.415 -1.193 1.00 50.58 716 THR A C 1
ATOM 5497 O O . THR A 1 322 ? 19.142 -25.133 -0.490 1.00 49.35 716 THR A O 1
ATOM 5508 N N . ALA A 1 323 ? 17.820 -23.318 -0.734 1.00 53.61 717 ALA A N 1
ATOM 5509 C CA . ALA A 1 323 ? 17.755 -22.963 0.685 1.00 54.43 717 ALA A CA 1
ATOM 5510 C C . ALA A 1 323 ? 19.136 -22.720 1.267 1.00 52.38 717 ALA A C 1
ATOM 5511 O O . ALA A 1 323 ? 19.474 -23.203 2.350 1.00 51.61 717 ALA A O 1
ATOM 5518 N N . ASN A 1 324 ? 19.958 -22.001 0.511 1.00 51.36 718 ASN A N 1
ATOM 5519 C CA . ASN A 1 324 ? 21.166 -21.417 1.017 1.00 50.94 718 ASN A CA 1
ATOM 5520 C C . ASN A 1 324 ? 20.900 -19.918 1.081 1.00 53.41 718 ASN A C 1
ATOM 5521 O O . ASN A 1 324 ? 19.725 -19.512 1.190 1.00 55.87 718 ASN A O 1
ATOM 5532 N N . ARG A 1 325 ? 21.955 -19.105 0.973 1.00 52.36 719 ARG A N 1
ATOM 5533 C CA . ARG A 1 325 ? 21.783 -17.646 1.005 1.00 58.24 719 ARG A CA 1
ATOM 5534 C C . ARG A 1 325 ? 22.610 -16.985 -0.092 1.00 56.59 719 ARG A C 1
ATOM 5535 O O . ARG A 1 325 ? 23.332 -16.001 0.114 1.00 59.66 719 ARG A O 1
ATOM 5556 N N . ILE A 1 326 ? 22.504 -17.541 -1.287 1.00 55.83 720 ILE A N 1
ATOM 5557 C CA . ILE A 1 326 ? 23.379 -17.146 -2.376 1.00 55.86 720 ILE A CA 1
ATOM 5558 C C . ILE A 1 326 ? 22.832 -15.874 -2.985 1.00 60.63 720 ILE A C 1
ATOM 5559 O O . ILE A 1 326 ? 21.666 -15.831 -3.394 1.00 60.54 720 ILE A O 1
ATOM 5575 N N . GLU A 1 327 ? 23.696 -14.854 -3.065 1.00 64.56 721 GLU A N 1
ATOM 5576 C CA . GLU A 1 327 ? 23.371 -13.525 -3.563 1.00 71.28 721 GLU A CA 1
ATOM 5577 C C . GLU A 1 327 ? 23.390 -13.455 -5.084 1.00 67.53 721 GLU A C 1
ATOM 5578 O O . GLU A 1 327 ? 22.600 -12.715 -5.675 1.00 69.84 721 GLU A O 1
ATOM 5590 N N . ALA A 1 328 ? 24.316 -14.161 -5.732 1.00 64.26 722 ALA A N 1
ATOM 5591 C CA . ALA A 1 328 ? 24.454 -14.079 -7.180 1.00 66.09 722 ALA A CA 1
ATOM 5592 C C . ALA A 1 328 ? 25.109 -15.345 -7.712 1.00 63.19 722 ALA A C 1
ATOM 5593 O O . ALA A 1 328 ? 25.764 -16.096 -6.976 1.00 63.50 722 ALA A O 1
ATOM 5600 N N . LEU A 1 329 ? 24.908 -15.577 -9.020 1.00 59.97 723 LEU A N 1
ATOM 5601 C CA . LEU A 1 329 ? 25.520 -16.772 -9.613 1.00 57.83 723 LEU A CA 1
ATOM 5602 C C . LEU A 1 329 ? 26.774 -16.375 -10.362 1.00 57.61 723 LEU A C 1
ATOM 5603 O O . LEU A 1 329 ? 26.755 -15.380 -11.092 1.00 57.07 723 LEU A O 1
ATOM 5619 N N . PRO A 1 330 ? 27.896 -17.070 -10.210 1.00 58.36 724 PRO A N 1
ATOM 5620 C CA . PRO A 1 330 ? 29.088 -16.695 -10.993 1.00 57.66 724 PRO A CA 1
ATOM 5621 C C . PRO A 1 330 ? 28.812 -16.926 -12.465 1.00 54.66 724 PRO A C 1
ATOM 5622 O O . PRO A 1 330 ? 28.128 -17.903 -12.833 1.00 55.53 724 PRO A O 1
ATOM 5633 N N . PRO A 1 331 ? 29.316 -16.058 -13.335 1.00 55.20 725 PRO A N 1
ATOM 5634 C CA . PRO A 1 331 ? 29.137 -16.296 -14.778 1.00 58.65 725 PRO A CA 1
ATOM 5635 C C . PRO A 1 331 ? 29.709 -17.626 -15.254 1.00 57.45 725 PRO A C 1
ATOM 5636 O O . PRO A 1 331 ? 29.200 -18.194 -16.229 1.00 57.55 725 PRO A O 1
ATOM 5647 N N . GLU A 1 332 ? 30.763 -18.131 -14.610 1.00 54.86 726 GLU A N 1
ATOM 5648 C CA . GLU A 1 332 ? 31.390 -19.383 -15.045 1.00 56.00 726 GLU A CA 1
ATOM 5649 C C . GLU A 1 332 ? 30.487 -20.601 -14.869 1.00 56.30 726 GLU A C 1
ATOM 5650 O O . GLU A 1 332 ? 30.717 -21.643 -15.503 1.00 55.22 726 GLU A O 1
ATOM 5662 N N . LEU A 1 333 ? 29.473 -20.518 -14.011 1.00 54.89 727 LEU A N 1
ATOM 5663 C CA . LEU A 1 333 ? 28.542 -21.633 -13.927 1.00 52.13 727 LEU A CA 1
ATOM 5664 C C . LEU A 1 333 ? 27.963 -21.984 -15.290 1.00 54.28 727 LEU A C 1
ATOM 5665 O O . LEU A 1 333 ? 27.722 -23.170 -15.573 1.00 48.64 727 LEU A O 1
ATOM 5681 N N . PHE A 1 334 ? 27.759 -20.978 -16.156 1.00 62.81 728 PHE A N 1
ATOM 5682 C CA . PHE A 1 334 ? 27.123 -21.216 -17.447 1.00 66.63 728 PHE A CA 1
ATOM 5683 C C . PHE A 1 334 ? 28.095 -21.724 -18.492 1.00 68.28 728 PHE A C 1
ATOM 5684 O O . PHE A 1 334 ? 27.680 -21.925 -19.640 1.00 73.06 728 PHE A O 1
ATOM 5701 N N . GLN A 1 335 ? 29.349 -22.001 -18.097 1.00 61.96 729 GLN A N 1
ATOM 5702 C CA . GLN A 1 335 ? 30.225 -22.828 -18.909 1.00 60.43 729 GLN A CA 1
ATOM 5703 C C . GLN A 1 335 ? 29.828 -24.290 -18.823 1.00 57.60 729 GLN A C 1
ATOM 5704 O O . GLN A 1 335 ? 30.219 -25.085 -19.686 1.00 58.19 729 GLN A O 1
ATOM 5718 N N . CYS A 1 336 ? 29.054 -24.653 -17.796 1.00 55.81 730 CYS A N 1
ATOM 5719 C CA . CYS A 1 336 ? 28.600 -26.027 -17.592 1.00 54.26 730 CYS A CA 1
ATOM 5720 C C . CYS A 1 336 ? 27.471 -26.291 -18.581 1.00 56.26 730 CYS A C 1
ATOM 5721 O O . CYS A 1 336 ? 26.289 -26.228 -18.249 1.00 55.10 730 CYS A O 1
ATOM 5729 N N . ARG A 1 337 ? 27.858 -26.605 -19.817 1.00 59.50 731 ARG A N 1
ATOM 5730 C CA . ARG A 1 337 ? 26.912 -26.688 -20.918 1.00 63.43 731 ARG A CA 1
ATOM 5731 C C . ARG A 1 337 ? 25.920 -27.836 -20.795 1.00 61.24 731 ARG A C 1
ATOM 5732 O O . ARG A 1 337 ? 24.878 -27.773 -21.450 1.00 60.12 731 ARG A O 1
ATOM 5753 N N . LYS A 1 338 ? 26.198 -28.857 -19.981 1.00 55.67 732 LYS A N 1
ATOM 5754 C CA . LYS A 1 338 ? 25.345 -30.035 -19.926 1.00 55.17 732 LYS A CA 1
ATOM 5755 C C . LYS A 1 338 ? 24.249 -29.915 -18.872 1.00 49.77 732 LYS A C 1
ATOM 5756 O O . LYS A 1 338 ? 23.504 -30.868 -18.662 1.00 46.10 732 LYS A O 1
ATOM 5775 N N . LEU A 1 339 ? 24.131 -28.765 -18.214 1.00 49.16 733 LEU A N 1
ATOM 5776 C CA . LEU A 1 339 ? 23.159 -28.623 -17.152 1.00 46.21 733 LEU A CA 1
ATOM 5777 C C . LEU A 1 339 ? 21.779 -28.874 -17.730 1.00 48.75 733 LEU A C 1
ATOM 5778 O O . LEU A 1 339 ? 21.423 -28.321 -18.778 1.00 50.38 733 LEU A O 1
ATOM 5794 N N . ARG A 1 340 ? 21.012 -29.692 -17.031 1.00 52.39 734 ARG A N 1
ATOM 5795 C CA . ARG A 1 340 ? 19.615 -29.962 -17.347 1.00 54.85 734 ARG A CA 1
ATOM 5796 C C . ARG A 1 340 ? 18.680 -29.404 -16.293 1.00 53.19 734 ARG A C 1
ATOM 5797 O O . ARG A 1 340 ? 17.527 -29.060 -16.594 1.00 54.60 734 ARG A O 1
ATOM 5818 N N . ALA A 1 341 ? 19.152 -29.344 -15.059 1.00 48.98 735 ALA A N 1
ATOM 5819 C CA . ALA A 1 341 ? 18.357 -28.968 -13.907 1.00 46.80 735 ALA A CA 1
ATOM 5820 C C . ALA A 1 341 ? 19.196 -28.041 -13.049 1.00 48.41 735 ALA A C 1
ATOM 5821 O O . ALA A 1 341 ? 20.383 -28.305 -12.805 1.00 50.26 735 ALA A O 1
ATOM 5828 N N . LEU A 1 342 ? 18.581 -26.941 -12.633 1.00 46.41 736 LEU A N 1
ATOM 5829 C CA . LEU A 1 342 ? 19.176 -25.961 -11.726 1.00 48.29 736 LEU A CA 1
ATOM 5830 C C . LEU A 1 342 ? 18.183 -25.637 -10.618 1.00 48.79 736 LEU A C 1
ATOM 5831 O O . LEU A 1 342 ? 17.200 -24.926 -10.862 1.00 51.17 736 LEU A O 1
ATOM 5847 N N . HIS A 1 343 ? 18.423 -26.144 -9.417 1.00 45.28 737 HIS A N 1
ATOM 5848 C CA . HIS A 1 343 ? 17.528 -25.914 -8.284 1.00 47.68 737 HIS A CA 1
ATOM 5849 C C . HIS A 1 343 ? 18.101 -24.760 -7.473 1.00 49.48 737 HIS A C 1
ATOM 5850 O O . HIS A 1 343 ? 19.065 -24.931 -6.728 1.00 48.26 737 HIS A O 1
ATOM 5864 N N . LEU A 1 344 ? 17.490 -23.581 -7.611 1.00 49.72 738 LEU A N 1
ATOM 5865 C CA . LEU A 1 344 ? 18.036 -22.356 -7.014 1.00 50.46 738 LEU A CA 1
ATOM 5866 C C . LEU A 1 344 ? 17.090 -21.714 -6.002 1.00 53.41 738 LEU A C 1
ATOM 5867 O O . LEU A 1 344 ? 17.344 -20.577 -5.568 1.00 54.66 738 LEU A O 1
ATOM 5883 N N . GLY A 1 345 ? 15.997 -22.403 -5.627 1.00 54.87 739 GLY A N 1
ATOM 5884 C CA . GLY A 1 345 ? 14.971 -21.780 -4.807 1.00 58.66 739 GLY A CA 1
ATOM 5885 C C . GLY A 1 345 ? 15.480 -21.397 -3.429 1.00 60.27 739 GLY A C 1
ATOM 5886 O O . GLY A 1 345 ? 16.514 -21.866 -2.960 1.00 58.95 739 GLY A O 1
ATOM 5890 N N . ASN A 1 346 ? 14.735 -20.499 -2.780 1.00 61.74 740 ASN A N 1
ATOM 5891 C CA . ASN A 1 346 ? 14.959 -20.112 -1.378 1.00 63.70 740 ASN A CA 1
ATOM 5892 C C . ASN A 1 346 ? 16.387 -19.630 -1.126 1.00 62.45 740 ASN A C 1
ATOM 5893 O O . ASN A 1 346 ? 17.004 -19.908 -0.092 1.00 66.19 740 ASN A O 1
ATOM 5904 N N . ASN A 1 347 ? 16.917 -18.900 -2.081 1.00 57.63 741 ASN A N 1
ATOM 5905 C CA . ASN A 1 347 ? 18.153 -18.181 -1.901 1.00 54.87 741 ASN A CA 1
ATOM 5906 C C . ASN A 1 347 ? 17.796 -16.716 -1.850 1.00 58.75 741 ASN A C 1
ATOM 5907 O O . ASN A 1 347 ? 16.633 -16.380 -1.650 1.00 65.17 741 ASN A O 1
ATOM 5918 N N . VAL A 1 348 ? 18.797 -15.856 -1.990 1.00 58.65 742 VAL A N 1
ATOM 5919 C CA . VAL A 1 348 ? 18.538 -14.415 -2.025 1.00 64.50 742 VAL A CA 1
ATOM 5920 C C . VAL A 1 348 ? 19.052 -13.856 -3.343 1.00 65.67 742 VAL A C 1
ATOM 5921 O O . VAL A 1 348 ? 19.602 -12.749 -3.389 1.00 69.07 742 VAL A O 1
ATOM 5934 N N . LEU A 1 349 ? 18.883 -14.607 -4.427 1.00 61.33 743 LEU A N 1
ATOM 5935 C CA . LEU A 1 349 ? 19.350 -14.138 -5.722 1.00 63.06 743 LEU A CA 1
ATOM 5936 C C . LEU A 1 349 ? 18.652 -12.829 -6.056 1.00 70.42 743 LEU A C 1
ATOM 5937 O O . LEU A 1 349 ? 17.421 -12.737 -5.969 1.00 70.26 743 LEU A O 1
ATOM 5953 N N . GLN A 1 350 ? 19.438 -11.827 -6.452 1.00 75.69 744 GLN A N 1
ATOM 5954 C CA . GLN A 1 350 ? 18.877 -10.561 -6.911 1.00 82.42 744 GLN A CA 1
ATOM 5955 C C . GLN A 1 350 ? 18.716 -10.511 -8.428 1.00 78.92 744 GLN A C 1
ATOM 5956 O O . GLN A 1 350 ? 17.879 -9.752 -8.928 1.00 81.68 744 GLN A O 1
ATOM 5970 N N . SER A 1 351 ? 19.507 -11.283 -9.174 1.00 71.86 745 SER A N 1
ATOM 5971 C CA . SER A 1 351 ? 19.396 -11.338 -10.626 1.00 71.25 745 SER A CA 1
ATOM 5972 C C . SER A 1 351 ? 19.719 -12.744 -11.102 1.00 67.29 745 SER A C 1
ATOM 5973 O O . SER A 1 351 ? 20.485 -13.454 -10.462 1.00 64.32 745 SER A O 1
ATOM 5981 N N . LEU A 1 352 ? 19.122 -13.138 -12.218 1.00 67.64 746 LEU A N 1
ATOM 5982 C CA . LEU A 1 352 ? 19.452 -14.395 -12.883 1.00 64.64 746 LEU A CA 1
ATOM 5983 C C . LEU A 1 352 ? 20.258 -14.038 -14.115 1.00 66.91 746 LEU A C 1
ATOM 5984 O O . LEU A 1 352 ? 19.716 -13.388 -15.032 1.00 68.36 746 LEU A O 1
ATOM 6000 N N . PRO A 1 353 ? 21.530 -14.418 -14.189 1.00 64.45 747 PRO A N 1
ATOM 6001 C CA . PRO A 1 353 ? 22.368 -13.948 -15.302 1.00 66.79 747 PRO A CA 1
ATOM 6002 C C . PRO A 1 353 ? 21.797 -14.271 -16.676 1.00 66.06 747 PRO A C 1
ATOM 6003 O O . PRO A 1 353 ? 21.225 -15.343 -16.916 1.00 64.70 747 PRO A O 1
ATOM 6014 N N . SER A 1 354 ? 21.998 -13.324 -17.589 1.00 69.02 748 SER A N 1
ATOM 6015 C CA . SER A 1 354 ? 21.636 -13.506 -18.986 1.00 71.01 748 SER A CA 1
ATOM 6016 C C . SER A 1 354 ? 22.257 -14.756 -19.595 1.00 69.33 748 SER A C 1
ATOM 6017 O O . SER A 1 354 ? 21.735 -15.294 -20.578 1.00 68.37 748 SER A O 1
ATOM 6025 N N . ARG A 1 355 ? 23.391 -15.217 -19.061 1.00 67.86 749 ARG A N 1
ATOM 6026 C CA . ARG A 1 355 ? 24.035 -16.366 -19.688 1.00 68.91 749 ARG A CA 1
ATOM 6027 C C . ARG A 1 355 ? 23.272 -17.651 -19.480 1.00 63.71 749 ARG A C 1
ATOM 6028 O O . ARG A 1 355 ? 23.748 -18.720 -19.896 1.00 64.89 749 ARG A O 1
ATOM 6049 N N . VAL A 1 356 ? 22.116 -17.617 -18.815 1.00 61.72 750 VAL A N 1
ATOM 6050 C CA . VAL A 1 356 ? 21.342 -18.851 -18.716 1.00 60.48 750 VAL A CA 1
ATOM 6051 C C . VAL A 1 356 ? 20.950 -19.305 -20.117 1.00 61.63 750 VAL A C 1
ATOM 6052 O O . VAL A 1 356 ? 20.786 -20.500 -20.369 1.00 60.25 750 VAL A O 1
ATOM 6065 N N . GLY A 1 357 ? 20.786 -18.353 -21.047 1.00 67.98 751 GLY A N 1
ATOM 6066 C CA . GLY A 1 357 ? 20.477 -18.678 -22.429 1.00 72.77 751 GLY A CA 1
ATOM 6067 C C . GLY A 1 357 ? 21.439 -19.654 -23.065 1.00 73.22 751 GLY A C 1
ATOM 6068 O O . GLY A 1 357 ? 21.074 -20.323 -24.042 1.00 74.45 751 GLY A O 1
ATOM 6072 N N . GLU A 1 358 ? 22.659 -19.755 -22.533 1.00 70.58 752 GLU A N 1
ATOM 6073 C CA . GLU A 1 358 ? 23.638 -20.671 -23.086 1.00 69.64 752 GLU A CA 1
ATOM 6074 C C . GLU A 1 358 ? 23.405 -22.104 -22.659 1.00 67.17 752 GLU A C 1
ATOM 6075 O O . GLU A 1 358 ? 24.030 -23.012 -23.220 1.00 67.91 752 GLU A O 1
ATOM 6087 N N . LEU A 1 359 ? 22.584 -22.331 -21.637 1.00 64.27 753 LEU A N 1
ATOM 6088 C CA . LEU A 1 359 ? 22.322 -23.692 -21.177 1.00 59.62 753 LEU A CA 1
ATOM 6089 C C . LEU A 1 359 ? 21.393 -24.401 -22.160 1.00 62.53 753 LEU A C 1
ATOM 6090 O O . LEU A 1 359 ? 20.180 -24.515 -21.965 1.00 58.28 753 LEU A O 1
ATOM 6106 N N . THR A 1 360 ? 22.007 -24.945 -23.210 1.00 70.08 754 THR A N 1
ATOM 6107 C CA . THR A 1 360 ? 21.248 -25.563 -24.286 1.00 72.93 754 THR A CA 1
ATOM 6108 C C . THR A 1 360 ? 20.297 -26.629 -23.774 1.00 68.71 754 THR A C 1
ATOM 6109 O O . THR A 1 360 ? 19.181 -26.758 -24.273 1.00 72.38 754 THR A O 1
ATOM 6120 N N . ASN A 1 361 ? 20.735 -27.437 -22.824 1.00 61.03 755 ASN A N 1
ATOM 6121 C CA . ASN A 1 361 ? 19.991 -28.627 -22.433 1.00 59.26 755 ASN A CA 1
ATOM 6122 C C . ASN A 1 361 ? 19.142 -28.398 -21.194 1.00 54.74 755 ASN A C 1
ATOM 6123 O O . ASN A 1 361 ? 18.697 -29.357 -20.572 1.00 54.10 755 ASN A O 1
ATOM 6134 N N . LEU A 1 362 ? 18.917 -27.147 -20.813 1.00 55.56 756 LEU A N 1
ATOM 6135 C CA . LEU A 1 362 ? 18.156 -26.880 -19.599 1.00 51.62 756 LEU A CA 1
ATOM 6136 C C . LEU A 1 362 ? 16.693 -27.231 -19.812 1.00 53.28 756 LEU A C 1
ATOM 6137 O O . LEU A 1 362 ? 16.051 -26.743 -20.748 1.00 54.42 756 LEU A O 1
ATOM 6153 N N . THR A 1 363 ? 16.165 -28.072 -18.941 1.00 56.11 757 THR A N 1
ATOM 6154 C CA . THR A 1 363 ? 14.748 -28.403 -18.953 1.00 60.16 757 THR A CA 1
ATOM 6155 C C . THR A 1 363 ? 14.042 -28.048 -17.645 1.00 58.90 757 THR A C 1
ATOM 6156 O O . THR A 1 363 ? 12.808 -28.016 -17.616 1.00 58.24 757 THR A O 1
ATOM 6167 N N . GLN A 1 364 ? 14.781 -27.798 -16.563 1.00 56.55 758 GLN A N 1
ATOM 6168 C CA . GLN A 1 364 ? 14.204 -27.526 -15.252 1.00 56.72 758 GLN A CA 1
ATOM 6169 C C . GLN A 1 364 ? 15.006 -26.451 -14.530 1.00 53.90 758 GLN A C 1
ATOM 6170 O O . GLN A 1 364 ? 16.227 -26.584 -14.357 1.00 53.79 758 GLN A O 1
ATOM 6184 N N . ILE A 1 365 ? 14.318 -25.427 -14.041 1.00 53.54 759 ILE A N 1
ATOM 6185 C CA . ILE A 1 365 ? 14.970 -24.371 -13.272 1.00 54.14 759 ILE A CA 1
ATOM 6186 C C . ILE A 1 365 ? 13.991 -23.901 -12.208 1.00 55.78 759 ILE A C 1
ATOM 6187 O O . ILE A 1 365 ? 12.886 -23.445 -12.523 1.00 54.72 759 ILE A O 1
ATOM 6203 N N A GLU A 1 366 ? 14.379 -24.063 -10.939 0.47 55.68 760 GLU A N 1
ATOM 6204 N N B GLU A 1 366 ? 14.365 -24.064 -10.949 0.53 55.71 760 GLU A N 1
ATOM 6205 C CA A GLU A 1 366 ? 13.558 -23.682 -9.791 0.47 56.68 760 GLU A CA 1
ATOM 6206 C CA B GLU A 1 366 ? 13.511 -23.664 -9.840 0.53 56.67 760 GLU A CA 1
ATOM 6207 C C A GLU A 1 366 ? 14.089 -22.348 -9.273 0.47 58.00 760 GLU A C 1
ATOM 6208 C C B GLU A 1 366 ? 14.063 -22.363 -9.275 0.53 57.90 760 GLU A C 1
ATOM 6209 O O A GLU A 1 366 ? 15.216 -22.281 -8.768 0.47 57.96 760 GLU A O 1
ATOM 6210 O O B GLU A 1 366 ? 15.186 -22.337 -8.757 0.53 57.73 760 GLU A O 1
ATOM 6233 N N . LEU A 1 367 ? 13.260 -21.299 -9.344 1.00 60.26 761 LEU A N 1
ATOM 6234 C CA . LEU A 1 367 ? 13.694 -19.959 -8.950 1.00 61.04 761 LEU A CA 1
ATOM 6235 C C . LEU A 1 367 ? 12.891 -19.360 -7.801 1.00 61.78 761 LEU A C 1
ATOM 6236 O O . LEU A 1 367 ? 13.229 -18.270 -7.329 1.00 59.35 761 LEU A O 1
ATOM 6253 N N . ARG A 1 368 ? 11.861 -20.045 -7.305 1.00 64.86 762 ARG A N 1
ATOM 6254 C CA . ARG A 1 368 ? 10.990 -19.407 -6.332 1.00 67.27 762 ARG A CA 1
ATOM 6255 C C . ARG A 1 368 ? 11.718 -19.050 -5.033 1.00 66.18 762 ARG A C 1
ATOM 6256 O O . ARG A 1 368 ? 12.713 -19.673 -4.638 1.00 64.37 762 ARG A O 1
ATOM 6277 N N . GLY A 1 369 ? 11.199 -18.017 -4.367 1.00 66.55 763 GLY A N 1
ATOM 6278 C CA . GLY A 1 369 ? 11.708 -17.636 -3.063 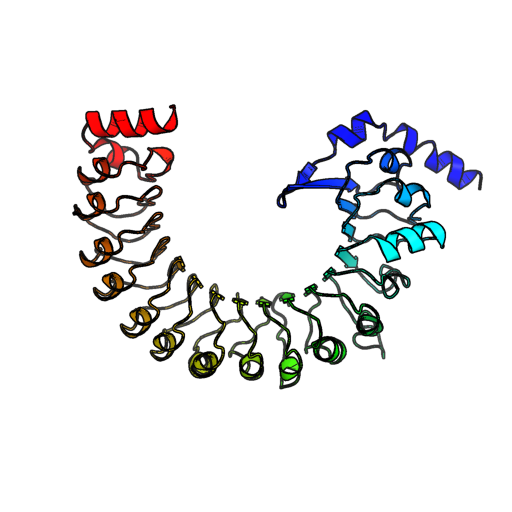1.00 67.23 763 GLY A CA 1
ATOM 6279 C C . GLY A 1 369 ? 13.005 -16.875 -3.136 1.00 69.52 763 GLY A C 1
ATOM 6280 O O . GLY A 1 369 ? 13.807 -16.922 -2.196 1.00 74.74 763 GLY A O 1
ATOM 6284 N N . ASN A 1 370 ? 13.236 -16.180 -4.244 1.00 66.11 764 ASN A N 1
ATOM 6285 C CA . ASN A 1 370 ? 14.424 -15.379 -4.465 1.00 63.87 764 ASN A CA 1
ATOM 6286 C C . ASN A 1 370 ? 13.979 -13.925 -4.535 1.00 69.34 764 ASN A C 1
ATOM 6287 O O . ASN A 1 370 ? 12.797 -13.629 -4.720 1.00 71.76 764 ASN A O 1
ATOM 6298 N N . ARG A 1 371 ? 14.954 -13.033 -4.477 1.00 70.32 765 ARG A N 1
ATOM 6299 C CA . ARG A 1 371 ? 14.712 -11.588 -4.529 1.00 74.80 765 ARG A CA 1
ATOM 6300 C C . ARG A 1 371 ? 14.907 -11.027 -5.933 1.00 74.19 765 ARG A C 1
ATOM 6301 O O . ARG A 1 371 ? 15.563 -10.006 -6.149 1.00 77.79 765 ARG A O 1
ATOM 6322 N N . LEU A 1 372 ? 14.287 -11.678 -6.906 1.00 73.52 766 LEU A N 1
ATOM 6323 C CA . LEU A 1 372 ? 14.306 -11.223 -8.287 1.00 75.26 766 LEU A CA 1
ATOM 6324 C C . LEU A 1 372 ? 13.231 -10.153 -8.509 1.00 79.23 766 LEU A C 1
ATOM 6325 O O . LEU A 1 372 ? 12.077 -10.332 -8.104 1.00 80.05 766 LEU A O 1
ATOM 6341 N N . GLU A 1 373 ? 13.611 -9.066 -9.178 1.00 83.05 767 GLU A N 1
ATOM 6342 C CA . GLU A 1 373 ? 12.653 -8.046 -9.596 1.00 92.66 767 GLU A CA 1
ATOM 6343 C C . GLU A 1 373 ? 12.087 -8.350 -10.979 1.00 93.45 767 GLU A C 1
ATOM 6344 O O . GLU A 1 373 ? 10.905 -8.081 -11.238 1.00 96.17 767 GLU A O 1
ATOM 6356 N N . CYS A 1 374 ? 12.901 -8.936 -11.864 1.00 90.88 768 CYS A N 1
ATOM 6357 C CA . CYS A 1 374 ? 12.454 -9.350 -13.188 1.00 91.29 768 CYS A CA 1
ATOM 6358 C C . CYS A 1 374 ? 13.117 -10.683 -13.528 1.00 87.06 768 CYS A C 1
ATOM 6359 O O . CYS A 1 374 ? 13.837 -11.270 -12.709 1.00 85.60 768 CYS A O 1
ATOM 6367 N N . LEU A 1 375 ? 12.823 -11.195 -14.731 1.00 83.33 769 LEU A N 1
ATOM 6368 C CA . LEU A 1 375 ? 13.495 -12.377 -15.264 1.00 77.99 769 LEU A CA 1
ATOM 6369 C C . LEU A 1 375 ? 14.220 -11.997 -16.548 1.00 80.28 769 LEU A C 1
ATOM 6370 O O . LEU A 1 375 ? 13.799 -11.059 -17.232 1.00 82.55 769 LEU A O 1
ATOM 6386 N N . PRO A 1 376 ? 15.313 -12.688 -16.904 1.00 76.45 770 PRO A N 1
ATOM 6387 C CA . PRO A 1 376 ? 16.054 -12.315 -18.121 1.00 77.74 770 PRO A CA 1
ATOM 6388 C C . PRO A 1 376 ? 15.474 -12.939 -19.383 1.00 78.88 770 PRO A C 1
ATOM 6389 O O . PRO A 1 376 ? 15.083 -14.112 -19.426 1.00 76.11 770 PRO A O 1
ATOM 6400 N N . VAL A 1 377 ? 15.399 -12.108 -20.429 1.00 81.78 771 VAL A N 1
ATOM 6401 C CA . VAL A 1 377 ? 14.783 -12.534 -21.681 1.00 83.16 771 VAL A CA 1
ATOM 6402 C C . VAL A 1 377 ? 15.411 -13.815 -22.202 1.00 80.67 771 VAL A C 1
ATOM 6403 O O . VAL A 1 377 ? 14.767 -14.577 -22.931 1.00 80.16 771 VAL A O 1
ATOM 6416 N N . GLU A 1 378 ? 16.677 -14.062 -21.853 1.00 77.66 772 GLU A N 1
ATOM 6417 C CA . GLU A 1 378 ? 17.472 -15.104 -22.473 1.00 75.40 772 GLU A CA 1
ATOM 6418 C C . GLU A 1 378 ? 17.030 -16.494 -22.073 1.00 72.61 772 GLU A C 1
ATOM 6419 O O . GLU A 1 378 ? 17.505 -17.462 -22.669 1.00 71.57 772 GLU A O 1
ATOM 6431 N N . LEU A 1 379 ? 16.189 -16.624 -21.051 1.00 73.12 773 LEU A N 1
ATOM 6432 C CA . LEU A 1 379 ? 15.541 -17.912 -20.801 1.00 72.89 773 LEU A CA 1
ATOM 6433 C C . LEU A 1 379 ? 14.816 -18.430 -22.038 1.00 74.60 773 LEU A C 1
ATOM 6434 O O . LEU A 1 379 ? 14.678 -19.652 -22.220 1.00 74.73 773 LEU A O 1
ATOM 6450 N N . GLY A 1 380 ? 14.347 -17.518 -22.893 1.00 77.82 774 GLY A N 1
ATOM 6451 C CA . GLY A 1 380 ? 13.706 -17.920 -24.125 1.00 81.25 774 GLY A CA 1
ATOM 6452 C C . GLY A 1 380 ? 14.629 -18.620 -25.086 1.00 81.54 774 GLY A C 1
ATOM 6453 O O . GLY A 1 380 ? 14.154 -19.314 -25.988 1.00 81.91 774 GLY A O 1
ATOM 6457 N N . GLU A 1 381 ? 15.940 -18.480 -24.901 1.00 80.69 775 GLU A N 1
ATOM 6458 C CA . GLU A 1 381 ? 16.872 -19.120 -25.807 1.00 81.36 775 GLU A CA 1
ATOM 6459 C C . GLU A 1 381 ? 17.076 -20.592 -25.498 1.00 77.06 775 GLU A C 1
ATOM 6460 O O . GLU A 1 381 ? 17.763 -21.267 -26.268 1.00 78.81 775 GLU A O 1
ATOM 6472 N N . CYS A 1 382 ? 16.488 -21.111 -24.418 1.00 71.21 776 CYS A N 1
ATOM 6473 C CA . CYS A 1 382 ? 16.680 -22.506 -24.041 1.00 67.83 776 CYS A CA 1
ATOM 6474 C C . CYS A 1 382 ? 15.698 -23.377 -24.807 1.00 70.45 776 CYS A C 1
ATOM 6475 O O . CYS A 1 382 ? 14.507 -23.394 -24.485 1.00 66.38 776 CYS A O 1
ATOM 6483 N N . PRO A 1 383 ? 16.156 -24.136 -25.801 1.00 75.97 777 PRO A N 1
ATOM 6484 C CA . PRO A 1 383 ? 15.188 -24.819 -26.682 1.00 77.55 777 PRO A CA 1
ATOM 6485 C C . PRO A 1 383 ? 14.262 -25.775 -25.954 1.00 72.61 777 PRO A C 1
ATOM 6486 O O . PRO A 1 383 ? 13.074 -25.849 -26.283 1.00 74.96 777 PRO A O 1
ATOM 6497 N N . LEU A 1 384 ? 14.767 -26.524 -24.984 1.00 66.51 778 LEU A N 1
ATOM 6498 C CA . LEU A 1 384 ? 14.004 -27.613 -24.399 1.00 64.71 778 LEU A CA 1
ATOM 6499 C C . LEU A 1 384 ? 13.216 -27.202 -23.167 1.00 60.64 778 LEU A C 1
ATOM 6500 O O . LEU A 1 384 ? 12.569 -28.053 -22.558 1.00 60.78 778 LEU A O 1
ATOM 6516 N N . LEU A 1 385 ? 13.281 -25.944 -22.757 1.00 59.79 779 LEU A N 1
ATOM 6517 C CA . LEU A 1 385 ? 12.600 -25.536 -21.543 1.00 59.64 779 LEU A CA 1
ATOM 6518 C C . LEU A 1 385 ? 11.113 -25.389 -21.835 1.00 63.95 779 LEU A C 1
ATOM 6519 O O . LEU A 1 385 ? 10.711 -24.921 -22.911 1.00 66.61 779 LEU A O 1
ATOM 6535 N N . LYS A 1 386 ? 10.297 -25.806 -20.870 1.00 66.85 780 LYS A N 1
ATOM 6536 C CA . LYS A 1 386 ? 8.851 -25.660 -20.930 1.00 70.41 780 LYS A CA 1
ATOM 6537 C C . LYS A 1 386 ? 8.372 -24.868 -19.718 1.00 69.07 780 LYS A C 1
ATOM 6538 O O . LYS A 1 386 ? 9.060 -24.773 -18.700 1.00 68.24 780 LYS A O 1
ATOM 6557 N N . ARG A 1 387 ? 7.176 -24.278 -19.831 1.00 68.65 781 ARG A N 1
ATOM 6558 C CA . ARG A 1 387 ? 6.661 -23.503 -18.708 1.00 67.09 781 ARG A CA 1
ATOM 6559 C C . ARG A 1 387 ? 6.620 -24.337 -17.434 1.00 63.70 781 ARG A C 1
ATOM 6560 O O . ARG A 1 387 ? 6.860 -23.804 -16.344 1.00 65.46 781 ARG A O 1
ATOM 6581 N N . SER A 1 388 ? 6.341 -25.642 -17.553 1.00 60.64 782 SER A N 1
ATOM 6582 C CA . SER A 1 388 ? 6.282 -26.501 -16.375 1.00 63.41 782 SER A CA 1
ATOM 6583 C C . SER A 1 388 ? 7.658 -26.673 -15.747 1.00 66.35 782 SER A C 1
ATOM 6584 O O . SER A 1 388 ? 7.752 -26.930 -14.542 1.00 65.25 782 SER A O 1
ATOM 6592 N N . GLY A 1 389 ? 8.728 -26.523 -16.541 1.00 67.42 783 GLY A N 1
ATOM 6593 C CA . GLY A 1 389 ? 10.077 -26.643 -16.009 1.00 64.81 783 GLY A CA 1
ATOM 6594 C C . GLY A 1 389 ? 10.642 -25.334 -15.481 1.00 65.55 783 GLY A C 1
ATOM 6595 O O . GLY A 1 389 ? 11.666 -25.324 -14.785 1.00 66.09 783 GLY A O 1
ATOM 6599 N N . LEU A 1 390 ? 10.001 -24.226 -15.778 1.00 61.96 784 LEU A N 1
ATOM 6600 C CA . LEU A 1 390 ? 10.432 -22.934 -15.245 1.00 61.34 784 LEU A CA 1
ATOM 6601 C C . LEU A 1 390 ? 9.556 -22.655 -14.033 1.00 62.00 784 LEU A C 1
ATOM 6602 O O . LEU A 1 390 ? 8.409 -22.212 -14.169 1.00 63.78 784 LEU A O 1
ATOM 6618 N N . VAL A 1 391 ? 10.063 -22.977 -12.848 1.00 57.46 785 VAL A N 1
ATOM 6619 C CA . VAL A 1 391 ? 9.282 -22.860 -11.626 1.00 60.74 785 VAL A CA 1
ATOM 6620 C C . VAL A 1 391 ? 9.619 -21.513 -11.006 1.00 62.67 785 VAL A C 1
ATOM 6621 O O . VAL A 1 391 ? 10.666 -21.339 -10.368 1.00 61.75 785 VAL A O 1
ATOM 6634 N N . VAL A 1 392 ? 8.719 -20.545 -11.206 1.00 64.91 786 VAL A N 1
ATOM 6635 C CA . VAL A 1 392 ? 8.910 -19.193 -10.700 1.00 66.36 786 VAL A CA 1
ATOM 6636 C C . VAL A 1 392 ? 7.537 -18.586 -10.455 1.00 69.53 786 VAL A C 1
ATOM 6637 O O . VAL A 1 392 ? 6.518 -19.067 -10.964 1.00 70.27 786 VAL A O 1
ATOM 6650 N N . GLU A 1 393 ? 7.513 -17.578 -9.593 1.00 68.45 787 GLU A N 1
ATOM 6651 C CA . GLU A 1 393 ? 6.297 -16.809 -9.343 1.00 71.63 787 GLU A CA 1
ATOM 6652 C C . GLU A 1 393 ? 5.713 -16.246 -10.639 1.00 75.34 787 GLU A C 1
ATOM 6653 O O . GLU A 1 393 ? 6.446 -15.809 -11.528 1.00 75.20 787 GLU A O 1
ATOM 6665 N N . GLU A 1 394 ? 4.368 -16.242 -10.736 1.00 76.48 788 GLU A N 1
ATOM 6666 C CA . GLU A 1 394 ? 3.724 -15.844 -11.989 1.00 79.27 788 GLU A CA 1
ATOM 6667 C C . GLU A 1 394 ? 4.100 -14.420 -12.399 1.00 82.70 788 GLU A C 1
ATOM 6668 O O . GLU A 1 394 ? 4.344 -14.153 -13.584 1.00 83.99 788 GLU A O 1
ATOM 6680 N N . ASP A 1 395 ? 4.164 -13.488 -11.443 1.00 85.26 789 ASP A N 1
ATOM 6681 C CA . ASP A 1 395 ? 4.501 -12.115 -11.814 1.00 91.91 789 ASP A CA 1
ATOM 6682 C C . ASP A 1 395 ? 5.903 -12.033 -12.417 1.00 90.34 789 ASP A C 1
ATOM 6683 O O . ASP A 1 395 ? 6.151 -11.230 -13.328 1.00 92.56 789 ASP A O 1
ATOM 6692 N N . LEU A 1 396 ? 6.842 -12.856 -11.926 1.00 83.95 790 LEU A N 1
ATOM 6693 C CA . LEU A 1 396 ? 8.153 -12.893 -12.560 1.00 81.00 790 LEU A CA 1
ATOM 6694 C C . LEU A 1 396 ? 8.053 -13.486 -13.964 1.00 80.88 790 LEU A C 1
ATOM 6695 O O . LEU A 1 396 ? 8.671 -12.968 -14.902 1.00 82.05 790 LEU A O 1
ATOM 6711 N N . PHE A 1 397 ? 7.260 -14.559 -14.133 1.00 79.24 791 PHE A N 1
ATOM 6712 C CA . PHE A 1 397 ? 7.079 -15.146 -15.461 1.00 79.24 791 PHE A CA 1
ATOM 6713 C C . PHE A 1 397 ? 6.544 -14.105 -16.445 1.00 83.61 791 PHE A C 1
ATOM 6714 O O . PHE A 1 397 ? 6.927 -14.087 -17.620 1.00 84.73 791 PHE A O 1
ATOM 6731 N N . SER A 1 398 ? 5.685 -13.206 -15.977 1.00 86.71 792 SER A N 1
ATOM 6732 C CA . SER A 1 398 ? 5.079 -12.238 -16.881 1.00 91.50 792 SER A CA 1
ATOM 6733 C C . SER A 1 398 ? 6.103 -11.275 -17.468 1.00 93.44 792 SER A C 1
ATOM 6734 O O . SER A 1 398 ? 5.854 -10.707 -18.539 1.00 96.03 792 SER A O 1
ATOM 6742 N N . THR A 1 399 ? 7.249 -11.082 -16.807 1.00 91.06 793 THR A N 1
ATOM 6743 C CA . THR A 1 399 ? 8.214 -10.121 -17.321 1.00 92.69 793 THR A CA 1
ATOM 6744 C C . THR A 1 399 ? 8.876 -10.593 -18.607 1.00 91.91 793 THR A C 1
ATOM 6745 O O . THR A 1 399 ? 9.554 -9.795 -19.258 1.00 94.08 793 THR A O 1
ATOM 6756 N N . LEU A 1 400 ? 8.746 -11.864 -18.963 1.00 89.15 794 LEU A N 1
ATOM 6757 C CA . LEU A 1 400 ? 9.322 -12.354 -20.198 1.00 88.63 794 LEU A CA 1
ATOM 6758 C C . LEU A 1 400 ? 8.567 -11.768 -21.386 1.00 92.97 794 LEU A C 1
ATOM 6759 O O . LEU A 1 400 ? 7.417 -11.341 -21.253 1.00 95.45 794 LEU A O 1
ATOM 6775 N N . PRO A 1 401 ? 9.197 -11.717 -22.557 1.00 93.75 795 PRO A N 1
ATOM 6776 C CA . PRO A 1 401 ? 8.474 -11.270 -23.770 1.00 97.83 795 PRO A CA 1
ATOM 6777 C C . PRO A 1 401 ? 7.280 -12.162 -24.050 1.00 98.18 795 PRO A C 1
ATOM 6778 O O . PRO A 1 401 ? 7.368 -13.397 -23.916 1.00 94.14 795 PRO A O 1
ATOM 6789 N N . PRO A 1 402 ? 6.141 -11.572 -24.440 1.00 101.61 796 PRO A N 1
ATOM 6790 C CA . PRO A 1 402 ? 4.993 -12.405 -24.841 1.00 101.93 796 PRO A CA 1
ATOM 6791 C C . PRO A 1 402 ? 5.351 -13.544 -25.784 1.00 99.91 796 PRO A C 1
ATOM 6792 O O . PRO A 1 402 ? 4.851 -14.659 -25.605 1.00 97.50 796 PRO A O 1
ATOM 6803 N N . GLU A 1 403 ? 6.171 -13.289 -26.807 1.00 101.15 797 GLU A N 1
ATOM 6804 C CA . GLU A 1 403 ? 6.591 -14.359 -27.706 1.00 99.95 797 GLU A CA 1
ATOM 6805 C C . GLU A 1 403 ? 7.207 -15.509 -26.914 1.00 94.36 797 GLU A C 1
ATOM 6806 O O . GLU A 1 403 ? 6.815 -16.674 -27.064 1.00 92.31 797 GLU A O 1
ATOM 6818 N N . VAL A 1 404 ? 8.157 -15.190 -26.034 1.00 92.13 798 VAL A N 1
ATOM 6819 C CA . VAL A 1 404 ? 8.787 -16.233 -25.227 1.00 87.64 798 VAL A CA 1
ATOM 6820 C C . VAL A 1 404 ? 7.737 -16.951 -24.386 1.00 85.70 798 VAL A C 1
ATOM 6821 O O . VAL A 1 404 ? 7.728 -18.186 -24.290 1.00 82.71 798 VAL A O 1
ATOM 6834 N N . LYS A 1 405 ? 6.848 -16.189 -23.747 1.00 87.69 799 LYS A N 1
ATOM 6835 C CA . LYS A 1 405 ? 5.839 -16.808 -22.895 1.00 86.55 799 LYS A CA 1
ATOM 6836 C C . LYS A 1 405 ? 4.921 -17.708 -23.709 1.00 88.68 799 LYS A C 1
ATOM 6837 O O . LYS A 1 405 ? 4.497 -18.768 -23.237 1.00 84.63 799 LYS A O 1
ATOM 6856 N N . GLU A 1 406 ? 4.633 -17.319 -24.949 1.00 98.24 800 GLU A N 1
ATOM 6857 C CA . GLU A 1 406 ? 3.782 -18.139 -25.804 1.00 102.59 800 GLU A CA 1
ATOM 6858 C C . GLU A 1 406 ? 4.454 -19.475 -26.104 1.00 102.20 800 GLU A C 1
ATOM 6859 O O . GLU A 1 406 ? 3.832 -20.536 -25.997 1.00 102.92 800 GLU A O 1
ATOM 6871 N N . ARG A 1 407 ? 5.745 -19.449 -26.437 1.00 100.41 801 ARG A N 1
ATOM 6872 C CA . ARG A 1 407 ? 6.417 -20.684 -26.832 1.00 99.47 801 ARG A CA 1
ATOM 6873 C C . ARG A 1 407 ? 6.605 -21.636 -25.653 1.00 92.31 801 ARG A C 1
ATOM 6874 O O . ARG A 1 407 ? 6.527 -22.859 -25.835 1.00 89.10 801 ARG A O 1
ATOM 6895 N N . LEU A 1 408 ? 6.841 -21.108 -24.448 1.00 87.63 802 LEU A N 1
ATOM 6896 C CA . LEU A 1 408 ? 6.913 -21.962 -23.262 1.00 78.59 802 LEU A CA 1
ATOM 6897 C C . LEU A 1 408 ? 5.588 -22.676 -23.001 1.00 75.13 802 LEU A C 1
ATOM 6898 O O . LEU A 1 408 ? 5.554 -23.871 -22.670 1.00 70.87 802 LEU A O 1
ATOM 6914 N N . TRP A 1 409 ? 4.486 -21.941 -23.101 1.00 77.45 803 TRP A N 1
ATOM 6915 C CA . TRP A 1 409 ? 3.170 -22.541 -22.913 1.00 78.29 803 TRP A CA 1
ATOM 6916 C C . TRP A 1 409 ? 2.894 -23.595 -23.981 1.00 80.85 803 TRP A C 1
ATOM 6917 O O . TRP A 1 409 ? 2.537 -24.734 -23.663 1.00 77.03 803 TRP A O 1
ATOM 6938 N N . ARG A 1 410 ? 3.087 -23.248 -25.256 1.00 90.22 804 ARG A N 1
ATOM 6939 C CA . ARG A 1 410 ? 2.922 -24.228 -26.326 1.00 95.31 804 ARG A CA 1
ATOM 6940 C C . ARG A 1 410 ? 3.710 -25.501 -26.042 1.00 85.99 804 ARG A C 1
ATOM 6941 O O . ARG A 1 410 ? 3.186 -26.617 -26.162 1.00 80.91 804 ARG A O 1
ATOM 6962 N N . ALA A 1 411 ? 4.990 -25.347 -25.682 1.00 81.59 805 ALA A N 1
ATOM 6963 C CA . ALA A 1 411 ? 5.868 -26.505 -25.541 1.00 75.43 805 ALA A CA 1
ATOM 6964 C C . ALA A 1 411 ? 5.251 -27.561 -24.631 1.00 73.98 805 ALA A C 1
ATOM 6965 O O . ALA A 1 411 ? 5.436 -28.767 -24.847 1.00 73.53 805 ALA A O 1
ATOM 6972 N N . ASP A 1 412 ? 4.516 -27.132 -23.599 1.00 73.31 806 ASP A N 1
ATOM 6973 C CA . ASP A 1 412 ? 3.851 -28.098 -22.722 1.00 71.34 806 ASP A CA 1
ATO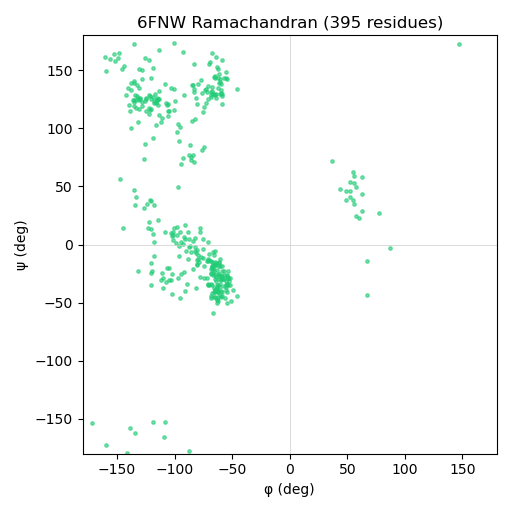M 6974 C C . ASP A 1 412 ? 2.724 -28.823 -23.465 1.00 78.93 806 ASP A C 1
ATOM 6975 O O . ASP A 1 412 ? 2.601 -30.051 -23.407 1.00 76.61 806 ASP A O 1
ATOM 6984 N N . LYS A 1 413 ? 1.902 -28.082 -24.187 1.00 90.92 807 LYS A N 1
ATOM 6985 C CA . LYS A 1 413 ? 0.705 -28.674 -24.775 1.00 95.11 807 LYS A CA 1
ATOM 6986 C C . LYS A 1 413 ? 0.992 -29.493 -26.028 1.00 96.12 807 LYS A C 1
ATOM 6987 O O . LYS A 1 413 ? 0.252 -30.441 -26.318 1.00 94.34 807 LYS A O 1
ATOM 7006 N N . GLU A 1 414 ? 2.046 -29.164 -26.767 1.00 98.90 808 GLU A N 1
ATOM 7007 C CA . GLU A 1 414 ? 2.403 -29.890 -27.983 1.00 101.86 808 GLU A CA 1
ATOM 7008 C C . GLU A 1 414 ? 2.444 -31.397 -27.739 1.00 94.95 808 GLU A C 1
ATOM 7009 O O . GLU A 1 414 ? 2.991 -31.860 -26.743 1.00 89.82 808 GLU A O 1
#

Sequence (412 aa):
SSENKLRQLNNLNNEWTLDKLRQRLTKNAQDKLELHLFMMLSGIPDTVFDLVELEEVLKLELIPDVTIIPPSIAQLTGLKELWLYHTAAKKIEAPALAFLRENLRALHIKFTDIKEIPLWIYSLKTLEELHLTGNLSAENNRYIVIDGLRELKRLKVLRLKSNLSKLPQVVTDVGVHLQKLSINNEGTKLIVLNSLKKMMVNLTELELIRCDLERIPHHSIFSLHNLQEIDLKDNNLKTIEEIISFQHLHRLTCLKLWYNHIAYIPIQIGNLTNLERLYLNRNKIEKIPTQLFYCRKLRYLDLSHNNLTFLPADIGLLQNLQNNLAVTANRIEALPPELFQCRKLRALHLGNNVLQSLPSRVGELTNLTQIEELRGNRLECLPVELGECPLLKRSGLVVEEDLFSTLPPEVKERLWRADKE

InterPro domains:
  IPR001611 Leucine-rich repeat [PF13855] (592-651)
  IPR001611 Leucine-rich repeat [PS51450] (615-636)
  IPR001611 Leucine-rich repeat [PS51450] (663-684)
  IPR001611 Leucine-rich repeat [PS51450] (686-707)
  IPR003591 Leucine-rich repeat, typical subtype [SM00369] (590-613)
  IPR003591 Leucine-rich repeat, typical subtype [SM00369] (614-636)
  IPR003591 Leucine-rich repeat, typical subtype [SM00369] (638-660)
  IPR003591 Leucine-rich repeat, typical subtype [SM00369] (661-684)
  IPR003591 Leucine-rich repeat, typical subtype [SM00369] (685-706)
  IPR003591 Leucine-rich repeat, typical subtype [SM00369] (707-730)
  IPR003591 Leucine-rich repeat, typical subtype [SM00369] (731-751)
  IPR003591 Leucine-rich repeat, typical subtype [SM00369] (753-776)
  IPR021040 LRRC8, pannexin-like TM regi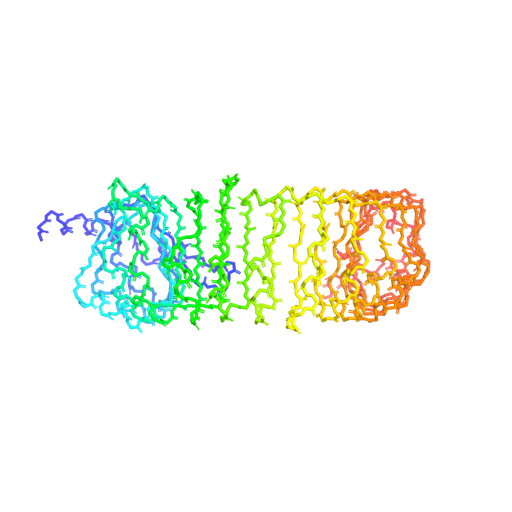on [PF12534] (1-340)
  IPR032675 Leucine-rich repeat domain superfamily [G3DSA:3.80.10.10] (390-571)
  IPR032675 Leucine-rich repeat domain superfamily [G3DSA:3.80.10.10] (572-803)
  IPR050216 Leucine-rich repeat domain-containing protein [PTHR48051] (569-799)
  IPR055414 Disease resistance R13L4/SHOC-2-like, LRR domain [PF23598] (685-764)

Radius of gyration: 26.25 Å; Cα contacts (8 Å, |Δi|>4): 1038; chains: 1; bounding box: 58×72×53 Å

Solvent-accessible surface area: 19588 Å² total; per-residue (Å²): 111,88,127,103,157,118,141,53,95,88,8,32,101,86,16,71,60,88,84,0,133,152,75,40,68,131,23,114,114,113,62,33,19,0,61,0,84,141,32,56,10,10,0,61,31,0,2,82,12,80,130,0,58,0,0,38,1,52,85,2,75,138,3,71,1,27,85,30,0,44,93,0,100,28,0,78,11,0,41,1,70,46,2,44,8,151,27,119,75,90,0,19,41,27,1,88,96,38,1,65,5,0,19,2,72,7,96,60,82,169,34,7,9,143,31,2,39,40,0,119,11,0,47,58,1,39,1,38,14,96,3,43,53,158,152,63,136,29,70,6,1,75,21,0,109,105,1,142,126,0,86,22,0,59,0,60,8,80,4,53,84,10,2,129,6,0,1,57,6,0,117,52,0,71,54,0,2,0,18,0,72,42,44,86,4,63,7,145,95,33,1,77,129,0,66,50,1,35,58,1,43,2,13,93,0,34,14,96,141,4,19,111,3,0,34,41,0,91,34,0,75,66,1,12,0,74,58,0,57,0,88,39,0,74,30,0,92,24,1,70,103,7,121,119,4,42,2,0,47,0,46,98,9,77,0,35,91,7,3,102,23,0,4,85,8,71,49,0,63,82,0,30,0,13,112,13,103,0,101,122,6,10,75,59,0,2,122,0,115,102,0,81,40,2,26,0,7,58,9,61,0,55,108,6,13,53,54,0,2,79,0,87,54,0,18,35,0,13,0,29,25,13,115,1,79,62,9,18,71,54,0,0,68,0,107,103,0,87,3,0,35,0,7,90,7,28,1,110,70,5,30,60,78,0,10,61,0,72,56,0,60,66,0,51,0,122,39,19,147,15,150,78,7,21,85,56,0,34,111,5,96,96,3,96,83,79,10,8,54,12,46,97,104,15,13,57,62,3,39,103,115,11,51,84,139,9,134,161,26,57,140,188